Protein AF-0000000067715636 (afdb_homodimer)

Sequence (664 aa):
MTDNSQFHAASALVQAAHTVSVVGHLRPDADAIGSVAATVAALQQLGKDAVGAIGQLDSMPENLYTIPGASNIKFGDSLPESDLIIVVDCGSIERTGAFESIIVNNPDKVLVVDHHATNPGFGAVNLIDVEAESTTTILYDWFDAMSVQITPDIAHGLYAGLLTDTGCFRWGRPVMHDMAKELMEFGLDIRAISSALLDQTSVDDLRLVGQIVSRIELREAGPYTLAVLVADFDTINGRSRAVVEGLIEMVRAVEGADFGAVFKEYERGVYTVSLRSSNLSVASLAVHLGGGGHIPAAGYTARGTEIEALDTLIEATVTLGESLRSSAHVDVMTDNSQFHAASALVQAAHTVSVVGHLRPDADAIGSVAATVAALQQLGKDAVGAIGQLDSMPENLYTIPGASNIKFGDSLPESDLIIVVDCGSIERTGAFESIIVNNPDKVLVVDHHATNPGFGAVNLIDVEAESTTTILYDWFDAMSVQITPDIAHGLYAGLLTDTGCFRWGRPVMHDMAKELMEFGLDIRAISSALLDQTSVDDLRLVGQIVSRIELREAGPYTLAVLVADFDTINGRSRAVVEGLIEMVRAVEGADFGAVFKEYERGVYTVSLRSSNLSVASLAVHLGGGGHIPAAGYTARGTEIEALDTLIEATVTLGESLRSSAHVDV

Radius of gyration: 26.89 Å; Cα contacts (8 Å, |Δi|>4): 1492; chains: 2; bounding box: 57×77×64 Å

Secondary structure (DSSP, 8-state):
---HHHHHHHHHHHHH-SEEEEEE-SS--HHHHHHHHHHHHHHHHTT-EEEEEES-SSPPPGGGGGSTTGGG-EESS-----SEEEEES-SSGGGGGGGHHHHHH-GGGEEEEE--TT----SSEEEE-TTSS-HHHHHHHHHHHTT----HHHHHHHHHHHHHHTTTTTSS-THHHHHHHHHHTTT--HHHHHIIIII-B-HHHHHHHHHHHTT-EEEEETTEEEEEEEE-HHHHTTS-HHHHHHTHHHHHTBTT-SEEEEEEEEETTEEEEEEE-SSS-HHHHHHHTT-EE-SSEEEEEEES-HHHHHHHHHHHHHHHGGGGT-------/---HHHHHHHHHHHHH-SEEEEEE-SS--HHHHHHHHHHHHHHHHTT-EEEEEES-SSPPPGGGGGSTTGGG-EESS-----SEEEEES-SSGGGGGGGHHHHHH-GGGEEEEE--TT----SSEEEE-TTSS-HHHHHHHHHHHTT----HHHHHHHHHHHHHHTTTTTSS-THHHHHHHHHHTTT--HHHHHIIIII-B-HHHHHHHHHHHTT-EEEEETTEEEEEEEE-HHHHTTS-HHHHHHTHHHHHTBTT-SEEEEEEEEETTEEEEEEE-SSS-HHHHHHHTT-EE-SSEEEEEEES-HHHHHHHHHHHHHHHGGGGG-------

Foldseek 3Di:
DQDPVLLVVVLVLLVVWAEEEEFFFPQDALLRLLVQQLVQVQSVLVVHNYAAEAQADDDHDPLSPVQPRSVRYYYYLDDDDTQAYEYEADLELCRSHSCSVVCQVCQARYEYQHQPPSRPDRHNGYNYHVQDLGSLSSVVVSSVVNVGDQALSSLLSSLSRLCVSCVNVVDHDPVSVVSNVVSVVNPDPVVVSCCSRPVDDDPLLVVLLCVFVVPWDWDDQAVFIEIETEAACVSPPPHDPVSLVVCLVVRAPDPRGQKYKYWHPVDHFKTKIKIAGDQWQCQVLQVVVVWGDGGGITIHMGGGDPVVRVVSSSVSCNVCPCVRRDDVPPDD/DQDPVLLVVVLVLLVVWAEEEEFFFPQDALLRLLVQQLVQVQSVLVVHNYAAEAQADDDHDPLSPVQPRSVRYYYYLDDDDTQAYEYFADLELCRSHSCSVVCQVCQARYEYQHQPPSRPDRHNGYNYHVQDLGSLSSVVVSSVVNVGDQALSSLLSSLSRLCVSCVNVVDHDPCSVVSNVVSVVNPDPVVVSCCSRPVDDDPLLVVLLCVFVVPWDWDDQAVFIEIETEAACVSPPVHDPVSLVVCLVVRAPDPRGQKYKYWHPVDHFKTKIKIAGDQWQCQVLQVVVPWGDGGGITIHMGGGDPVVRVVSSSVSCNVCPCVRNDDPPPDD

Nearest PDB structures (foldseek):
  4ls9-assembly1_B  TM=8.846E-01  e=4.437E-32  Mycolicibacterium smegmatis MC2 155
  5jju-assembly1_B  TM=8.212E-01  e=1.323E-30  Mycobacterium tuberculosis H37Ra
  5o25-assembly1_B  TM=8.657E-01  e=7.507E-29  Thermotoga maritima
  5o4z-assembly1_A  TM=8.131E-01  e=1.067E-28  Thermotoga maritima
  8ioo-assembly1_A  TM=8.116E-01  e=3.368E-24  Deinococcus radiodurans

pLDDT: mean 93.01, std 10.47, range [20.2, 98.94]

InterPro domains:
  IPR001667 DDH domain [PF01368] (20-161)
  IPR003156 DHHA1 domain [PF02272] (238-316)
  IPR038763 DHH phosphoesterase superfamily [SSF64182] (19-308)
  IPR051319 Bifunctional oligoribonuclease/pAp-phosphatase and c-di-AMP PDE [PTHR47618] (6-317)

Structure (mmCIF, N/CA/C/O backbone):
data_AF-0000000067715636-model_v1
#
loop_
_entity.id
_entity.type
_entity.pdbx_description
1 polymer 'Exopolyphosphatase-related proteins'
#
loop_
_atom_site.group_PDB
_atom_site.id
_atom_site.type_symbol
_atom_site.label_atom_id
_atom_site.label_alt_id
_atom_site.label_comp_id
_atom_site.label_asym_id
_atom_site.label_entity_id
_atom_site.label_seq_id
_atom_site.pdbx_PDB_ins_code
_atom_site.Cartn_x
_atom_site.Cartn_y
_atom_site.Cartn_z
_atom_site.occupancy
_atom_site.B_iso_or_equiv
_atom_site.auth_seq_id
_atom_site.auth_comp_id
_atom_site.auth_asym_id
_atom_site.auth_atom_id
_atom_site.pdbx_PDB_model_num
ATOM 1 N N . MET A 1 1 ? -18.359 6.508 17.734 1 47.47 1 MET A N 1
ATOM 2 C CA . MET A 1 1 ? -19.25 7.203 16.812 1 47.47 1 MET A CA 1
ATOM 3 C C . MET A 1 1 ? -19.672 8.555 17.359 1 47.47 1 MET A C 1
ATOM 5 O O . MET A 1 1 ? -19.969 8.68 18.547 1 47.47 1 MET A O 1
ATOM 9 N N . THR A 1 2 ? -19.047 9.578 16.781 1 56.47 2 THR A N 1
ATOM 10 C CA . THR A 1 2 ? -19.438 10.906 17.234 1 56.47 2 THR A CA 1
ATOM 11 C C . THR A 1 2 ? -20.953 10.984 17.422 1 56.47 2 THR A C 1
ATOM 13 O O . THR A 1 2 ? -21.703 10.484 16.594 1 56.47 2 THR A O 1
ATOM 16 N N . ASP A 1 3 ? -21.328 11.297 18.594 1 66.56 3 ASP A N 1
ATOM 17 C CA . ASP A 1 3 ? -22.719 11.453 19.016 1 66.56 3 ASP A CA 1
ATOM 18 C C . ASP A 1 3 ? -23.422 12.516 18.172 1 66.56 3 ASP A C 1
ATOM 20 O O . ASP A 1 3 ? -22.812 13.508 17.781 1 66.56 3 ASP A O 1
ATOM 24 N N . ASN A 1 4 ? -24.578 12.125 17.656 1 74.88 4 ASN A N 1
ATOM 25 C CA . ASN A 1 4 ? -25.453 13.008 16.891 1 74.88 4 ASN A CA 1
ATOM 26 C C . ASN A 1 4 ? -25.547 14.391 17.531 1 74.88 4 ASN A C 1
ATOM 28 O O . ASN A 1 4 ? -25.625 15.398 16.828 1 74.88 4 ASN A O 1
ATOM 32 N N . SER A 1 5 ? -25.312 14.469 18.781 1 83.31 5 SER A N 1
ATOM 33 C CA . SER A 1 5 ? -25.438 15.75 19.469 1 83.31 5 SER A CA 1
ATOM 34 C C . SER A 1 5 ? -24.25 16.656 19.156 1 83.31 5 SER A C 1
ATOM 36 O O . SER A 1 5 ? -24.422 17.875 18.984 1 83.31 5 SER A O 1
ATOM 38 N N . GLN A 1 6 ? -23.125 16.078 18.984 1 90.56 6 GLN A N 1
ATOM 39 C CA . GLN A 1 6 ? -21.953 16.891 18.688 1 90.56 6 GLN A CA 1
ATOM 40 C C . GLN A 1 6 ? -22 17.422 17.266 1 90.56 6 GLN A C 1
ATOM 42 O O . GLN A 1 6 ? -21.578 18.562 17.016 1 90.56 6 GLN A O 1
ATOM 47 N N . PHE A 1 7 ? -22.609 16.672 16.469 1 95.19 7 PHE A N 1
ATOM 48 C CA . PHE A 1 7 ? -22.766 17.141 15.086 1 95.19 7 PHE A CA 1
ATOM 49 C C . PHE A 1 7 ? -23.719 18.328 15.023 1 95.19 7 PHE A C 1
ATOM 51 O O . PHE A 1 7 ? -23.5 19.266 14.258 1 95.19 7 PHE A O 1
ATOM 58 N N . HIS A 1 8 ? -24.703 18.328 15.906 1 94.75 8 HIS A N 1
ATOM 59 C CA . HIS A 1 8 ? -25.656 19.422 15.938 1 94.75 8 HIS A CA 1
ATOM 60 C C . HIS A 1 8 ? -25 20.719 16.422 1 94.75 8 HIS A C 1
ATOM 62 O O . HIS A 1 8 ? -25.234 21.797 15.867 1 94.75 8 HIS A O 1
ATOM 68 N N . ALA A 1 9 ? -24.266 20.578 17.438 1 95.88 9 ALA A N 1
ATOM 69 C CA . ALA A 1 9 ? -23.562 21.75 17.969 1 95.88 9 ALA A CA 1
ATOM 70 C C . ALA A 1 9 ? -22.594 22.328 16.938 1 95.88 9 ALA A C 1
ATOM 72 O O . ALA A 1 9 ? -22.516 23.547 16.781 1 95.88 9 ALA A O 1
ATOM 73 N N . ALA A 1 10 ? -21.891 21.469 16.297 1 97.56 10 ALA A N 1
ATOM 74 C CA . ALA A 1 10 ? -20.953 21.891 15.258 1 97.56 10 ALA A CA 1
ATOM 75 C C . ALA A 1 10 ? -21.688 22.578 14.109 1 97.56 10 ALA A C 1
ATOM 77 O O . ALA A 1 10 ? -21.25 23.641 13.633 1 97.56 10 ALA A O 1
ATOM 78 N N . SER A 1 11 ? -22.797 22.016 13.742 1 97.44 11 SER A N 1
ATOM 79 C CA . SER A 1 11 ? -23.594 22.547 12.641 1 97.44 11 SER A CA 1
ATOM 80 C C . SER A 1 11 ? -24.172 23.922 12.992 1 97.44 11 SER A C 1
ATOM 82 O O . SER A 1 11 ? -24.281 24.781 12.125 1 97.44 11 SER A O 1
ATOM 84 N N . ALA A 1 12 ? -24.5 24.094 14.227 1 96.69 12 ALA A N 1
ATOM 85 C CA . ALA A 1 12 ? -25.031 25.375 14.688 1 96.69 12 ALA A CA 1
ATOM 86 C C . ALA A 1 12 ? -23.984 26.484 14.57 1 96.69 12 ALA A C 1
ATOM 88 O O . ALA A 1 12 ? -24.297 27.609 14.211 1 96.69 12 ALA A O 1
ATOM 89 N N . LEU A 1 13 ? -22.781 26.125 14.859 1 97.44 13 LEU A N 1
ATOM 90 C CA . LEU A 1 13 ? -21.703 27.094 14.727 1 97.44 13 LEU A CA 1
ATOM 91 C C . LEU A 1 13 ? -21.516 27.5 13.273 1 97.44 13 LEU A C 1
ATOM 93 O O . LEU A 1 13 ? -21.312 28.688 12.977 1 97.44 13 LEU A O 1
ATOM 97 N N . VAL A 1 14 ? -21.594 26.547 12.414 1 98.25 14 VAL A N 1
ATOM 98 C CA . VAL A 1 14 ? -21.422 26.812 10.984 1 98.25 14 VAL A CA 1
ATOM 99 C C . VAL A 1 14 ? -22.594 27.672 10.492 1 98.25 14 VAL A C 1
ATOM 101 O O . VAL A 1 14 ? -22.375 28.625 9.734 1 98.25 14 VAL A O 1
ATOM 104 N N . GLN A 1 15 ? -23.75 27.375 10.953 1 97.31 15 GLN A N 1
ATOM 105 C CA . GLN A 1 15 ? -24.922 28.109 10.539 1 97.31 15 GLN A CA 1
ATOM 106 C C . GLN A 1 15 ? -24.828 29.578 10.961 1 97.31 15 GLN A C 1
ATOM 108 O O . GLN A 1 15 ? -25.234 30.469 10.227 1 97.31 15 GLN A O 1
ATOM 113 N N . ALA A 1 16 ? -24.281 29.812 12.047 1 97.44 16 ALA A N 1
ATOM 114 C CA . ALA A 1 16 ? -24.203 31.156 12.617 1 97.44 16 ALA A CA 1
ATOM 115 C C . ALA A 1 16 ? -23.094 31.984 11.961 1 97.44 16 ALA A C 1
ATOM 117 O O . ALA A 1 16 ? -23.094 33.219 12.039 1 97.44 16 ALA A O 1
ATOM 118 N N . ALA A 1 17 ? -22.219 31.297 11.312 1 98.19 17 ALA A N 1
ATOM 119 C CA . ALA A 1 17 ? -21.047 31.969 10.75 1 98.19 17 ALA A CA 1
ATOM 120 C C . ALA A 1 17 ? -21.25 32.281 9.273 1 98.19 17 ALA A C 1
ATOM 122 O O . ALA A 1 17 ? -22.047 31.625 8.594 1 98.19 17 ALA A O 1
ATOM 123 N N . HIS A 1 18 ? -20.562 33.312 8.875 1 98.38 18 HIS A N 1
ATOM 124 C CA . HIS A 1 18 ? -20.5 33.625 7.449 1 98.38 18 HIS A CA 1
ATOM 125 C C . HIS A 1 18 ? -19.094 33.438 6.898 1 98.38 18 HIS A C 1
ATOM 127 O O . HIS A 1 18 ? -18.922 32.781 5.855 1 98.38 18 HIS A O 1
ATOM 133 N N . THR A 1 19 ? -18.141 34.031 7.582 1 98.62 19 THR A N 1
ATOM 134 C CA . THR A 1 19 ? -16.734 33.844 7.227 1 98.62 19 THR A CA 1
ATOM 135 C C . THR A 1 19 ? -16.109 32.719 8.078 1 98.62 19 THR A C 1
ATOM 137 O O . THR A 1 19 ? -16.297 32.688 9.289 1 98.62 19 THR A O 1
ATOM 140 N N . VAL A 1 20 ? -15.453 31.781 7.375 1 98.75 20 VAL A N 1
ATOM 141 C CA . VAL A 1 20 ? -14.898 30.625 8.094 1 98.75 20 VAL A CA 1
ATOM 142 C C . VAL A 1 20 ? -13.469 30.375 7.625 1 98.75 20 VAL A C 1
ATOM 144 O O . VAL A 1 20 ? -13.188 30.375 6.426 1 98.75 20 VAL A O 1
ATOM 147 N N . SER A 1 21 ? -12.547 30.219 8.539 1 98.81 21 SER A N 1
ATOM 148 C CA . SER A 1 21 ? -11.203 29.734 8.266 1 98.81 21 SER A CA 1
ATOM 149 C C . SER A 1 21 ? -11.062 28.266 8.656 1 98.81 21 SER A C 1
ATOM 151 O O . SER A 1 21 ? -11.422 27.875 9.773 1 98.81 21 SER A O 1
ATOM 153 N N . VAL A 1 22 ? -10.617 27.453 7.719 1 98.94 22 VAL A N 1
ATOM 154 C CA . VAL A 1 22 ? -10.367 26.047 7.98 1 98.94 22 VAL A CA 1
ATOM 155 C C . VAL A 1 22 ? -8.867 25.781 8.055 1 98.94 22 VAL A C 1
ATOM 157 O O . VAL A 1 22 ? -8.141 26.016 7.086 1 98.94 22 VAL A O 1
ATOM 160 N N . VAL A 1 23 ? -8.391 25.266 9.195 1 98.88 23 VAL A N 1
ATOM 161 C CA . VAL A 1 23 ? -6.961 25.188 9.477 1 98.88 23 VAL A CA 1
ATOM 162 C C . VAL A 1 23 ? -6.543 23.734 9.633 1 98.88 23 VAL A C 1
ATOM 164 O O . VAL A 1 23 ? -7.188 22.969 10.352 1 98.88 23 VAL A O 1
ATOM 167 N N . GLY A 1 24 ? -5.508 23.312 8.906 1 98.56 24 GLY A N 1
ATOM 168 C CA . GLY A 1 24 ? -4.879 22.016 9.078 1 98.56 24 GLY A CA 1
ATOM 169 C C . GLY A 1 24 ? -3.562 22.078 9.82 1 98.56 24 GLY A C 1
ATOM 170 O O . GLY A 1 24 ? -3.131 23.156 10.242 1 98.56 24 GLY A O 1
ATOM 171 N N . HIS A 1 25 ? -2.924 20.938 9.984 1 97.12 25 HIS A N 1
ATOM 172 C CA . HIS A 1 25 ? -1.743 20.891 10.836 1 97.12 25 HIS A CA 1
ATOM 173 C C . HIS A 1 25 ? -0.475 21.188 10.047 1 97.12 25 HIS A C 1
ATOM 175 O O . HIS A 1 25 ? -0.479 21.109 8.812 1 97.12 25 HIS A O 1
ATOM 181 N N . LEU A 1 26 ? 0.554 21.484 10.734 1 92.19 26 LEU A N 1
ATOM 182 C CA . LEU A 1 26 ? 1.895 21.656 10.188 1 92.19 26 LEU A CA 1
ATOM 183 C C . LEU A 1 26 ? 2.35 20.406 9.461 1 92.19 26 LEU A C 1
ATOM 185 O O . LEU A 1 26 ? 2.01 19.281 9.867 1 92.19 26 LEU A O 1
ATOM 189 N N . ARG A 1 27 ? 3.133 20.672 8.359 1 86.38 27 ARG A N 1
ATOM 190 C CA . ARG A 1 27 ? 3.631 19.547 7.578 1 86.38 27 ARG A CA 1
ATOM 191 C C . ARG A 1 27 ? 2.506 18.562 7.25 1 86.38 27 ARG A C 1
ATOM 193 O O . ARG A 1 27 ? 2.572 17.391 7.613 1 86.38 27 ARG A O 1
ATOM 200 N N . PRO A 1 28 ? 1.604 19.156 6.578 1 95 28 PRO A N 1
ATOM 201 C CA . PRO A 1 28 ? 0.358 18.406 6.391 1 95 28 PRO A CA 1
ATOM 202 C C . PRO A 1 28 ? 0.552 17.125 5.586 1 95 28 PRO A C 1
ATOM 204 O O . PRO A 1 28 ? 1.535 17 4.852 1 95 28 PRO A O 1
ATOM 207 N N . ASP A 1 29 ? -0.333 16.203 5.867 1 92.44 29 ASP A N 1
ATOM 208 C CA . ASP A 1 29 ? -0.457 15.008 5.043 1 92.44 29 ASP A CA 1
ATOM 209 C C . ASP A 1 29 ? -1.787 14.992 4.293 1 92.44 29 ASP A C 1
ATOM 211 O O . ASP A 1 29 ? -2.471 16.016 4.211 1 92.44 29 ASP A O 1
ATOM 215 N N . ALA A 1 30 ? -2.096 13.844 3.713 1 97.06 30 ALA A N 1
ATOM 216 C CA . ALA A 1 30 ? -3.275 13.789 2.855 1 97.06 30 ALA A CA 1
ATOM 217 C C . ALA A 1 30 ? -4.555 13.898 3.678 1 97.06 30 ALA A C 1
ATOM 219 O O . ALA A 1 30 ? -5.559 14.445 3.205 1 97.06 30 ALA A O 1
ATOM 220 N N . ASP A 1 31 ? -4.555 13.414 4.902 1 98.38 31 ASP A N 1
ATOM 221 C CA . ASP A 1 31 ? -5.727 13.57 5.758 1 98.38 31 ASP A CA 1
ATOM 222 C C . ASP A 1 31 ? -5.957 15.047 6.098 1 98.38 31 ASP A C 1
ATOM 224 O O . ASP A 1 31 ? -7.09 15.531 6.035 1 98.38 31 ASP A O 1
ATOM 228 N N . ALA A 1 32 ? -4.887 15.695 6.391 1 98.44 32 ALA A N 1
ATOM 229 C CA . ALA A 1 32 ? -4.988 17.125 6.707 1 98.44 32 ALA A CA 1
ATOM 230 C C . ALA A 1 32 ? -5.473 17.922 5.5 1 98.44 32 ALA A C 1
ATOM 232 O O . ALA A 1 32 ? -6.461 18.656 5.586 1 98.44 32 ALA A O 1
ATOM 233 N N . ILE A 1 33 ? -4.828 17.734 4.395 1 98.69 33 ILE A N 1
ATOM 234 C CA . ILE A 1 33 ? -5.137 18.516 3.199 1 98.69 33 ILE A CA 1
ATOM 235 C C . ILE A 1 33 ? -6.516 18.125 2.674 1 98.69 33 ILE A C 1
ATOM 237 O O . ILE A 1 33 ? -7.305 19 2.281 1 98.69 33 ILE A O 1
ATOM 241 N N . GLY A 1 34 ? -6.797 16.812 2.689 1 98.88 34 GLY A N 1
ATOM 242 C CA . GLY A 1 34 ? -8.125 16.375 2.309 1 98.88 34 GLY A CA 1
ATOM 243 C C . GLY A 1 34 ? -9.219 16.953 3.193 1 98.88 34 GLY A C 1
ATOM 244 O O . GLY A 1 34 ? -10.289 17.328 2.705 1 98.88 34 GLY A O 1
ATOM 245 N N . SER A 1 35 ? -8.953 17 4.426 1 98.94 35 SER A N 1
ATOM 246 C CA . SER A 1 35 ? -9.906 17.547 5.387 1 98.94 35 SER A CA 1
ATOM 247 C C . SER A 1 35 ? -10.133 19.031 5.152 1 98.94 35 SER A C 1
ATOM 249 O O . SER A 1 35 ? -11.273 19.5 5.098 1 98.94 35 SER A O 1
ATOM 251 N N . VAL A 1 36 ? -9.055 19.812 5.012 1 98.94 36 VAL A N 1
ATOM 252 C CA . VAL A 1 36 ? -9.172 21.25 4.793 1 98.94 36 VAL A CA 1
ATOM 253 C C . VAL A 1 36 ? -9.93 21.516 3.5 1 98.94 36 VAL A C 1
ATOM 255 O O . VAL A 1 36 ? -10.93 22.25 3.498 1 98.94 36 VAL A O 1
ATOM 258 N N . ALA A 1 37 ? -9.508 20.891 2.43 1 98.94 37 ALA A N 1
ATOM 259 C CA . ALA A 1 37 ? -10.078 21.156 1.113 1 98.94 37 ALA A CA 1
ATOM 260 C C . ALA A 1 37 ? -11.555 20.75 1.064 1 98.94 37 ALA A C 1
ATOM 262 O O . ALA A 1 37 ? -12.391 21.484 0.562 1 98.94 37 ALA A O 1
ATOM 263 N N . ALA A 1 38 ? -11.859 19.562 1.592 1 98.94 38 ALA A N 1
ATOM 264 C CA . ALA A 1 38 ? -13.242 19.078 1.58 1 98.94 38 ALA A CA 1
ATOM 265 C C . ALA A 1 38 ? -14.141 19.969 2.439 1 98.94 38 ALA A C 1
ATOM 267 O O . ALA A 1 38 ? -15.281 20.234 2.072 1 98.94 38 ALA A O 1
ATOM 268 N N . THR A 1 39 ? -13.641 20.375 3.584 1 98.94 39 THR A N 1
ATOM 269 C CA . THR A 1 39 ? -14.43 21.234 4.465 1 98.94 39 THR A CA 1
ATOM 270 C C . THR A 1 39 ? -14.695 22.594 3.809 1 98.94 39 THR A C 1
ATOM 272 O O . THR A 1 39 ? -15.82 23.094 3.844 1 98.94 39 THR A O 1
ATOM 275 N N . VAL A 1 40 ? -13.688 23.156 3.201 1 98.94 40 VAL A N 1
ATOM 276 C CA . VAL A 1 40 ? -13.852 24.422 2.496 1 98.94 40 VAL A CA 1
ATOM 277 C C . VAL A 1 40 ? -14.93 24.281 1.417 1 98.94 40 VAL A C 1
ATOM 279 O O . VAL A 1 40 ? -15.852 25.094 1.335 1 98.94 40 VAL A O 1
ATOM 282 N N . ALA A 1 41 ? -14.812 23.25 0.618 1 98.88 41 ALA A N 1
ATOM 283 C CA . ALA A 1 41 ? -15.773 23.031 -0.46 1 98.88 41 ALA A CA 1
ATOM 284 C C . ALA A 1 41 ? -17.188 22.844 0.092 1 98.88 41 ALA A C 1
ATOM 286 O O . ALA A 1 41 ? -18.141 23.375 -0.457 1 98.88 41 ALA A O 1
ATOM 287 N N . ALA A 1 42 ? -17.312 22.062 1.171 1 98.81 42 ALA A N 1
ATOM 288 C CA . ALA A 1 42 ? -18.594 21.828 1.8 1 98.81 42 ALA A CA 1
ATOM 289 C C . ALA A 1 42 ? -19.234 23.125 2.289 1 98.81 42 ALA A C 1
ATOM 291 O O . ALA A 1 42 ? -20.422 23.375 2.068 1 98.81 42 ALA A O 1
ATOM 292 N N . LEU A 1 43 ? -18.422 23.953 2.928 1 98.81 43 LEU A N 1
ATOM 293 C CA . LEU A 1 43 ? -18.906 25.203 3.48 1 98.81 43 LEU A CA 1
ATOM 294 C C . LEU A 1 43 ? -19.297 26.172 2.367 1 98.81 43 LEU A C 1
ATOM 296 O O . LEU A 1 43 ? -20.297 26.891 2.486 1 98.81 43 LEU A O 1
ATOM 300 N N . GLN A 1 44 ? -18.516 26.156 1.332 1 98.69 44 GLN A N 1
ATOM 301 C CA . GLN A 1 44 ? -18.844 27 0.19 1 98.69 44 GLN A CA 1
ATOM 302 C C . GLN A 1 44 ? -20.156 26.578 -0.45 1 98.69 44 GLN A C 1
ATOM 304 O O . GLN A 1 44 ? -20.953 27.422 -0.878 1 98.69 44 GLN A O 1
ATOM 309 N N . GLN A 1 45 ? -20.359 25.312 -0.493 1 97.94 45 GLN A N 1
ATOM 310 C CA . GLN A 1 45 ? -21.641 24.781 -0.964 1 97.94 45 GLN A CA 1
ATOM 311 C C . GLN A 1 45 ? -22.797 25.297 -0.114 1 97.94 45 GLN A C 1
ATOM 313 O O . GLN A 1 45 ? -23.891 25.516 -0.622 1 97.94 45 GLN A O 1
ATOM 318 N N . LEU A 1 46 ? -22.562 25.562 1.116 1 97.81 46 LEU A N 1
ATOM 319 C CA . LEU A 1 46 ? -23.578 26.031 2.053 1 97.81 46 LEU A CA 1
ATOM 320 C C . LEU A 1 46 ? -23.656 27.547 2.053 1 97.81 46 LEU A C 1
ATOM 322 O O . LEU A 1 46 ? -24.359 28.141 2.889 1 97.81 46 LEU A O 1
ATOM 326 N N . GLY A 1 47 ? -22.891 28.172 1.241 1 98.12 47 GLY A N 1
ATOM 327 C CA . GLY A 1 47 ? -22.984 29.609 1.07 1 98.12 47 GLY A CA 1
ATOM 328 C C . GLY A 1 47 ? -22.062 30.391 1.984 1 98.12 47 GLY A C 1
ATOM 329 O O . GLY A 1 47 ? -22.188 31.594 2.131 1 98.12 47 GLY A O 1
ATOM 330 N N . LYS A 1 48 ? -21.125 29.719 2.596 1 98.69 48 LYS A N 1
ATOM 331 C CA . LYS A 1 48 ? -20.188 30.375 3.48 1 98.69 48 LYS A CA 1
ATOM 332 C C . LYS A 1 48 ? -18.953 30.859 2.711 1 98.69 48 LYS A C 1
ATOM 334 O O . LYS A 1 48 ? -18.625 30.312 1.656 1 98.69 48 LYS A O 1
ATOM 339 N N . ASP A 1 49 ? -18.406 31.938 3.193 1 98.62 49 ASP A N 1
ATOM 340 C CA . ASP A 1 49 ? -17.094 32.375 2.727 1 98.62 49 ASP A CA 1
ATOM 341 C C . ASP A 1 49 ? -15.977 31.672 3.492 1 98.62 49 ASP A C 1
ATOM 343 O O . ASP A 1 49 ? -15.531 32.156 4.535 1 98.62 49 ASP A O 1
ATOM 347 N N . ALA A 1 50 ? -15.523 30.547 2.92 1 98.69 50 ALA A N 1
ATOM 348 C CA . ALA A 1 50 ? -14.586 29.688 3.623 1 98.69 50 ALA A CA 1
ATOM 349 C C . ALA A 1 50 ? -13.234 29.656 2.916 1 98.69 50 ALA A C 1
ATOM 351 O O . ALA A 1 50 ? -13.172 29.578 1.686 1 98.69 50 ALA A O 1
ATOM 352 N N . VAL A 1 51 ? -12.148 29.719 3.656 1 98.56 51 VAL A N 1
ATOM 353 C CA . VAL A 1 51 ? -10.789 29.609 3.125 1 98.56 51 VAL A CA 1
ATOM 354 C C . VAL A 1 51 ? -9.992 28.609 3.951 1 98.56 51 VAL A C 1
ATOM 356 O O . VAL A 1 51 ? -10.219 28.469 5.156 1 98.56 51 VAL A O 1
ATOM 359 N N . GLY A 1 52 ? -9.133 27.828 3.285 1 98.75 52 GLY A N 1
ATOM 360 C CA . GLY A 1 52 ? -8.242 26.891 3.938 1 98.75 52 GLY A CA 1
ATOM 361 C C . GLY A 1 52 ? -6.852 27.438 4.176 1 98.75 52 GLY A C 1
ATOM 362 O O . GLY A 1 52 ? -6.336 28.203 3.359 1 98.75 52 GLY A O 1
ATOM 363 N N . ALA A 1 53 ? -6.246 27.016 5.293 1 98.69 53 ALA A N 1
ATOM 364 C CA . ALA A 1 53 ? -4.922 27.547 5.598 1 98.69 53 ALA A CA 1
ATOM 365 C C . ALA A 1 53 ? -4.094 26.531 6.391 1 98.69 53 ALA A C 1
ATOM 367 O O . ALA A 1 53 ? -4.645 25.719 7.133 1 98.69 53 ALA A O 1
ATOM 368 N N . ILE A 1 54 ? -2.809 26.578 6.223 1 98.38 54 ILE A N 1
ATOM 369 C CA . ILE A 1 54 ? -1.796 25.875 7.004 1 98.38 54 ILE A CA 1
ATOM 370 C C . ILE A 1 54 ? -0.805 26.891 7.586 1 98.38 54 ILE A C 1
ATOM 372 O O . ILE A 1 54 ? -0.276 27.734 6.867 1 98.38 54 ILE A O 1
ATOM 376 N N . GLY A 1 55 ? -0.582 26.797 8.867 1 97.88 55 GLY A N 1
ATOM 377 C CA . GLY A 1 55 ? 0.199 27.781 9.594 1 97.88 55 GLY A CA 1
ATOM 378 C C . GLY A 1 55 ? 1.695 27.562 9.469 1 97.88 55 GLY A C 1
ATOM 379 O O . GLY A 1 55 ? 2.404 27.5 10.477 1 97.88 55 GLY A O 1
ATOM 380 N N . GLN A 1 56 ? 2.191 27.516 8.266 1 95.06 56 GLN A N 1
ATOM 381 C CA . GLN A 1 56 ? 3.619 27.438 7.977 1 95.06 56 GLN A CA 1
ATOM 382 C C . GLN A 1 56 ? 3.955 28.156 6.676 1 95.06 56 GLN A C 1
ATOM 384 O O . GLN A 1 56 ? 3.072 28.406 5.852 1 95.06 56 GLN A O 1
ATOM 389 N N . LEU A 1 57 ? 5.195 28.547 6.473 1 93.5 57 LEU A N 1
ATOM 390 C CA . LEU A 1 57 ? 5.609 29.281 5.281 1 93.5 57 LEU A CA 1
ATOM 391 C C . LEU A 1 57 ? 5.98 28.328 4.156 1 93.5 57 LEU A C 1
ATOM 393 O O . LEU A 1 57 ? 5.711 28.594 2.984 1 93.5 57 LEU A O 1
ATOM 397 N N . ASP A 1 58 ? 6.547 27.172 4.523 1 88.56 58 ASP A N 1
ATOM 398 C CA . ASP A 1 58 ? 7.004 26.203 3.525 1 88.56 58 ASP A CA 1
ATOM 399 C C . ASP A 1 58 ? 5.824 25.594 2.783 1 88.56 58 ASP A C 1
ATOM 401 O O . ASP A 1 58 ? 4.754 25.391 3.363 1 88.56 58 ASP A O 1
ATOM 405 N N . SER A 1 59 ? 6.082 25.25 1.574 1 89.5 59 SER A N 1
ATOM 406 C CA . SER A 1 59 ? 5.066 24.547 0.796 1 89.5 59 SER A CA 1
ATOM 407 C C . SER A 1 59 ? 4.957 23.094 1.229 1 89.5 59 SER A C 1
ATOM 409 O O . SER A 1 59 ? 5.746 22.625 2.047 1 89.5 59 SER A O 1
ATOM 411 N N . MET A 1 60 ? 3.955 22.5 0.777 1 87.44 60 MET A N 1
ATOM 412 C CA . MET A 1 60 ? 3.744 21.094 1.063 1 87.44 60 MET A CA 1
ATOM 413 C C . MET A 1 60 ? 4.285 20.219 -0.065 1 87.44 60 MET A C 1
ATOM 415 O O . MET A 1 60 ? 4.648 20.719 -1.127 1 87.44 60 MET A O 1
ATOM 419 N N . PRO A 1 61 ? 4.402 18.938 0.193 1 80.38 61 PRO A N 1
ATOM 420 C CA . PRO A 1 61 ? 4.836 18.031 -0.875 1 80.38 61 PRO A CA 1
ATOM 421 C C . PRO A 1 61 ? 3.93 18.094 -2.104 1 80.38 61 PRO A C 1
ATOM 423 O O . PRO A 1 61 ? 2.709 18.219 -1.97 1 80.38 61 PRO A O 1
ATOM 426 N N . GLU A 1 62 ? 4.516 17.922 -3.279 1 83.44 62 GLU A N 1
ATOM 427 C CA . GLU A 1 62 ? 3.842 18.094 -4.562 1 83.44 62 GLU A CA 1
ATOM 428 C C . GLU A 1 62 ? 2.67 17.125 -4.707 1 83.44 62 GLU A C 1
ATOM 430 O O . GLU A 1 62 ? 1.655 17.469 -5.32 1 83.44 62 GLU A O 1
ATOM 435 N N . ASN A 1 63 ? 2.82 15.961 -4.141 1 86.94 63 ASN A N 1
ATOM 436 C CA . ASN A 1 63 ? 1.781 14.945 -4.285 1 86.94 63 ASN A CA 1
ATOM 437 C C . ASN A 1 63 ? 0.471 15.391 -3.643 1 86.94 63 ASN A C 1
ATOM 439 O O . ASN A 1 63 ? -0.609 15.008 -4.094 1 86.94 63 ASN A O 1
ATOM 443 N N . LEU A 1 64 ? 0.545 16.203 -2.662 1 94.12 64 LEU A N 1
ATOM 444 C CA . LEU A 1 64 ? -0.653 16.625 -1.948 1 94.12 64 LEU A CA 1
ATOM 445 C C . LEU A 1 64 ? -1.461 17.625 -2.781 1 94.12 64 LEU A C 1
ATOM 447 O O . LEU A 1 64 ? -2.658 17.797 -2.551 1 94.12 64 LEU A O 1
ATOM 451 N N . TYR A 1 65 ? -0.826 18.25 -3.752 1 95.31 65 TYR A N 1
ATOM 452 C CA . TYR A 1 65 ? -1.516 19.203 -4.613 1 95.31 65 TYR A CA 1
ATOM 453 C C . TYR A 1 65 ? -2.471 18.484 -5.562 1 95.31 65 TYR A C 1
ATOM 455 O O . TYR A 1 65 ? -3.312 19.125 -6.203 1 95.31 65 TYR A O 1
ATOM 463 N N . THR A 1 66 ? -2.383 17.172 -5.594 1 95.25 66 THR A N 1
ATOM 464 C CA . THR A 1 66 ? -3.266 16.406 -6.465 1 95.25 66 THR A CA 1
ATOM 465 C C . THR A 1 66 ? -4.664 16.312 -5.863 1 95.25 66 THR A C 1
ATOM 467 O O . THR A 1 66 ? -5.617 15.93 -6.551 1 95.25 66 THR A O 1
ATOM 470 N N . ILE A 1 67 ? -4.801 16.641 -4.609 1 98.38 67 ILE A N 1
ATOM 471 C CA . ILE A 1 67 ? -6.109 16.703 -3.969 1 98.38 67 ILE A CA 1
ATOM 472 C C . ILE A 1 67 ? -6.852 17.953 -4.438 1 98.38 67 ILE A C 1
ATOM 474 O O . ILE A 1 67 ? -6.324 19.062 -4.352 1 98.38 67 ILE A O 1
ATOM 478 N N . PRO A 1 68 ? -8.078 17.75 -4.891 1 98.62 68 PRO A N 1
ATOM 479 C CA . PRO A 1 68 ? -8.82 18.922 -5.359 1 98.62 68 PRO A CA 1
ATOM 480 C C . PRO A 1 68 ? -8.977 20 -4.273 1 98.62 68 PRO A C 1
ATOM 482 O O . PRO A 1 68 ? -9.359 19.672 -3.145 1 98.62 68 PRO A O 1
ATOM 485 N N . GLY A 1 69 ? -8.625 21.266 -4.664 1 98.56 69 GLY A N 1
ATOM 486 C CA . GLY A 1 69 ? -8.734 22.375 -3.732 1 98.56 69 GLY A CA 1
ATOM 487 C C . GLY A 1 69 ? -7.453 22.656 -2.971 1 98.56 69 GLY A C 1
ATOM 488 O O . GLY A 1 69 ? -7.312 23.688 -2.332 1 98.56 69 GLY A O 1
ATOM 489 N N . ALA A 1 70 ? -6.52 21.734 -3.055 1 98.56 70 ALA A N 1
ATOM 490 C CA . ALA A 1 70 ? -5.277 21.859 -2.297 1 98.56 70 ALA A CA 1
ATOM 491 C C . ALA A 1 70 ? -4.508 23.109 -2.709 1 98.56 70 ALA A C 1
ATOM 493 O O . ALA A 1 70 ? -3.883 23.766 -1.872 1 98.56 70 ALA A O 1
ATOM 494 N N . SER A 1 71 ? -4.555 23.438 -3.971 1 98 71 SER A N 1
ATOM 495 C CA . SER A 1 71 ? -3.797 24.562 -4.492 1 98 71 SER A CA 1
ATOM 496 C C . SER A 1 71 ? -4.324 25.875 -3.936 1 98 71 SER A C 1
ATOM 498 O O . SER A 1 71 ? -3.633 26.906 -3.984 1 98 71 SER A O 1
ATOM 500 N N . ASN A 1 72 ? -5.523 25.891 -3.42 1 98.25 72 ASN A N 1
ATOM 501 C CA . ASN A 1 72 ? -6.145 27.109 -2.904 1 98.25 72 ASN A CA 1
ATOM 502 C C . ASN A 1 72 ? -5.848 27.312 -1.42 1 98.25 72 ASN A C 1
ATOM 504 O O . ASN A 1 72 ? -6.18 28.344 -0.848 1 98.25 72 ASN A O 1
ATOM 508 N N . ILE A 1 73 ? -5.293 26.328 -0.819 1 98.5 73 ILE A N 1
ATOM 509 C CA . ILE A 1 73 ? -4.98 26.406 0.603 1 98.5 73 ILE A CA 1
ATOM 510 C C . ILE A 1 73 ? -3.826 27.391 0.816 1 98.5 73 ILE A C 1
ATOM 512 O O . ILE A 1 73 ? -2.797 27.297 0.144 1 98.5 73 ILE A O 1
ATOM 516 N N . LYS A 1 74 ? -3.994 28.297 1.711 1 97.94 74 LYS A N 1
ATOM 517 C CA . LYS A 1 74 ? -2.996 29.328 1.966 1 97.94 74 LYS A CA 1
ATOM 518 C C . LYS A 1 74 ? -1.989 28.875 3.02 1 97.94 74 LYS A C 1
ATOM 520 O O . LYS A 1 74 ? -2.371 28.328 4.051 1 97.94 74 LYS A O 1
ATOM 525 N N . PHE A 1 75 ? -0.789 29.062 2.674 1 96.81 75 PHE A N 1
ATOM 526 C CA . PHE A 1 75 ? 0.305 28.844 3.613 1 96.81 75 PHE A CA 1
ATOM 527 C C . PHE A 1 75 ? 0.86 30.172 4.113 1 96.81 75 PHE A C 1
ATOM 529 O O . PHE A 1 75 ? 1.014 31.125 3.34 1 96.81 75 PHE A O 1
ATOM 536 N N . GLY A 1 76 ? 1.023 30.266 5.477 1 96.38 76 GLY A N 1
ATOM 537 C CA . GLY A 1 76 ? 1.557 31.516 5.988 1 96.38 76 GLY A CA 1
ATOM 538 C C . GLY A 1 76 ? 1.438 31.641 7.496 1 96.38 76 GLY A C 1
ATOM 539 O O . GLY A 1 76 ? 1.269 30.641 8.195 1 96.38 76 GLY A O 1
ATOM 540 N N . ASP A 1 77 ? 1.607 32.875 7.961 1 96.69 77 ASP A N 1
ATOM 541 C CA . ASP A 1 77 ? 1.631 33.125 9.398 1 96.69 77 ASP A CA 1
ATOM 542 C C . ASP A 1 77 ? 0.5 34.062 9.812 1 96.69 77 ASP A C 1
ATOM 544 O O . ASP A 1 77 ? 0.483 34.562 10.93 1 96.69 77 ASP A O 1
ATOM 548 N N . SER A 1 78 ? -0.39 34.312 8.883 1 95 78 SER A N 1
ATOM 549 C CA . SER A 1 78 ? -1.544 35.156 9.188 1 95 78 SER A CA 1
ATOM 550 C C . SER A 1 78 ? -2.846 34.469 8.773 1 95 78 SER A C 1
ATOM 552 O O . SER A 1 78 ? -2.912 33.844 7.727 1 95 78 SER A O 1
ATOM 554 N N . LEU A 1 79 ? -3.762 34.562 9.594 1 95 79 LEU A N 1
ATOM 555 C CA . LEU A 1 79 ? -5.105 34.031 9.359 1 95 79 LEU A CA 1
ATOM 556 C C . LEU A 1 79 ? -6.121 35.156 9.305 1 95 79 LEU A C 1
ATOM 558 O O . LEU A 1 79 ? -6.148 36.031 10.195 1 95 79 LEU A O 1
ATOM 562 N N . PRO A 1 80 ? -6.844 35.281 8.328 1 92.56 80 PRO A N 1
ATOM 563 C CA . PRO A 1 80 ? -7.859 36.312 8.305 1 92.56 80 PRO A CA 1
ATOM 564 C C . PRO A 1 80 ? -8.859 36.219 9.445 1 92.56 80 PRO A C 1
ATOM 566 O O . PRO A 1 80 ? -9.156 35.094 9.906 1 92.56 80 PRO A O 1
ATOM 569 N N . GLU A 1 81 ? -9.383 37.375 9.859 1 93.56 81 GLU A N 1
ATOM 570 C CA . GLU A 1 81 ? -10.477 37.344 10.828 1 93.56 81 GLU A CA 1
ATOM 571 C C . GLU A 1 81 ? -11.703 36.625 10.258 1 93.56 81 GLU A C 1
ATOM 573 O O . GLU A 1 81 ? -12.055 36.844 9.094 1 93.56 81 GLU A O 1
ATOM 578 N N . SER A 1 82 ? -12.273 35.75 11.062 1 97.44 82 SER A N 1
ATOM 579 C CA . SER A 1 82 ? -13.445 35 10.625 1 97.44 82 SER A CA 1
ATOM 580 C C . SER A 1 82 ? -14.422 34.781 11.773 1 97.44 82 SER A C 1
ATOM 582 O O . SER A 1 82 ? -14.055 34.938 12.945 1 97.44 82 SER A O 1
ATOM 584 N N . ASP A 1 83 ? -15.617 34.531 11.43 1 98.31 83 ASP A N 1
ATOM 585 C CA . ASP A 1 83 ? -16.656 34.25 12.414 1 98.31 83 ASP A CA 1
ATOM 586 C C . ASP A 1 83 ? -16.391 32.938 13.117 1 98.31 83 ASP A C 1
ATOM 588 O O . ASP A 1 83 ? -16.797 32.75 14.273 1 98.31 83 ASP A O 1
ATOM 592 N N . LEU A 1 84 ? -15.758 32.062 12.43 1 98.62 84 LEU A N 1
ATOM 593 C CA . LEU A 1 84 ? -15.531 30.703 12.898 1 98.62 84 LEU A CA 1
ATOM 594 C C . LEU A 1 84 ? -14.195 30.172 12.383 1 98.62 84 LEU A C 1
ATOM 596 O O . LEU A 1 84 ? -13.836 30.406 11.234 1 98.62 84 LEU A O 1
ATOM 600 N N . ILE A 1 85 ? -13.484 29.531 13.281 1 98.81 85 ILE A N 1
ATOM 601 C CA . ILE A 1 85 ? -12.281 28.797 12.906 1 98.81 85 ILE A CA 1
ATOM 602 C C . ILE A 1 85 ? -12.508 27.297 13.094 1 98.81 85 ILE A C 1
ATOM 604 O O . ILE A 1 85 ? -12.836 26.844 14.195 1 98.81 85 ILE A O 1
ATOM 608 N N . ILE A 1 86 ? -12.43 26.562 12.016 1 98.88 86 ILE A N 1
ATOM 609 C CA . ILE A 1 86 ? -12.523 25.109 12.086 1 98.88 86 ILE A CA 1
ATOM 610 C C . ILE A 1 86 ? -11.133 24.484 11.969 1 98.88 86 ILE A C 1
ATOM 612 O O . ILE A 1 86 ? -10.453 24.672 10.953 1 98.88 86 ILE A O 1
ATOM 616 N N . VAL A 1 87 ? -10.695 23.812 13 1 98.88 87 VAL A N 1
ATOM 617 C CA . VAL A 1 87 ? -9.406 23.125 13.016 1 98.88 87 VAL A CA 1
ATOM 618 C C . VAL A 1 87 ? -9.602 21.641 12.734 1 98.88 87 VAL A C 1
ATOM 620 O O . VAL A 1 87 ? -10.32 20.953 13.461 1 98.88 87 VAL A O 1
ATOM 623 N N . VAL A 1 88 ? -8.953 21.203 11.695 1 98.88 88 VAL A N 1
ATOM 624 C CA . VAL A 1 88 ? -9.148 19.828 11.289 1 98.88 88 VAL A CA 1
ATOM 625 C C . VAL A 1 88 ? -7.82 19.078 11.359 1 98.88 88 VAL A C 1
ATOM 627 O O . VAL A 1 88 ? -6.781 19.594 10.953 1 98.88 88 VAL A O 1
ATOM 630 N N . ASP A 1 89 ? -7.855 17.844 11.867 1 98.31 89 ASP A N 1
ATOM 631 C CA . ASP A 1 89 ? -6.766 16.859 11.859 1 98.31 89 ASP A CA 1
ATOM 632 C C . ASP A 1 89 ? -5.543 17.406 12.602 1 98.31 89 ASP A C 1
ATOM 634 O O . ASP A 1 89 ? -4.41 17.234 12.148 1 98.31 89 ASP A O 1
ATOM 638 N N . CYS A 1 90 ? -5.789 18.141 13.625 1 97.25 90 CYS A N 1
ATOM 639 C CA . CYS A 1 90 ? -4.742 18.641 14.516 1 97.25 90 CYS A CA 1
ATOM 640 C C . CYS A 1 90 ? -4.84 18 15.891 1 97.25 90 CYS A C 1
ATOM 642 O O . CYS A 1 90 ? -5.703 18.359 16.688 1 97.25 90 CYS A O 1
ATOM 644 N N . GLY A 1 91 ? -3.852 17.172 16.188 1 94 91 GLY A N 1
ATOM 645 C CA . GLY A 1 91 ? -3.877 16.438 17.438 1 94 91 GLY A CA 1
ATOM 646 C C . GLY A 1 91 ? -3.613 17.312 18.656 1 94 91 GLY A C 1
ATOM 647 O O . GLY A 1 91 ? -3.855 16.906 19.781 1 94 91 GLY A O 1
ATOM 648 N N . SER A 1 92 ? -3.158 18.547 18.453 1 94.44 92 SER A N 1
ATOM 649 C CA . SER A 1 92 ? -2.936 19.547 19.484 1 94.44 92 SER A CA 1
ATOM 650 C C . SER A 1 92 ? -2.922 20.953 18.891 1 94.44 92 SER A C 1
ATOM 652 O O . SER A 1 92 ? -2.82 21.125 17.672 1 94.44 92 SER A O 1
ATOM 654 N N . ILE A 1 93 ? -3.098 21.875 19.766 1 96.62 93 ILE A N 1
ATOM 655 C CA . ILE A 1 93 ? -3.184 23.266 19.312 1 96.62 93 ILE A CA 1
ATOM 656 C C . ILE A 1 93 ? -1.845 23.688 18.703 1 96.62 93 ILE A C 1
ATOM 658 O O . ILE A 1 93 ? -1.805 24.469 17.766 1 96.62 93 ILE A O 1
ATOM 662 N N . GLU A 1 94 ? -0.725 23.125 19.203 1 95.12 94 GLU A N 1
ATOM 663 C CA . GLU A 1 94 ? 0.61 23.469 18.719 1 95.12 94 GLU A CA 1
ATOM 664 C C . GLU A 1 94 ? 0.775 23.062 17.25 1 95.12 94 GLU A C 1
ATOM 666 O O . GLU A 1 94 ? 1.536 23.703 16.516 1 95.12 94 GLU A O 1
ATOM 671 N N . ARG A 1 95 ? 0.005 22.156 16.797 1 94.75 95 ARG A N 1
ATOM 672 C CA . ARG A 1 95 ? 0.1 21.656 15.43 1 94.75 95 ARG A CA 1
ATOM 673 C C . ARG A 1 95 ? -0.486 22.656 14.438 1 94.75 95 ARG A C 1
ATOM 675 O O . ARG A 1 95 ? -0.274 22.531 13.227 1 94.75 95 ARG A O 1
ATOM 682 N N . THR A 1 96 ? -1.144 23.688 14.922 1 97.94 96 THR A N 1
ATOM 683 C CA . THR A 1 96 ? -1.713 24.703 14.039 1 97.94 96 THR A CA 1
ATOM 684 C C . THR A 1 96 ? -0.655 25.719 13.641 1 97.94 96 THR A C 1
ATOM 686 O O . THR A 1 96 ? -0.921 26.609 12.828 1 97.94 96 THR A O 1
ATOM 689 N N . GLY A 1 97 ? 0.551 25.562 14.219 1 96.19 97 GLY A N 1
ATOM 690 C CA . GLY A 1 97 ? 1.7 26.344 13.797 1 96.19 97 GLY A CA 1
ATOM 691 C C . GLY A 1 97 ? 1.54 27.828 14.07 1 96.19 97 GLY A C 1
ATOM 692 O O . GLY A 1 97 ? 1.234 28.234 15.195 1 96.19 97 GLY A O 1
ATOM 693 N N . ALA A 1 98 ? 1.647 28.625 13.055 1 97.69 98 ALA A N 1
ATOM 694 C CA . ALA A 1 98 ? 1.646 30.078 13.172 1 97.69 98 ALA A CA 1
ATOM 695 C C . ALA A 1 98 ? 0.28 30.594 13.617 1 97.69 98 ALA A C 1
ATOM 697 O O . ALA A 1 98 ? 0.149 31.75 14.023 1 97.69 98 ALA A O 1
ATOM 698 N N . PHE A 1 99 ? -0.711 29.75 13.625 1 98.12 99 PHE A N 1
ATOM 699 C CA . PHE A 1 99 ? -2.064 30.203 13.938 1 98.12 99 PHE A CA 1
ATOM 700 C C . PHE A 1 99 ? -2.416 29.859 15.383 1 98.12 99 PHE A C 1
ATOM 702 O O . PHE A 1 99 ? -3.525 30.156 15.844 1 98.12 99 PHE A O 1
ATOM 709 N N . GLU A 1 100 ? -1.458 29.281 16.094 1 97.81 100 GLU A N 1
ATOM 710 C CA . GLU A 1 100 ? -1.709 28.844 17.469 1 97.81 100 GLU A CA 1
ATOM 711 C C . GLU A 1 100 ? -2.24 29.984 18.312 1 97.81 100 GLU A C 1
ATOM 713 O O . GLU A 1 100 ? -3.25 29.844 19 1 97.81 100 GLU A O 1
ATOM 718 N N . SER A 1 101 ? -1.633 31.141 18.234 1 96.75 101 SER A N 1
ATOM 719 C CA . SER A 1 101 ? -1.971 32.281 19.094 1 96.75 101 SER A CA 1
ATOM 720 C C . SER A 1 101 ? -3.391 32.75 18.828 1 96.75 101 SER A C 1
ATOM 722 O O . SER A 1 101 ? -4.141 33.031 19.766 1 96.75 101 SER A O 1
ATOM 724 N N . ILE A 1 102 ? -3.773 32.906 17.594 1 96.62 102 ILE A N 1
ATOM 725 C CA . ILE A 1 102 ? -5.102 33.406 17.25 1 96.62 102 ILE A CA 1
ATOM 726 C C . ILE A 1 102 ? -6.16 32.406 17.703 1 96.62 102 ILE A C 1
ATOM 728 O O . ILE A 1 102 ? -7.25 32.812 18.141 1 96.62 102 ILE A O 1
ATOM 732 N N . ILE A 1 103 ? -5.871 31.172 17.609 1 97.44 103 ILE A N 1
ATOM 733 C CA . ILE A 1 103 ? -6.816 30.125 17.984 1 97.44 103 ILE A CA 1
ATOM 734 C C . ILE A 1 103 ? -6.969 30.094 19.5 1 97.44 103 ILE A C 1
ATOM 736 O O . ILE A 1 103 ? -8.086 30.031 20.016 1 97.44 103 ILE A O 1
ATOM 740 N N . VAL A 1 104 ? -5.844 30.203 20.234 1 96.12 104 VAL A N 1
ATOM 741 C CA . VAL A 1 104 ? -5.84 30.188 21.688 1 96.12 104 VAL A CA 1
ATOM 742 C C . VAL A 1 104 ? -6.617 31.391 22.219 1 96.12 104 VAL A C 1
ATOM 744 O O . VAL A 1 104 ? -7.301 31.297 23.25 1 96.12 104 VAL A O 1
ATOM 747 N N . ASN A 1 105 ? -6.527 32.469 21.531 1 95.69 105 ASN A N 1
ATOM 748 C CA . ASN A 1 105 ? -7.113 33.719 21.984 1 95.69 105 ASN A CA 1
ATOM 749 C C . ASN A 1 105 ? -8.586 33.812 21.609 1 95.69 105 ASN A C 1
ATOM 751 O O . ASN A 1 105 ? -9.289 34.719 22.078 1 95.69 105 ASN A O 1
ATOM 755 N N . ASN A 1 106 ? -9.102 32.906 20.797 1 95.81 106 ASN A N 1
ATOM 756 C CA . ASN A 1 106 ? -10.492 32.906 20.375 1 95.81 106 ASN A CA 1
ATOM 757 C C . ASN A 1 106 ? -11.133 31.531 20.516 1 95.81 106 ASN A C 1
ATOM 759 O O . ASN A 1 106 ? -11.727 31.016 19.562 1 95.81 106 ASN A O 1
ATOM 763 N N . PRO A 1 107 ? -11.07 30.953 21.625 1 94.44 107 PRO A N 1
ATOM 764 C CA . PRO A 1 107 ? -11.555 29.578 21.781 1 94.44 107 PRO A CA 1
ATOM 765 C C . PRO A 1 107 ? -13.055 29.438 21.531 1 94.44 107 PRO A C 1
ATOM 767 O O . PRO A 1 107 ? -13.523 28.391 21.109 1 94.44 107 PRO A O 1
ATOM 770 N N . ASP A 1 108 ? -13.805 30.516 21.688 1 94.88 108 ASP A N 1
ATOM 771 C CA . ASP A 1 108 ? -15.266 30.484 21.562 1 94.88 108 ASP A CA 1
ATOM 772 C C . ASP A 1 108 ? -15.688 30.375 20.109 1 94.88 108 ASP A C 1
ATOM 774 O O . ASP A 1 108 ? -16.844 30.047 19.812 1 94.88 108 ASP A O 1
ATOM 778 N N . LYS A 1 109 ? -14.758 30.625 19.188 1 96.19 109 LYS A N 1
ATOM 779 C CA . LYS A 1 109 ? -15.078 30.562 17.766 1 96.19 109 LYS A CA 1
ATOM 780 C C . LYS A 1 109 ? -14.391 29.375 17.094 1 96.19 109 LYS A C 1
ATOM 782 O O . LYS A 1 109 ? -14.273 29.328 15.867 1 96.19 109 LYS A O 1
ATOM 787 N N . VAL A 1 110 ? -13.922 28.453 17.953 1 98.31 110 VAL A N 1
ATOM 788 C CA . VAL A 1 110 ? -13.117 27.359 17.391 1 98.31 110 VAL A CA 1
ATOM 789 C C . VAL A 1 110 ? -13.914 26.062 17.438 1 98.31 110 VAL A C 1
ATOM 791 O O . VAL A 1 110 ? -14.492 25.703 18.469 1 98.31 110 VAL A O 1
ATOM 794 N N . LEU A 1 111 ? -14.031 25.438 16.328 1 98.56 111 LEU A N 1
ATOM 795 C CA . LEU A 1 111 ? -14.539 24.078 16.172 1 98.56 111 LEU A CA 1
ATOM 796 C C . LEU A 1 111 ? -13.422 23.109 15.781 1 98.56 111 LEU A C 1
ATOM 798 O O . LEU A 1 111 ? -12.688 23.359 14.82 1 98.56 111 LEU A O 1
ATOM 802 N N . VAL A 1 112 ? -13.266 22.016 16.531 1 98.62 112 VAL A N 1
ATOM 803 C CA . VAL A 1 112 ? -12.195 21.062 16.266 1 98.62 112 VAL A CA 1
ATOM 804 C C . VAL A 1 112 ? -12.789 19.766 15.719 1 98.62 112 VAL A C 1
ATOM 806 O O . VAL A 1 112 ? -13.781 19.25 16.25 1 98.62 112 VAL A O 1
ATOM 809 N N . VAL A 1 113 ? -12.266 19.25 14.633 1 98.62 113 VAL A N 1
ATOM 810 C CA . VAL A 1 113 ? -12.555 17.922 14.102 1 98.62 113 VAL A CA 1
ATOM 811 C C . VAL 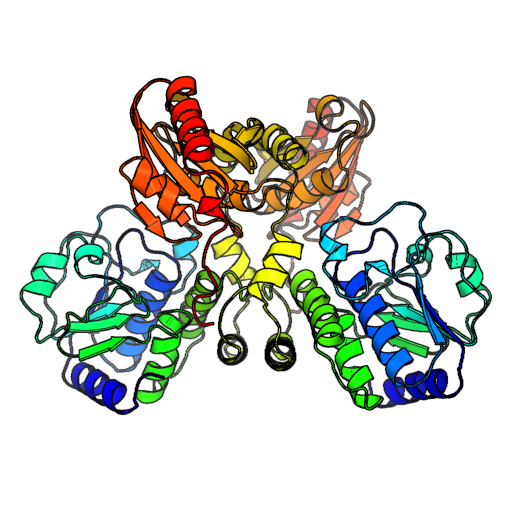A 1 113 ? -11.273 17.109 14.008 1 98.62 113 VAL A C 1
ATOM 813 O O . VAL A 1 113 ? -10.344 17.484 13.289 1 98.62 113 VAL A O 1
ATOM 816 N N . ASP A 1 114 ? -11.211 16.047 14.727 1 97.56 114 ASP A N 1
ATOM 817 C CA . ASP A 1 114 ? -9.945 15.312 14.812 1 97.56 114 ASP A CA 1
ATOM 818 C C . ASP A 1 114 ? -10.18 13.867 15.242 1 97.56 114 ASP A C 1
ATOM 820 O O . ASP A 1 114 ? -11.266 13.516 15.695 1 97.56 114 ASP A O 1
ATOM 824 N N . HIS A 1 115 ? -9.133 13.055 14.961 1 96.44 115 HIS A N 1
ATOM 825 C CA . HIS A 1 115 ? -9.258 11.656 15.367 1 96.44 115 HIS A CA 1
ATOM 826 C C . HIS A 1 115 ? -8.07 11.227 16.219 1 96.44 115 HIS A C 1
ATOM 828 O O . HIS A 1 115 ? -8 10.07 16.656 1 96.44 115 HIS A O 1
ATOM 834 N N . HIS A 1 116 ? -7.223 12.141 16.547 1 90.69 116 HIS A N 1
ATOM 835 C CA . HIS A 1 116 ? -6.047 11.781 17.328 1 90.69 116 HIS A CA 1
ATOM 836 C C . HIS A 1 116 ? -6.395 11.617 18.812 1 90.69 116 HIS A C 1
ATOM 838 O O . HIS A 1 116 ? -7.062 12.477 19.391 1 90.69 116 HIS A O 1
ATOM 844 N N . ALA A 1 117 ? -5.859 10.57 19.406 1 86.44 117 ALA A N 1
ATOM 845 C CA . ALA A 1 117 ? -6.121 10.297 20.812 1 86.44 117 ALA A CA 1
ATOM 846 C C . ALA A 1 117 ? -5.496 11.367 21.719 1 86.44 117 ALA A C 1
ATOM 848 O O . ALA A 1 117 ? -5.965 11.602 22.828 1 86.44 117 ALA A O 1
ATOM 849 N N . THR A 1 118 ? -4.527 12.016 21.188 1 83.38 118 THR A N 1
ATOM 850 C CA . THR A 1 118 ? -3.785 13 21.969 1 83.38 118 THR A CA 1
ATOM 851 C C . THR A 1 118 ? -4.547 14.328 22.031 1 83.38 118 THR A C 1
ATOM 853 O O . THR A 1 118 ? -4.199 15.211 22.828 1 83.38 118 THR A O 1
ATOM 856 N N . ASN A 1 119 ? -5.562 14.5 21.25 1 90.44 119 ASN A N 1
ATOM 857 C CA . ASN A 1 119 ? -6.266 15.773 21.172 1 90.44 119 ASN A CA 1
ATOM 858 C C . ASN A 1 119 ? -7.09 16.031 22.438 1 90.44 119 ASN A C 1
ATOM 860 O O . ASN A 1 119 ? -8.023 15.289 22.734 1 90.44 119 ASN A O 1
ATOM 864 N N . PRO A 1 120 ? -6.781 17.094 23.141 1 92.69 120 PRO A N 1
ATOM 865 C CA . PRO A 1 120 ? -7.504 17.359 24.391 1 92.69 120 PRO A CA 1
ATOM 866 C C . PRO A 1 120 ? -8.836 18.062 24.172 1 92.69 120 PRO A C 1
ATOM 868 O O . PRO A 1 120 ? -9.625 18.219 25.109 1 92.69 120 PRO A O 1
ATOM 871 N N . GLY A 1 121 ? -9.109 18.406 22.938 1 95.5 121 GLY A N 1
ATOM 872 C CA . GLY A 1 121 ? -10.25 19.281 22.703 1 95.5 121 GLY A CA 1
ATOM 873 C C . GLY A 1 121 ? -10 20.719 23.125 1 95.5 121 GLY A C 1
ATOM 874 O O . GLY A 1 121 ? -10.086 21.047 24.312 1 95.5 121 GLY A O 1
ATOM 875 N N . PHE A 1 122 ? -9.734 21.594 22.234 1 95.94 122 PHE A N 1
ATOM 876 C CA . PHE A 1 122 ? -9.336 22.938 22.594 1 95.94 122 PHE A CA 1
ATOM 877 C C . PHE A 1 122 ? -10.273 23.969 21.969 1 95.94 122 PHE A C 1
ATOM 879 O O . PHE A 1 122 ? -9.992 25.172 21.969 1 95.94 122 PHE A O 1
ATOM 886 N N . GLY A 1 123 ? -11.344 23.5 21.375 1 96.5 123 GLY A N 1
ATOM 887 C CA . GLY A 1 123 ? -12.32 24.391 20.781 1 96.5 123 GLY A CA 1
ATOM 888 C C . GLY A 1 123 ? -13.578 24.531 21.609 1 96.5 123 GLY A C 1
ATOM 889 O O . GLY A 1 123 ? -13.719 23.906 22.656 1 96.5 123 GLY A O 1
ATOM 890 N N . ALA A 1 124 ? -14.438 25.422 21.188 1 96.69 124 ALA A N 1
ATOM 891 C CA . ALA A 1 124 ? -15.758 25.547 21.781 1 96.69 124 ALA A CA 1
ATOM 892 C C . ALA A 1 124 ? -16.578 24.281 21.578 1 96.69 124 ALA A C 1
ATOM 894 O O . ALA A 1 124 ? -17.344 23.875 22.453 1 96.69 124 ALA A O 1
ATOM 895 N N . VAL A 1 125 ? -16.5 23.734 20.406 1 97.38 125 VAL A N 1
ATOM 896 C CA . VAL A 1 125 ? -17.062 22.438 20.047 1 97.38 125 VAL A CA 1
ATOM 897 C C . VAL A 1 125 ? -15.961 21.516 19.516 1 97.38 125 VAL A C 1
ATOM 899 O O . VAL A 1 125 ? -15.078 21.969 18.781 1 97.38 125 VAL A O 1
ATOM 902 N N . ASN A 1 126 ? -15.969 20.266 19.953 1 97.62 126 ASN A N 1
ATOM 903 C CA . ASN A 1 126 ? -14.945 19.297 19.578 1 97.62 126 ASN A CA 1
ATOM 904 C C . ASN A 1 126 ? -15.562 18.016 19.031 1 97.62 126 ASN A C 1
ATOM 906 O O . ASN A 1 126 ? -16.141 17.234 19.781 1 97.62 126 ASN A O 1
ATOM 910 N N . LEU A 1 127 ? -15.453 17.844 17.734 1 97.81 127 LEU A N 1
ATOM 911 C CA . LEU A 1 127 ? -15.781 16.578 17.094 1 97.81 127 LEU A CA 1
ATOM 912 C C . LEU A 1 127 ? -14.562 15.656 17.047 1 97.81 127 LEU A C 1
ATOM 914 O O . LEU A 1 127 ? -13.875 15.57 16.031 1 97.81 127 LEU A O 1
ATOM 918 N N . ILE A 1 128 ? -14.328 14.984 18.141 1 96.69 128 ILE A N 1
ATOM 919 C CA . ILE A 1 128 ? -13.156 14.125 18.266 1 96.69 128 ILE A CA 1
ATOM 920 C C . ILE A 1 128 ? -13.594 12.672 18.406 1 96.69 128 ILE A C 1
ATOM 922 O O . ILE A 1 128 ? -14.375 12.336 19.297 1 96.69 128 ILE A O 1
ATOM 926 N N . ASP A 1 129 ? -13.234 11.867 17.5 1 96.12 129 ASP A N 1
ATOM 927 C CA . ASP A 1 129 ? -13.477 10.422 17.531 1 96.12 129 ASP A CA 1
ATOM 928 C C . ASP A 1 129 ? -12.172 9.648 17.344 1 96.12 129 ASP A C 1
ATOM 930 O O . ASP A 1 129 ? -11.734 9.422 16.219 1 96.12 129 ASP A O 1
ATOM 934 N N . VAL A 1 130 ? -11.664 9.102 18.406 1 93.56 130 VAL A N 1
ATOM 935 C CA . VAL A 1 130 ? -10.344 8.484 18.406 1 93.56 130 VAL A CA 1
ATOM 936 C C . VAL A 1 130 ? -10.414 7.125 17.719 1 93.56 130 VAL A C 1
ATOM 938 O O . VAL A 1 130 ? -9.383 6.559 17.344 1 93.56 130 VAL A O 1
ATOM 941 N N . GLU A 1 131 ? -11.602 6.66 17.469 1 93.75 131 GLU A N 1
ATOM 942 C CA . GLU A 1 131 ? -11.75 5.367 16.797 1 93.75 131 GLU A CA 1
ATOM 943 C C . GLU A 1 131 ? -11.812 5.531 15.281 1 93.75 131 GLU A C 1
ATOM 945 O O . GLU A 1 131 ? -11.695 4.555 14.539 1 93.75 131 GLU A O 1
ATOM 950 N N . ALA A 1 132 ? -12.016 6.797 14.852 1 96 132 ALA A N 1
ATOM 951 C CA . ALA A 1 132 ? -12.125 7.043 13.414 1 96 132 ALA A CA 1
ATOM 952 C C . ALA A 1 132 ? -10.797 6.793 12.711 1 96 132 ALA A C 1
ATOM 954 O O . ALA A 1 132 ? -9.734 7.129 13.242 1 96 132 ALA A O 1
ATOM 955 N N . GLU A 1 133 ? -10.82 6.25 11.555 1 96.19 133 GLU A N 1
ATOM 956 C CA . GLU A 1 133 ? -9.625 5.902 10.781 1 96.19 133 GLU A CA 1
ATOM 957 C C . GLU A 1 133 ? -8.875 7.156 10.344 1 96.19 133 GLU A C 1
ATOM 959 O O . GLU A 1 133 ? -7.656 7.113 10.141 1 96.19 133 GLU A O 1
ATOM 964 N N . SER A 1 134 ? -9.602 8.203 10.172 1 96.81 134 SER A N 1
ATOM 965 C CA . SER A 1 134 ? -9.078 9.484 9.711 1 96.81 134 SER A CA 1
ATOM 966 C C . SER A 1 134 ? -10.031 10.625 10.07 1 96.81 134 SER A C 1
ATOM 968 O O . SER A 1 134 ? -11.18 10.391 10.445 1 96.81 134 SER A O 1
ATOM 970 N N . THR A 1 135 ? -9.5 11.789 10.031 1 98.25 135 THR A N 1
ATOM 971 C CA . THR A 1 135 ? -10.367 12.945 10.219 1 98.25 135 THR A CA 1
ATOM 972 C C . THR A 1 135 ? -11.398 13.039 9.102 1 98.25 135 THR A C 1
ATOM 974 O O . THR A 1 135 ? -12.547 13.414 9.344 1 98.25 135 THR A O 1
ATOM 977 N N . THR A 1 136 ? -11.047 12.633 7.918 1 98.56 136 THR A N 1
ATOM 978 C CA . THR A 1 136 ? -11.961 12.672 6.785 1 98.56 136 THR A CA 1
ATOM 979 C C . THR A 1 136 ? -13.156 11.75 7.02 1 98.56 136 THR A C 1
ATOM 981 O O . THR A 1 136 ? -14.25 12 6.512 1 98.56 136 THR A O 1
ATOM 984 N N . THR A 1 137 ? -13.008 10.68 7.824 1 97.88 137 THR A N 1
ATOM 985 C CA . THR A 1 137 ? -14.125 9.812 8.172 1 97.88 137 THR A CA 1
ATOM 986 C C . THR A 1 137 ? -15.148 10.562 9.016 1 97.88 137 THR A C 1
ATOM 988 O O . THR A 1 137 ? -16.359 10.414 8.805 1 97.88 137 THR A O 1
ATOM 991 N N . ILE A 1 138 ? -14.711 11.375 9.93 1 97.94 138 ILE A N 1
ATOM 992 C CA . ILE A 1 138 ? -15.586 12.18 10.781 1 97.94 138 ILE A CA 1
ATOM 993 C C . ILE A 1 138 ? -16.281 13.25 9.938 1 97.94 138 ILE A C 1
ATOM 995 O O . ILE A 1 138 ? -17.484 13.469 10.086 1 97.94 138 ILE A O 1
ATOM 999 N N . LEU A 1 139 ? -15.547 13.852 9.062 1 98.69 139 LEU A N 1
ATOM 1000 C CA . LEU A 1 139 ? -16.094 14.883 8.188 1 98.69 139 LEU A CA 1
ATOM 1001 C C . LEU A 1 139 ? -17.188 14.312 7.293 1 98.69 139 LEU A C 1
ATOM 1003 O O . LEU A 1 139 ? -18.219 14.969 7.059 1 98.69 139 LEU A O 1
ATOM 1007 N N . TYR A 1 140 ? -16.922 13.133 6.77 1 98.12 140 TYR A N 1
ATOM 1008 C CA . TYR A 1 140 ? -17.906 12.492 5.91 1 98.12 140 TYR A CA 1
ATOM 1009 C C . TYR A 1 140 ? -19.25 12.391 6.613 1 98.12 140 TYR A C 1
ATOM 1011 O O . TYR A 1 140 ? -20.281 12.75 6.039 1 98.12 140 TYR A O 1
ATOM 1019 N N . ASP A 1 141 ? -19.234 11.938 7.84 1 97.06 141 ASP A N 1
ATOM 1020 C CA . ASP A 1 141 ? -20.453 11.812 8.641 1 97.06 141 ASP A CA 1
ATOM 1021 C C . ASP A 1 141 ? -21.047 13.18 8.953 1 97.06 141 ASP A C 1
ATOM 1023 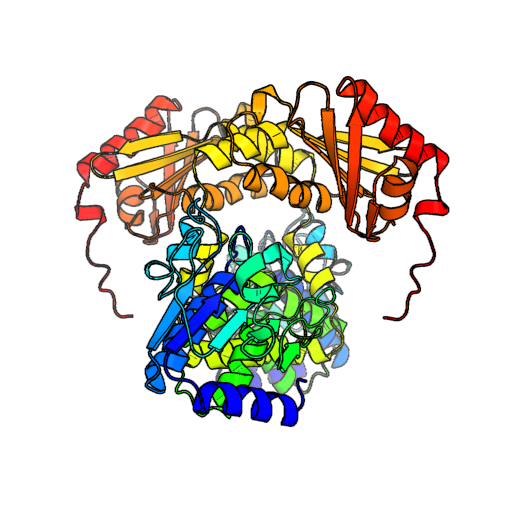O O . ASP A 1 141 ? -22.266 13.367 8.883 1 97.06 141 ASP A O 1
ATOM 1027 N N . TRP A 1 142 ? -20.188 14.117 9.297 1 98 142 TRP A N 1
ATOM 1028 C CA . TRP A 1 142 ? -20.656 15.453 9.648 1 98 142 TRP A CA 1
ATOM 1029 C C . TRP A 1 142 ? -21.281 16.156 8.438 1 98 142 TRP A C 1
ATOM 1031 O O . TRP A 1 142 ? -22.281 16.859 8.562 1 98 142 TRP A O 1
ATOM 1041 N N . PHE A 1 143 ? -20.672 15.984 7.262 1 98.19 143 PHE A N 1
ATOM 1042 C CA . PHE A 1 143 ? -21.203 16.562 6.035 1 98.19 143 PHE A CA 1
ATOM 1043 C C . PHE A 1 143 ? -22.609 16.062 5.762 1 98.19 143 PHE A C 1
ATOM 1045 O O . PHE A 1 143 ? -23.469 16.812 5.301 1 98.19 143 PHE A O 1
ATOM 1052 N N . ASP A 1 144 ? -22.797 14.797 6.02 1 95.75 144 ASP A N 1
ATOM 1053 C CA . ASP A 1 144 ? -24.141 14.219 5.871 1 95.75 144 ASP A CA 1
ATOM 1054 C C . ASP A 1 144 ? -25.125 14.898 6.809 1 95.75 144 ASP A C 1
ATOM 1056 O O . ASP A 1 144 ? -26.25 15.234 6.398 1 95.75 144 ASP A O 1
ATOM 1060 N N . ALA A 1 145 ? -24.719 15.125 8.016 1 95.06 145 ALA A N 1
ATOM 1061 C CA . ALA A 1 145 ? -25.562 15.781 9 1 95.06 145 ALA A CA 1
ATOM 1062 C C . ALA A 1 145 ? -25.906 17.203 8.57 1 95.06 145 ALA A C 1
ATOM 1064 O O . ALA A 1 145 ? -26.969 17.734 8.906 1 95.06 145 ALA A O 1
ATOM 1065 N N . MET A 1 146 ? -25.047 17.828 7.816 1 96.69 146 MET A N 1
ATOM 1066 C CA . MET A 1 146 ? -25.25 19.203 7.348 1 96.69 146 MET A CA 1
ATOM 1067 C C . MET A 1 146 ? -25.938 19.203 5.984 1 96.69 146 MET A C 1
ATOM 1069 O O . MET A 1 146 ? -26.141 20.266 5.395 1 96.69 146 MET A O 1
ATOM 1073 N N . SER A 1 147 ? -26.219 18.016 5.473 1 96.38 147 SER A N 1
ATOM 1074 C CA . SER A 1 147 ? -26.875 17.859 4.18 1 96.38 147 SER A CA 1
ATOM 1075 C C . SER A 1 147 ? -26.016 18.422 3.053 1 96.38 147 SER A C 1
ATOM 1077 O O . SER A 1 147 ? -26.531 19.031 2.119 1 96.38 147 SER A O 1
ATOM 1079 N N . VAL A 1 148 ? -24.734 18.297 3.203 1 98 148 VAL A N 1
ATOM 1080 C CA . VAL A 1 148 ? -23.797 18.656 2.141 1 98 148 VAL A CA 1
ATOM 1081 C C . VAL A 1 148 ? -23.875 17.609 1.021 1 98 148 VAL A C 1
ATOM 1083 O O . VAL A 1 148 ? -23.953 16.406 1.284 1 98 148 VAL A O 1
ATOM 1086 N N . GLN A 1 149 ? -23.953 18.078 -0.162 1 98.06 149 GLN A N 1
ATOM 1087 C CA . GLN A 1 149 ? -23.859 17.172 -1.302 1 98.06 149 GLN A CA 1
ATOM 1088 C C . GLN A 1 149 ? -22.391 16.812 -1.58 1 98.06 149 GLN A C 1
ATOM 1090 O O . GLN A 1 149 ? -21.578 17.688 -1.859 1 98.06 149 GLN A O 1
ATOM 1095 N N . ILE A 1 150 ? -22.109 15.586 -1.607 1 98.5 150 ILE A N 1
ATOM 1096 C CA . ILE A 1 150 ? -20.75 15.133 -1.878 1 98.5 150 ILE A CA 1
ATOM 1097 C C . ILE A 1 150 ? -20.469 15.203 -3.377 1 98.5 150 ILE A C 1
ATOM 1099 O O . ILE A 1 150 ? -21.094 14.484 -4.164 1 98.5 150 ILE A O 1
ATOM 1103 N N . THR A 1 151 ? -19.641 16.109 -3.777 1 98.44 151 THR A N 1
ATOM 1104 C CA . THR A 1 151 ? -19.172 16.203 -5.156 1 98.44 151 THR A CA 1
ATOM 1105 C C . THR A 1 151 ? -17.969 15.305 -5.379 1 98.44 151 THR A C 1
ATOM 1107 O O . THR A 1 151 ? -17.359 14.812 -4.422 1 98.44 151 THR A O 1
ATOM 1110 N N . PRO A 1 152 ? -17.594 15.094 -6.602 1 98.44 152 PRO A N 1
ATOM 1111 C CA . PRO A 1 152 ? -16.391 14.305 -6.863 1 98.44 152 PRO A CA 1
ATOM 1112 C C . PRO A 1 152 ? -15.148 14.883 -6.18 1 98.44 152 PRO A C 1
ATOM 1114 O O . PRO A 1 152 ? -14.328 14.133 -5.648 1 98.44 152 PRO A O 1
ATOM 1117 N N . ASP A 1 153 ? -15.07 16.188 -6.125 1 98.56 153 ASP A N 1
ATOM 1118 C CA . ASP A 1 153 ? -13.922 16.828 -5.496 1 98.56 153 ASP A CA 1
ATOM 1119 C C . ASP A 1 153 ? -13.906 16.578 -3.99 1 98.56 153 ASP A C 1
ATOM 1121 O O . ASP A 1 153 ? -12.867 16.234 -3.424 1 98.56 153 ASP A O 1
ATOM 1125 N N . ILE A 1 154 ? -15.102 16.734 -3.363 1 98.81 154 ILE A N 1
ATOM 1126 C CA . ILE A 1 154 ? -15.203 16.484 -1.931 1 98.81 154 ILE A CA 1
ATOM 1127 C C . ILE A 1 154 ? -14.898 15.008 -1.646 1 98.81 154 ILE A C 1
ATOM 1129 O O . ILE A 1 154 ? -14.141 14.695 -0.73 1 98.81 154 ILE A O 1
ATOM 1133 N N . ALA A 1 155 ? -15.438 14.133 -2.498 1 98.88 155 ALA A N 1
ATOM 1134 C CA . ALA A 1 155 ? -15.211 12.703 -2.352 1 98.88 155 ALA A CA 1
ATOM 1135 C C . ALA A 1 155 ? -13.719 12.375 -2.447 1 98.88 155 ALA A C 1
ATOM 1137 O O . ALA A 1 155 ? -13.203 11.562 -1.669 1 98.88 155 ALA A O 1
ATOM 1138 N N . HIS A 1 156 ? -13.023 13.016 -3.361 1 98.81 156 HIS A N 1
ATOM 1139 C CA . HIS A 1 156 ? -11.586 12.812 -3.551 1 98.81 156 HIS A CA 1
ATOM 1140 C C . HIS A 1 156 ? -10.805 13.195 -2.299 1 98.81 156 HIS A C 1
ATOM 1142 O O . HIS A 1 156 ? -9.938 12.445 -1.854 1 98.81 156 HIS A O 1
ATOM 1148 N N . GLY A 1 157 ? -11.117 14.32 -1.769 1 98.88 157 GLY A N 1
ATOM 1149 C CA . GLY A 1 157 ? -10.445 14.742 -0.549 1 98.88 157 GLY A CA 1
ATOM 1150 C C . GLY A 1 157 ? -10.672 13.797 0.617 1 98.88 157 GLY A C 1
ATOM 1151 O O . GLY A 1 157 ? -9.734 13.438 1.323 1 98.88 157 GLY A O 1
ATOM 1152 N N . LEU A 1 158 ? -11.945 13.422 0.784 1 98.94 158 LEU A N 1
ATOM 1153 C CA . LEU A 1 158 ? -12.297 12.492 1.851 1 98.94 158 LEU A CA 1
ATOM 1154 C C . LEU A 1 158 ? -11.602 11.148 1.656 1 98.94 158 LEU A C 1
ATOM 1156 O O . LEU A 1 158 ? -11.039 10.594 2.604 1 98.94 158 LEU A O 1
ATOM 1160 N N . TYR A 1 159 ? -11.578 10.664 0.452 1 98.81 159 TYR A N 1
ATOM 1161 C CA . TYR A 1 159 ? -10.953 9.383 0.142 1 98.81 159 TYR A CA 1
ATOM 1162 C C . TYR A 1 159 ? -9.453 9.438 0.368 1 98.81 159 TYR A C 1
ATOM 1164 O O . TYR A 1 159 ? -8.852 8.469 0.848 1 98.81 159 TYR A O 1
ATOM 1172 N N . ALA A 1 160 ? -8.836 10.531 -0.013 1 98.62 160 ALA A N 1
ATOM 1173 C CA . ALA A 1 160 ? -7.387 10.688 0.137 1 98.62 160 ALA A CA 1
ATOM 1174 C C . ALA A 1 160 ? -6.965 10.508 1.591 1 98.62 160 ALA A C 1
ATOM 1176 O O . ALA A 1 160 ? -5.992 9.805 1.877 1 98.62 160 ALA A O 1
ATOM 1177 N N . GLY A 1 161 ? -7.699 11.133 2.506 1 98.5 161 GLY A N 1
ATOM 1178 C CA . GLY A 1 161 ? -7.398 10.977 3.92 1 98.5 161 GLY A CA 1
ATOM 1179 C C . GLY A 1 161 ? -7.598 9.555 4.414 1 98.5 161 GLY A C 1
ATOM 1180 O O . GLY A 1 161 ? -6.742 9.008 5.113 1 98.5 161 GLY A O 1
ATOM 1181 N N . LEU A 1 162 ? -8.703 8.961 4.008 1 98.56 162 LEU A N 1
ATOM 1182 C CA . LEU A 1 162 ? -9 7.582 4.398 1 98.56 162 LEU A CA 1
ATOM 1183 C C . LEU A 1 162 ? -7.918 6.629 3.902 1 98.56 162 LEU A C 1
ATOM 1185 O O . LEU A 1 162 ? -7.398 5.82 4.672 1 98.56 162 LEU A O 1
ATOM 1189 N N . LEU A 1 163 ? -7.602 6.758 2.65 1 98.06 163 LEU A N 1
ATOM 1190 C CA . LEU A 1 163 ? -6.617 5.91 1.984 1 98.06 163 LEU A CA 1
ATOM 1191 C C . LEU A 1 163 ? -5.281 5.953 2.715 1 98.06 163 LEU A C 1
ATOM 1193 O O . LEU A 1 163 ? -4.727 4.906 3.066 1 98.06 163 LEU A O 1
ATOM 1197 N N . THR A 1 164 ? -4.793 7.133 2.994 1 95.31 164 THR A N 1
ATOM 1198 C CA . THR A 1 164 ? -3.432 7.281 3.492 1 95.31 164 THR A CA 1
ATOM 1199 C C . THR A 1 164 ? -3.363 6.977 4.984 1 95.31 164 THR A C 1
ATOM 1201 O O . THR A 1 164 ? -2.416 6.344 5.453 1 95.31 164 THR A O 1
ATOM 1204 N N . ASP A 1 165 ? -4.398 7.359 5.75 1 94.62 165 ASP A N 1
ATOM 1205 C CA . ASP A 1 165 ? -4.367 7.156 7.195 1 94.62 165 ASP A CA 1
ATOM 1206 C C . ASP A 1 165 ? -4.555 5.684 7.543 1 94.62 165 ASP A C 1
ATOM 1208 O O . ASP A 1 165 ? -4.207 5.25 8.641 1 94.62 165 ASP A O 1
ATOM 1212 N N . THR A 1 166 ? -5.133 4.941 6.609 1 96.12 166 THR A N 1
ATOM 1213 C CA . THR A 1 166 ? -5.316 3.516 6.859 1 96.12 166 THR A CA 1
ATOM 1214 C C . THR A 1 166 ? -4.207 2.701 6.195 1 96.12 166 THR A C 1
ATOM 1216 O O . THR A 1 166 ? -4.277 1.471 6.152 1 96.12 166 THR A O 1
ATOM 1219 N N . GLY A 1 167 ? -3.246 3.379 5.637 1 92.69 167 GLY A N 1
ATOM 1220 C CA . GLY A 1 167 ? -2.217 2.654 4.91 1 92.69 167 GLY A CA 1
ATOM 1221 C C . GLY A 1 167 ? -2.764 1.836 3.756 1 92.69 167 GLY A C 1
ATOM 1222 O O . GLY A 1 167 ? -2.371 0.683 3.564 1 92.69 167 GLY A O 1
ATOM 1223 N N . CYS A 1 168 ? -3.715 2.453 3.021 1 95.31 168 CYS A N 1
ATOM 1224 C CA . CYS A 1 168 ? -4.41 1.745 1.954 1 95.31 168 CYS A CA 1
ATOM 1225 C C . CYS A 1 168 ? -5.191 0.559 2.506 1 95.31 168 CYS A C 1
ATOM 1227 O O . CYS A 1 168 ? -5.043 -0.565 2.023 1 95.31 168 CYS A O 1
ATOM 1229 N N . PHE A 1 169 ? -5.863 0.765 3.602 1 97.44 169 PHE A N 1
ATOM 1230 C CA . PHE A 1 169 ? -6.832 -0.155 4.188 1 97.44 169 PHE A CA 1
ATOM 1231 C C . PHE A 1 169 ? -6.129 -1.348 4.824 1 97.44 169 PHE A C 1
ATOM 1233 O O . PHE A 1 169 ? -6.723 -2.416 4.98 1 97.44 169 PHE A O 1
ATOM 1240 N N . ARG A 1 170 ? -4.934 -1.141 5.211 1 94.44 170 ARG A N 1
ATOM 1241 C CA . ARG A 1 170 ? -4.18 -2.213 5.852 1 94.44 170 ARG A CA 1
ATOM 1242 C C . ARG A 1 170 ? -4.48 -2.275 7.348 1 94.44 170 ARG A C 1
ATOM 1244 O O . ARG A 1 170 ? -4.133 -3.25 8.016 1 94.44 170 ARG A O 1
ATOM 1251 N N . TRP A 1 171 ? -5.102 -1.229 7.879 1 92.38 171 TRP A N 1
ATOM 1252 C CA . TRP A 1 171 ? -5.582 -1.218 9.258 1 92.38 171 TRP A CA 1
ATOM 1253 C C . TRP A 1 171 ? -6.816 -0.336 9.398 1 92.38 171 TRP A C 1
ATOM 1255 O O . TRP A 1 171 ? -7.023 0.583 8.602 1 92.38 171 TRP A O 1
ATOM 1265 N N . GLY A 1 172 ? -7.566 -0.565 10.352 1 94.81 172 GLY A N 1
ATOM 1266 C CA . GLY A 1 172 ? -8.82 0.133 10.578 1 94.81 172 GLY A CA 1
ATOM 1267 C C . GLY A 1 172 ? -9.992 -0.804 10.812 1 94.81 172 GLY A C 1
ATOM 1268 O O . GLY A 1 172 ? -9.828 -2.025 10.781 1 94.81 172 GLY A O 1
ATOM 1269 N N . ARG A 1 173 ? -11.188 -0.269 11.07 1 95.31 173 ARG A N 1
ATOM 1270 C CA . ARG A 1 173 ? -12.406 -1.032 11.281 1 95.31 173 ARG A CA 1
ATOM 1271 C C . ARG A 1 173 ? -13.109 -1.322 9.961 1 95.31 173 ARG A C 1
ATOM 1273 O O . ARG A 1 173 ? -12.875 -0.632 8.961 1 95.31 173 ARG A O 1
ATOM 1280 N N . PRO A 1 174 ? -13.945 -2.312 9.898 1 96.44 174 PRO A N 1
ATOM 1281 C CA . PRO A 1 174 ? -14.641 -2.689 8.664 1 96.44 174 PRO A CA 1
ATOM 1282 C C . PRO A 1 174 ? -15.398 -1.525 8.039 1 96.44 174 PRO A C 1
ATOM 1284 O O . PRO A 1 174 ? -15.523 -1.455 6.812 1 96.44 174 PRO A O 1
ATOM 1287 N N . VAL A 1 175 ? -15.844 -0.592 8.766 1 95.75 175 VAL A N 1
ATOM 1288 C CA . VAL A 1 175 ? -16.688 0.51 8.305 1 95.75 175 VAL A CA 1
ATOM 1289 C C . VAL A 1 175 ? -15.914 1.352 7.289 1 95.75 175 VAL A C 1
ATOM 1291 O O . VAL A 1 175 ? -16.516 1.986 6.422 1 95.75 175 VAL A O 1
ATOM 1294 N N . MET A 1 176 ? -14.555 1.312 7.332 1 97.56 176 MET A N 1
ATOM 1295 C CA . MET A 1 176 ? -13.766 2.08 6.371 1 97.56 176 MET A CA 1
ATOM 1296 C C . MET A 1 176 ? -14.055 1.632 4.945 1 97.56 176 MET A C 1
ATOM 1298 O O . MET A 1 176 ? -14.008 2.438 4.016 1 97.56 176 MET A O 1
ATOM 1302 N N . HIS A 1 177 ? -14.367 0.358 4.809 1 98.5 177 HIS A N 1
ATOM 1303 C CA . HIS A 1 177 ? -14.656 -0.176 3.482 1 98.5 177 HIS A CA 1
ATOM 1304 C C . HIS A 1 177 ? -16.016 0.304 2.979 1 98.5 177 HIS A C 1
ATOM 1306 O O . HIS A 1 177 ? -16.203 0.504 1.775 1 98.5 177 HIS A O 1
ATOM 1312 N N . ASP A 1 178 ? -16.984 0.508 3.893 1 98 178 ASP A N 1
ATOM 1313 C CA . ASP A 1 178 ? -18.25 1.124 3.496 1 98 178 ASP A CA 1
ATOM 1314 C C . ASP A 1 178 ? -18.016 2.529 2.943 1 98 178 ASP A C 1
ATOM 1316 O O . ASP A 1 178 ? -18.547 2.877 1.884 1 98 178 ASP A O 1
ATOM 1320 N N . MET A 1 179 ? -17.266 3.24 3.666 1 97.94 179 MET A N 1
ATOM 1321 C CA . MET A 1 179 ? -16.984 4.609 3.25 1 97.94 179 MET A CA 1
ATOM 1322 C C . MET A 1 179 ? -16.25 4.633 1.911 1 97.94 179 MET A C 1
ATOM 1324 O O . MET A 1 179 ? -16.594 5.414 1.023 1 97.94 179 MET A O 1
ATOM 1328 N N . ALA A 1 180 ? -15.211 3.789 1.778 1 98.62 180 ALA A N 1
ATOM 1329 C CA . ALA A 1 180 ? -14.445 3.73 0.536 1 98.62 180 ALA A CA 1
ATOM 1330 C C . ALA A 1 180 ? -15.344 3.406 -0.65 1 98.62 180 ALA A C 1
ATOM 1332 O O . ALA A 1 180 ? -15.289 4.082 -1.681 1 98.62 180 ALA A O 1
ATOM 1333 N N . LYS A 1 181 ? -16.203 2.398 -0.46 1 98.44 181 LYS A N 1
ATOM 1334 C CA . LYS A 1 181 ? -17.141 2.004 -1.512 1 98.44 181 LYS A CA 1
ATOM 1335 C C . LYS A 1 181 ? -18.047 3.168 -1.907 1 98.44 181 LYS A C 1
ATOM 1337 O O . LYS A 1 181 ? -18.219 3.457 -3.094 1 98.44 181 LYS A O 1
ATOM 1342 N N . GLU A 1 182 ? -18.625 3.838 -0.949 1 98.25 182 GLU A N 1
ATOM 1343 C CA . GLU A 1 182 ? -19.547 4.945 -1.198 1 98.25 182 GLU A CA 1
ATOM 1344 C C . GLU A 1 182 ? -18.844 6.094 -1.917 1 98.25 182 GLU A C 1
ATOM 1346 O O . GLU A 1 182 ? -19.375 6.66 -2.867 1 98.25 182 GLU A O 1
ATOM 1351 N N . LEU A 1 183 ? -17.656 6.406 -1.461 1 98.62 183 LEU A N 1
ATOM 1352 C CA . LEU A 1 183 ? -16.922 7.512 -2.074 1 98.62 183 LEU A CA 1
ATOM 1353 C C . LEU A 1 183 ? -16.547 7.184 -3.516 1 98.62 183 LEU A C 1
ATOM 1355 O O . LEU A 1 183 ? -16.531 8.07 -4.375 1 98.62 183 LEU A O 1
ATOM 1359 N N . MET A 1 184 ? -16.234 5.93 -3.768 1 98.12 184 MET A N 1
ATOM 1360 C CA . MET A 1 184 ? -15.898 5.5 -5.121 1 98.12 184 MET A CA 1
ATOM 1361 C C . MET A 1 184 ? -17.062 5.746 -6.078 1 98.12 184 MET A C 1
ATOM 1363 O O . MET A 1 184 ? -16.844 5.973 -7.273 1 98.12 184 MET A O 1
ATOM 1367 N N . GLU A 1 185 ? -18.266 5.746 -5.57 1 97.06 185 GLU A N 1
ATOM 1368 C CA . GLU A 1 185 ? -19.453 5.898 -6.395 1 97.06 185 GLU A CA 1
ATOM 1369 C C . GLU A 1 185 ? -19.578 7.32 -6.941 1 97.06 185 GLU A C 1
ATOM 1371 O O . GLU A 1 185 ? -20.359 7.578 -7.855 1 97.06 185 GLU A O 1
ATOM 1376 N N . PHE A 1 186 ? -18.781 8.195 -6.477 1 97.62 186 PHE A N 1
ATOM 1377 C CA . PHE A 1 186 ? -18.797 9.57 -6.957 1 97.62 186 PHE A CA 1
ATOM 1378 C C . PHE A 1 186 ? -17.797 9.758 -8.094 1 97.62 186 PHE A C 1
ATOM 1380 O O . PHE A 1 186 ? -17.375 10.883 -8.367 1 97.62 186 PHE A O 1
ATOM 1387 N N . GLY A 1 187 ? -17.359 8.656 -8.672 1 96.38 187 GLY A N 1
ATOM 1388 C CA . GLY A 1 187 ? -16.578 8.711 -9.898 1 96.38 187 GLY A CA 1
ATOM 1389 C C . GLY A 1 187 ? -15.094 8.852 -9.648 1 96.38 187 GLY A C 1
ATOM 1390 O O . GLY A 1 187 ? -14.359 9.391 -10.484 1 96.38 187 GLY A O 1
ATOM 1391 N N . LEU A 1 188 ? -14.617 8.359 -8.609 1 97.62 188 LEU A N 1
ATOM 1392 C CA . LEU A 1 188 ? -13.195 8.461 -8.281 1 97.62 188 LEU A CA 1
ATOM 1393 C C . LEU A 1 188 ? -12.375 7.469 -9.102 1 97.62 188 LEU A C 1
ATOM 1395 O O . LEU A 1 188 ? -12.766 6.305 -9.242 1 97.62 188 LEU A O 1
ATOM 1399 N N . ASP A 1 189 ? -11.336 7.93 -9.719 1 96.38 189 ASP A N 1
ATOM 1400 C CA . ASP A 1 189 ? -10.281 7.051 -10.219 1 96.38 189 ASP A CA 1
ATOM 1401 C C . ASP A 1 189 ? -9.281 6.711 -9.117 1 96.38 189 ASP A C 1
ATOM 1403 O O . ASP A 1 189 ? -8.234 7.363 -9 1 96.38 189 ASP A O 1
ATOM 1407 N N . ILE A 1 190 ? -9.547 5.691 -8.391 1 96.69 190 ILE A N 1
ATOM 1408 C CA . ILE A 1 190 ? -8.812 5.426 -7.16 1 96.69 190 ILE A CA 1
ATOM 1409 C C . ILE A 1 190 ? -7.387 4.992 -7.496 1 96.69 190 ILE A C 1
ATOM 1411 O O . ILE A 1 190 ? -6.465 5.195 -6.703 1 96.69 190 ILE A O 1
ATOM 1415 N N . ARG A 1 191 ? -7.18 4.367 -8.617 1 90.94 191 ARG A N 1
ATOM 1416 C CA . ARG A 1 191 ? -5.828 4.016 -9.039 1 90.94 191 ARG A CA 1
ATOM 1417 C C . ARG A 1 191 ? -4.973 5.262 -9.234 1 90.94 191 ARG A C 1
ATOM 1419 O O . ARG A 1 191 ? -3.844 5.328 -8.742 1 90.94 191 ARG A O 1
ATOM 1426 N N . ALA A 1 192 ? -5.492 6.215 -9.938 1 90.5 192 ALA A N 1
ATOM 1427 C CA . ALA A 1 192 ? -4.781 7.469 -10.172 1 90.5 192 ALA A CA 1
ATOM 1428 C C . ALA A 1 192 ? -4.543 8.211 -8.859 1 90.5 192 ALA A C 1
ATOM 1430 O O . ALA A 1 192 ? -3.465 8.766 -8.641 1 90.5 192 ALA A O 1
ATOM 1431 N N . ILE A 1 193 ? -5.559 8.227 -8.008 1 96.06 193 ILE A N 1
ATOM 1432 C CA . ILE A 1 193 ? -5.457 8.906 -6.719 1 96.06 193 ILE A CA 1
ATOM 1433 C C . ILE A 1 193 ? -4.348 8.273 -5.887 1 96.06 193 ILE A C 1
ATOM 1435 O O . ILE A 1 193 ? -3.486 8.977 -5.348 1 96.06 193 ILE A O 1
ATOM 1439 N N . SER A 1 194 ? -4.328 6.969 -5.816 1 94 194 SER A N 1
ATOM 1440 C CA . SER A 1 194 ? -3.324 6.242 -5.047 1 94 194 SER A CA 1
ATOM 1441 C C . SER A 1 194 ? -1.925 6.48 -5.602 1 94 194 SER A C 1
ATOM 1443 O O . SER A 1 194 ? -0.989 6.754 -4.848 1 94 194 SER A O 1
ATOM 1445 N N . SER A 1 195 ? -1.819 6.371 -6.883 1 86.88 195 SER A N 1
ATOM 1446 C CA . SER A 1 195 ? -0.526 6.559 -7.531 1 86.88 195 SER A CA 1
ATOM 1447 C C . SER A 1 195 ? 0.031 7.949 -7.262 1 86.88 195 SER A C 1
ATOM 1449 O O . SER A 1 195 ? 1.207 8.102 -6.926 1 86.88 195 SER A O 1
ATOM 1451 N N . ALA A 1 196 ? -0.783 8.93 -7.375 1 87.88 196 ALA A N 1
ATOM 1452 C CA . ALA A 1 196 ? -0.365 10.32 -7.188 1 87.88 196 ALA A CA 1
ATOM 1453 C C . ALA A 1 196 ? 0.066 10.57 -5.746 1 87.88 196 ALA A C 1
ATOM 1455 O O . ALA A 1 196 ? 1.037 11.289 -5.5 1 87.88 196 ALA A O 1
ATOM 1456 N N . LEU A 1 197 ? -0.613 9.977 -4.832 1 92.19 197 LEU A N 1
ATOM 1457 C CA . LEU A 1 197 ? -0.381 10.281 -3.424 1 92.19 197 LEU A CA 1
ATOM 1458 C C . LEU A 1 197 ? 0.764 9.438 -2.871 1 92.19 197 LEU A C 1
ATOM 1460 O O . LEU A 1 197 ? 1.503 9.891 -1.993 1 92.19 197 LEU A O 1
ATOM 1464 N N . LEU A 1 198 ? 0.854 8.25 -3.43 1 86.38 198 LEU A N 1
ATOM 1465 C CA . LEU A 1 198 ? 1.662 7.289 -2.689 1 86.38 198 LEU A CA 1
ATOM 1466 C C . LEU A 1 198 ? 2.922 6.926 -3.469 1 86.38 198 LEU A C 1
ATOM 1468 O O . LEU A 1 198 ? 3.914 6.488 -2.881 1 86.38 198 LEU A O 1
ATOM 1472 N N . ASP A 1 199 ? 2.836 6.953 -4.699 1 80.88 199 ASP A N 1
ATOM 1473 C CA . ASP A 1 199 ? 3.885 6.305 -5.484 1 80.88 199 ASP A CA 1
ATOM 1474 C C . ASP A 1 199 ? 4.945 7.312 -5.918 1 80.88 199 ASP A C 1
ATOM 1476 O O . ASP A 1 199 ? 6.105 6.949 -6.129 1 80.88 199 ASP A O 1
ATOM 1480 N N . GLN A 1 200 ? 4.562 8.523 -6.047 1 79.94 200 GLN A N 1
ATOM 1481 C CA . GLN A 1 200 ? 5.473 9.477 -6.676 1 79.94 200 GLN A CA 1
ATOM 1482 C C . GLN A 1 200 ? 6.664 9.773 -5.773 1 79.94 200 GLN A C 1
ATOM 1484 O O . GLN A 1 200 ? 6.504 9.953 -4.562 1 79.94 200 GLN A O 1
ATOM 1489 N N . THR A 1 201 ? 7.832 9.617 -6.312 1 84.06 201 THR A N 1
ATOM 1490 C CA . THR A 1 201 ? 9.094 9.891 -5.621 1 84.06 201 THR A CA 1
ATOM 1491 C C . THR A 1 201 ? 10.086 10.562 -6.562 1 84.06 201 THR A C 1
ATOM 1493 O O . THR A 1 201 ? 10.031 10.367 -7.777 1 84.06 201 THR A O 1
ATOM 1496 N N . SER A 1 202 ? 10.852 11.43 -6.02 1 86.88 202 SER A N 1
ATOM 1497 C CA . SER A 1 202 ? 11.867 12.078 -6.84 1 86.88 202 SER A CA 1
ATOM 1498 C C . SER A 1 202 ? 13.094 11.188 -7.012 1 86.88 202 SER A C 1
ATOM 1500 O O . SER A 1 202 ? 13.352 10.305 -6.188 1 86.88 202 SER A O 1
ATOM 1502 N N . VAL A 1 203 ? 13.852 11.469 -8.062 1 89.94 203 VAL A N 1
ATOM 1503 C CA . VAL A 1 203 ? 15.086 10.742 -8.32 1 89.94 203 VAL A CA 1
ATOM 1504 C C . VAL A 1 203 ? 16.062 10.977 -7.168 1 89.94 203 VAL A C 1
ATOM 1506 O O . VAL A 1 203 ? 16.75 10.047 -6.727 1 89.94 203 VAL A O 1
ATOM 1509 N N . ASP A 1 204 ? 16.094 12.164 -6.703 1 90.69 204 ASP A N 1
ATOM 1510 C CA . ASP A 1 204 ? 16.984 12.5 -5.602 1 90.69 204 ASP A CA 1
ATOM 1511 C C . ASP A 1 204 ? 16.609 11.734 -4.332 1 90.69 204 ASP A C 1
ATOM 1513 O O . ASP A 1 204 ? 17.484 11.227 -3.625 1 90.69 204 ASP A O 1
ATOM 1517 N N . ASP A 1 205 ? 15.375 11.688 -4.086 1 90 205 ASP A N 1
ATOM 1518 C CA . ASP A 1 205 ? 14.906 10.961 -2.908 1 90 205 ASP A CA 1
ATOM 1519 C C . ASP A 1 205 ? 15.18 9.461 -3.035 1 90 205 ASP A C 1
ATOM 1521 O O . ASP A 1 205 ? 15.609 8.82 -2.074 1 90 205 ASP A O 1
ATOM 1525 N N . LEU A 1 206 ? 14.945 8.938 -4.164 1 91.5 206 LEU A N 1
ATOM 1526 C CA . LEU A 1 206 ? 15.203 7.523 -4.398 1 91.5 206 LEU A CA 1
ATOM 1527 C C . LEU A 1 206 ? 16.688 7.211 -4.227 1 91.5 206 LEU A C 1
ATOM 1529 O O . LEU A 1 206 ? 17.047 6.195 -3.625 1 91.5 206 LEU A O 1
ATOM 1533 N N . ARG A 1 207 ? 17.516 8.07 -4.73 1 93.81 207 ARG A N 1
ATOM 1534 C CA . ARG A 1 207 ? 18.953 7.887 -4.582 1 93.81 207 ARG A CA 1
ATOM 1535 C C . ARG A 1 207 ? 19.359 7.918 -3.111 1 93.81 207 ARG A C 1
ATOM 1537 O O . ARG A 1 207 ? 20.188 7.113 -2.67 1 93.81 207 ARG A O 1
ATOM 1544 N N . LEU A 1 208 ? 18.812 8.852 -2.475 1 94.25 208 LEU A N 1
ATOM 1545 C CA . LEU A 1 208 ? 19.109 8.969 -1.051 1 94.25 208 LEU A CA 1
ATOM 1546 C C . LEU A 1 208 ? 18.719 7.699 -0.305 1 94.25 208 LEU A C 1
ATOM 1548 O O . LEU A 1 208 ? 19.531 7.152 0.455 1 94.25 208 LEU A O 1
ATOM 1552 N N . VAL A 1 209 ? 17.531 7.219 -0.529 1 94.12 209 VAL A N 1
ATOM 1553 C CA . VAL A 1 209 ? 17.062 5.992 0.102 1 94.12 209 VAL A CA 1
ATOM 1554 C C . VAL A 1 209 ? 17.984 4.832 -0.271 1 94.12 209 VAL A C 1
ATOM 1556 O O . VAL A 1 209 ? 18.406 4.062 0.596 1 94.12 209 VAL A O 1
ATOM 1559 N N . GLY A 1 210 ? 18.266 4.746 -1.546 1 95.5 210 GLY A N 1
ATOM 1560 C CA . GLY A 1 210 ? 19.156 3.686 -2.008 1 95.5 210 GLY A CA 1
ATOM 1561 C C . GLY A 1 210 ? 20.516 3.705 -1.334 1 95.5 210 GLY A C 1
ATOM 1562 O O . GLY A 1 210 ? 21.016 2.66 -0.918 1 95.5 210 GLY A O 1
ATOM 1563 N N . GLN A 1 211 ? 21.078 4.867 -1.211 1 95.5 211 GLN A N 1
ATOM 1564 C CA . GLN A 1 211 ? 22.391 5.027 -0.596 1 95.5 211 GLN A CA 1
ATOM 1565 C C . GLN A 1 211 ? 22.375 4.555 0.855 1 95.5 211 GLN A C 1
ATOM 1567 O O . GLN A 1 211 ? 23.328 3.922 1.313 1 95.5 211 GLN A O 1
ATOM 1572 N N . ILE A 1 212 ? 21.359 4.84 1.521 1 97 212 ILE A N 1
ATOM 1573 C CA . ILE A 1 212 ? 21.297 4.516 2.941 1 97 212 ILE A CA 1
ATOM 1574 C C . ILE A 1 212 ? 20.953 3.043 3.121 1 97 212 ILE A C 1
ATOM 1576 O O . ILE A 1 212 ? 21.609 2.326 3.877 1 97 212 ILE A O 1
ATOM 1580 N N . VAL A 1 213 ? 20.031 2.551 2.377 1 95.62 213 VAL A N 1
ATOM 1581 C CA . VAL A 1 213 ? 19.484 1.209 2.549 1 95.62 213 VAL A CA 1
ATOM 1582 C C . VAL A 1 213 ? 20.516 0.172 2.098 1 95.62 213 VAL A C 1
ATOM 1584 O O . VAL A 1 213 ? 20.547 -0.944 2.623 1 95.62 213 VAL A O 1
ATOM 1587 N N . SER A 1 214 ? 21.359 0.576 1.184 1 94.81 214 SER A N 1
ATOM 1588 C CA . SER A 1 214 ? 22.375 -0.356 0.703 1 94.81 214 SER A CA 1
ATOM 1589 C C . SER A 1 214 ? 23.344 -0.735 1.813 1 94.81 214 SER A C 1
ATOM 1591 O O . SER A 1 214 ? 24.109 -1.697 1.68 1 94.81 214 SER A O 1
ATOM 1593 N N . ARG A 1 215 ? 23.203 -0.083 2.93 1 94.06 215 ARG A N 1
ATOM 1594 C CA . ARG A 1 215 ? 24.156 -0.309 4.023 1 94.06 215 ARG A CA 1
ATOM 1595 C C . ARG A 1 215 ? 23.453 -0.969 5.211 1 94.06 215 ARG A C 1
ATOM 1597 O O . ARG A 1 215 ? 24.031 -1.051 6.301 1 94.06 215 ARG A O 1
ATOM 1604 N N . ILE A 1 216 ? 22.328 -1.427 5.02 1 95.38 216 ILE A N 1
ATOM 1605 C CA . ILE A 1 216 ? 21.578 -2.035 6.113 1 95.38 216 ILE A CA 1
ATOM 1606 C C . ILE A 1 216 ? 22.344 -3.234 6.66 1 95.38 216 ILE A C 1
ATOM 1608 O O . ILE A 1 216 ? 22.984 -3.967 5.898 1 95.38 216 ILE A O 1
ATOM 1612 N N . GLU A 1 217 ? 22.297 -3.391 7.961 1 93.75 217 GLU A N 1
ATOM 1613 C CA . GLU A 1 217 ? 22.984 -4.508 8.586 1 93.75 217 GLU A CA 1
ATOM 1614 C C . GLU A 1 217 ? 22.125 -5.148 9.68 1 93.75 217 GLU A C 1
ATOM 1616 O O . GLU A 1 217 ? 21.297 -4.477 10.289 1 93.75 217 GLU A O 1
ATOM 1621 N N . LEU A 1 218 ? 22.391 -6.426 9.852 1 95.38 218 LEU A N 1
ATOM 1622 C CA . LEU A 1 218 ? 21.875 -7.121 11.031 1 95.38 218 LEU A CA 1
ATOM 1623 C C . LEU A 1 218 ? 22.953 -7.215 12.109 1 95.38 218 LEU A C 1
ATOM 1625 O O . LEU A 1 218 ? 24.125 -7.496 11.812 1 95.38 218 LEU A O 1
ATOM 1629 N N . ARG A 1 219 ? 22.547 -6.879 13.281 1 95.88 219 ARG A N 1
ATOM 1630 C CA . ARG A 1 219 ? 23.453 -6.965 14.422 1 95.88 219 ARG A CA 1
ATOM 1631 C C . ARG A 1 219 ? 22.844 -7.793 15.547 1 95.88 219 ARG A C 1
ATOM 1633 O O . ARG A 1 219 ? 21.625 -7.719 15.797 1 95.88 219 ARG A O 1
ATOM 1640 N N . GLU A 1 220 ? 23.703 -8.531 16.172 1 95.94 220 GLU A N 1
ATOM 1641 C CA . GLU A 1 220 ? 23.266 -9.188 17.406 1 95.94 220 GLU A CA 1
ATOM 1642 C C . GLU A 1 220 ? 23.188 -8.203 18.562 1 95.94 220 GLU A C 1
ATOM 1644 O O . GLU A 1 220 ? 24.125 -7.426 18.781 1 95.94 220 GLU A O 1
ATOM 1649 N N . ALA A 1 221 ? 22.109 -8.188 19.203 1 94.94 221 ALA A N 1
ATOM 1650 C CA . ALA A 1 221 ? 21.891 -7.355 20.391 1 94.94 221 ALA A CA 1
ATOM 1651 C C . ALA A 1 221 ? 21.328 -8.18 21.547 1 94.94 221 ALA A C 1
ATOM 1653 O O . ALA A 1 221 ? 20.109 -8.219 21.75 1 94.94 221 ALA A O 1
ATOM 1654 N N . GLY A 1 222 ? 22.328 -8.703 22.344 1 91.94 222 GLY A N 1
ATOM 1655 C CA . GLY A 1 222 ? 21.875 -9.664 23.328 1 91.94 222 GLY A CA 1
ATOM 1656 C C . GLY A 1 222 ? 21.188 -10.875 22.719 1 91.94 222 GLY A C 1
ATOM 1657 O O . GLY A 1 222 ? 21.734 -11.516 21.828 1 91.94 222 GLY A O 1
ATOM 1658 N N . PRO A 1 223 ? 19.969 -11.109 23.234 1 93.56 223 PRO A N 1
ATOM 1659 C CA . PRO A 1 223 ? 19.234 -12.25 22.688 1 93.56 223 PRO A CA 1
ATOM 1660 C C . PRO A 1 223 ? 18.453 -11.906 21.422 1 93.56 223 PRO A C 1
ATOM 1662 O O . PRO A 1 223 ? 17.719 -12.742 20.906 1 93.56 223 PRO A O 1
ATOM 1665 N N . TYR A 1 224 ? 18.656 -10.711 21 1 95.69 224 TYR A N 1
ATOM 1666 C CA . TYR A 1 224 ? 17.812 -10.258 19.891 1 95.69 224 TYR A CA 1
ATOM 1667 C C . TYR A 1 224 ? 18.656 -9.914 18.672 1 95.69 224 TYR A C 1
ATOM 1669 O O . TYR A 1 224 ? 19.891 -9.82 18.766 1 95.69 224 TYR A O 1
ATOM 1677 N N . THR A 1 225 ? 18.031 -9.883 17.547 1 96.19 225 THR A N 1
ATOM 1678 C CA . THR A 1 225 ? 18.625 -9.422 16.281 1 96.19 225 THR A CA 1
ATOM 1679 C C . THR A 1 225 ? 18.109 -8.031 15.93 1 96.19 225 THR A C 1
ATOM 1681 O O . THR A 1 225 ? 16.891 -7.793 15.938 1 96.19 225 THR A O 1
ATOM 1684 N N . LEU A 1 226 ? 19.047 -7.188 15.648 1 96.5 226 LEU A N 1
ATOM 1685 C CA . LEU A 1 226 ? 18.766 -5.789 15.352 1 96.5 226 LEU A CA 1
ATOM 1686 C C . LEU A 1 226 ? 19.047 -5.469 13.891 1 96.5 226 LEU A C 1
ATOM 1688 O O . LEU A 1 226 ? 20.141 -5.75 13.391 1 96.5 226 LEU A O 1
ATOM 1692 N N . ALA A 1 227 ? 18.047 -4.977 13.172 1 96.56 227 ALA A N 1
ATOM 1693 C CA . ALA A 1 227 ? 18.281 -4.375 11.867 1 96.56 227 ALA A CA 1
ATOM 1694 C C . ALA A 1 227 ? 18.625 -2.891 12 1 96.56 227 ALA A C 1
ATOM 1696 O O . ALA A 1 227 ? 17.875 -2.135 12.625 1 96.56 227 ALA A O 1
ATOM 1697 N N . VAL A 1 228 ? 19.688 -2.465 11.352 1 97.44 228 VAL A N 1
ATOM 1698 C CA . VAL A 1 228 ? 20.172 -1.11 11.609 1 97.44 228 VAL A CA 1
ATOM 1699 C C . VAL A 1 228 ? 20.422 -0.392 10.289 1 97.44 228 VAL A C 1
ATOM 1701 O O . VAL A 1 228 ? 20.984 -0.974 9.352 1 97.44 228 VAL A O 1
ATOM 1704 N N . LEU A 1 229 ? 19.938 0.812 10.211 1 97.38 229 LEU A N 1
ATOM 1705 C CA . LEU A 1 229 ? 20.328 1.779 9.188 1 97.38 229 LEU A CA 1
ATOM 1706 C C . LEU A 1 229 ? 20.938 3.027 9.812 1 97.38 229 LEU A C 1
ATOM 1708 O O . LEU A 1 229 ? 20.484 3.48 10.867 1 97.38 229 LEU A O 1
ATOM 1712 N N . VAL A 1 230 ? 21.969 3.506 9.156 1 97.44 230 VAL A N 1
ATOM 1713 C CA . VAL A 1 230 ? 22.578 4.754 9.594 1 97.44 230 VAL A CA 1
ATOM 1714 C C . VAL A 1 230 ? 22.516 5.781 8.469 1 97.44 230 VAL A C 1
ATOM 1716 O O . VAL A 1 230 ? 23.047 5.555 7.379 1 97.44 230 VAL A O 1
ATOM 1719 N N . ALA A 1 231 ? 21.812 6.801 8.695 1 97.75 231 ALA A N 1
ATOM 1720 C CA . ALA A 1 231 ? 21.812 7.98 7.84 1 97.75 231 ALA A CA 1
ATOM 1721 C C . ALA A 1 231 ? 22.75 9.055 8.375 1 97.75 231 ALA A C 1
ATOM 1723 O O . ALA A 1 231 ? 22.328 9.953 9.102 1 97.75 231 ALA A O 1
ATOM 1724 N N . ASP A 1 232 ? 23.953 9.031 7.891 1 97.56 232 ASP A N 1
ATOM 1725 C CA . ASP A 1 232 ? 24.984 9.891 8.461 1 97.56 232 ASP A CA 1
ATOM 1726 C C . ASP A 1 232 ? 24.875 11.312 7.914 1 97.56 232 ASP A C 1
ATOM 1728 O O . ASP A 1 232 ? 24.203 11.547 6.902 1 97.56 232 ASP A O 1
ATOM 1732 N N . PHE A 1 233 ? 25.516 12.195 8.516 1 97.06 233 PHE A N 1
ATOM 1733 C CA . PHE A 1 233 ? 25.406 13.625 8.25 1 97.06 233 PHE A CA 1
ATOM 1734 C C . PHE A 1 233 ? 25.734 13.938 6.797 1 97.06 233 PHE A C 1
ATOM 1736 O O . PHE A 1 233 ? 25 14.672 6.133 1 97.06 233 PHE A O 1
ATOM 1743 N N . ASP A 1 234 ? 26.828 13.375 6.266 1 96.38 234 ASP A N 1
ATOM 1744 C CA . ASP A 1 234 ? 27.281 13.688 4.914 1 96.38 234 ASP A CA 1
ATOM 1745 C C . ASP A 1 234 ? 26.25 13.234 3.873 1 96.38 234 ASP A C 1
ATOM 1747 O O . ASP A 1 234 ? 26.109 13.859 2.822 1 96.38 234 ASP A O 1
ATOM 1751 N N . THR A 1 235 ? 25.578 12.227 4.199 1 95.75 235 THR A N 1
ATOM 1752 C CA . THR A 1 235 ? 24.609 11.656 3.266 1 95.75 235 THR A CA 1
ATOM 1753 C C . THR A 1 235 ? 23.312 12.438 3.291 1 95.75 235 THR A C 1
ATOM 1755 O O . THR A 1 235 ? 22.688 12.672 2.248 1 95.75 235 THR A O 1
ATOM 1758 N N . ILE A 1 236 ? 22.844 12.93 4.453 1 95.62 236 ILE A N 1
ATOM 1759 C CA . ILE A 1 236 ? 21.453 13.367 4.531 1 95.62 236 ILE A CA 1
ATOM 1760 C C . ILE A 1 236 ? 21.406 14.891 4.652 1 95.62 236 ILE A C 1
ATOM 1762 O O . ILE A 1 236 ? 20.328 15.492 4.535 1 95.62 236 ILE A O 1
ATOM 1766 N N . ASN A 1 237 ? 22.578 15.484 4.852 1 93.06 237 ASN A N 1
ATOM 1767 C CA . ASN A 1 237 ? 22.578 16.938 4.965 1 93.06 237 ASN A CA 1
ATOM 1768 C C . ASN A 1 237 ? 22.016 17.609 3.711 1 93.06 237 ASN A C 1
ATOM 1770 O O . ASN A 1 237 ? 22.469 17.312 2.6 1 93.06 237 ASN A O 1
ATOM 1774 N N . GLY A 1 238 ? 21.062 18.453 3.938 1 89.5 238 GLY A N 1
ATOM 1775 C CA . GLY A 1 238 ? 20.469 19.141 2.809 1 89.5 238 GLY A CA 1
ATOM 1776 C C . GLY A 1 238 ? 19.438 18.312 2.066 1 89.5 238 GLY A C 1
ATOM 1777 O O . GLY A 1 238 ? 18.938 18.719 1.02 1 89.5 238 GLY A O 1
ATOM 1778 N N . ARG A 1 239 ? 19.188 17.219 2.576 1 89.94 239 ARG A N 1
ATOM 1779 C CA . ARG A 1 239 ? 18.234 16.344 1.915 1 89.94 239 ARG A CA 1
ATOM 1780 C C . ARG A 1 239 ? 16.906 16.328 2.65 1 89.94 239 ARG A C 1
ATOM 1782 O O . ARG A 1 239 ? 16.75 16.984 3.678 1 89.94 239 ARG A O 1
ATOM 1789 N N . SER A 1 240 ? 15.953 15.68 2.061 1 82.69 240 SER A N 1
ATOM 1790 C CA . SER A 1 240 ? 14.594 15.656 2.58 1 82.69 240 SER A CA 1
ATOM 1791 C C . SER A 1 240 ? 14.531 14.93 3.922 1 82.69 240 SER A C 1
ATOM 1793 O O . SER A 1 240 ? 14.82 13.734 4.004 1 82.69 240 SER A O 1
ATOM 1795 N N . ARG A 1 241 ? 14.109 15.695 4.883 1 81.44 241 ARG A N 1
ATOM 1796 C CA . ARG A 1 241 ? 13.945 15.102 6.207 1 81.44 241 ARG A CA 1
ATOM 1797 C C . ARG A 1 241 ? 12.836 14.055 6.203 1 81.44 241 ARG A C 1
ATOM 1799 O O . ARG A 1 241 ? 12.93 13.047 6.898 1 81.44 241 ARG A O 1
ATOM 1806 N N . ALA A 1 242 ? 11.805 14.312 5.473 1 77.56 242 ALA A N 1
ATOM 1807 C CA . ALA A 1 242 ? 10.68 13.375 5.383 1 77.56 242 ALA A CA 1
ATOM 1808 C C . ALA A 1 242 ? 11.141 12.016 4.871 1 77.56 242 ALA A C 1
ATOM 1810 O O . ALA A 1 242 ? 10.703 10.977 5.379 1 77.56 242 ALA A O 1
ATOM 1811 N N . VAL A 1 243 ? 11.984 12.016 3.967 1 84.19 243 VAL A N 1
ATOM 1812 C CA . VAL A 1 243 ? 12.5 10.781 3.389 1 84.19 243 VAL A CA 1
ATOM 1813 C C . VAL A 1 243 ? 13.344 10.039 4.426 1 84.19 243 VAL A C 1
ATOM 1815 O O . VAL A 1 243 ? 13.211 8.82 4.582 1 84.19 243 VAL A O 1
ATOM 1818 N N . VAL A 1 244 ? 14.133 10.836 5.121 1 90.75 244 VAL A N 1
ATOM 1819 C CA . VAL A 1 244 ? 15 10.227 6.129 1 90.75 244 VAL A CA 1
ATOM 1820 C C . VAL A 1 244 ? 14.148 9.617 7.242 1 90.75 244 VAL A C 1
ATOM 1822 O O . VAL A 1 244 ? 14.391 8.484 7.668 1 90.75 244 VAL A O 1
ATOM 1825 N N . GLU A 1 245 ? 13.195 10.312 7.633 1 86 245 GLU A N 1
ATOM 1826 C CA . GLU A 1 245 ? 12.312 9.836 8.695 1 86 245 GLU A CA 1
ATOM 1827 C C . GLU A 1 245 ? 11.539 8.594 8.25 1 86 245 GLU A C 1
ATOM 1829 O O . GLU A 1 245 ? 11.195 7.746 9.07 1 86 245 GLU A O 1
ATOM 1834 N N . GLY A 1 246 ? 11.289 8.461 7.016 1 85.75 246 GLY A N 1
ATOM 1835 C CA . GLY A 1 246 ? 10.531 7.34 6.48 1 85.75 246 GLY A CA 1
ATOM 1836 C C . GLY A 1 246 ? 11.32 6.043 6.461 1 85.75 246 GLY A C 1
ATOM 1837 O O . GLY A 1 246 ? 10.734 4.961 6.348 1 85.75 246 GLY A O 1
ATOM 1838 N N . LEU A 1 247 ? 12.609 6.094 6.715 1 91.75 247 LEU A N 1
ATOM 1839 C CA . LEU A 1 247 ? 13.484 4.926 6.633 1 91.75 247 LEU A CA 1
ATOM 1840 C C . LEU A 1 247 ? 13.125 3.904 7.707 1 91.75 247 LEU A C 1
ATOM 1842 O O . LEU A 1 247 ? 13.422 2.717 7.562 1 91.75 247 LEU A O 1
ATOM 1846 N N . ILE A 1 248 ? 12.461 4.383 8.742 1 91.06 248 ILE A N 1
ATOM 1847 C CA . ILE A 1 248 ? 12.156 3.518 9.875 1 91.06 248 ILE A CA 1
ATOM 1848 C C . ILE A 1 248 ? 11.211 2.404 9.438 1 91.06 248 ILE A C 1
ATOM 1850 O O . ILE A 1 248 ? 11.258 1.294 9.977 1 91.06 248 ILE A O 1
ATOM 1854 N N . GLU A 1 249 ? 10.438 2.648 8.43 1 82.94 249 GLU A N 1
ATOM 1855 C CA . GLU A 1 249 ? 9.508 1.637 7.941 1 82.94 249 GLU A CA 1
ATOM 1856 C C . GLU A 1 249 ? 10.25 0.488 7.262 1 82.94 249 GLU A C 1
ATOM 1858 O O . GLU A 1 249 ? 9.789 -0.655 7.285 1 82.94 249 GLU A O 1
ATOM 1863 N N . MET A 1 250 ? 11.328 0.745 6.707 1 87 250 MET A N 1
ATOM 1864 C CA . MET A 1 250 ? 12.117 -0.271 6.016 1 87 250 MET A CA 1
ATOM 1865 C C . MET A 1 250 ? 12.758 -1.232 7.012 1 87 250 MET A C 1
ATOM 1867 O O . MET A 1 250 ? 12.789 -2.441 6.781 1 87 250 MET A O 1
ATOM 1871 N N . VAL A 1 251 ? 13.188 -0.75 8.141 1 89.56 251 VAL A N 1
ATOM 1872 C CA . VAL A 1 251 ? 13.867 -1.614 9.094 1 89.56 251 VAL A CA 1
ATOM 1873 C C . VAL A 1 251 ? 12.844 -2.42 9.891 1 89.56 251 VAL A C 1
ATOM 1875 O O . VAL A 1 251 ? 13.141 -3.514 10.375 1 89.56 251 VAL A O 1
ATOM 1878 N N . ARG A 1 252 ? 11.703 -1.863 10.023 1 83.12 252 ARG A N 1
ATOM 1879 C CA . ARG A 1 252 ? 10.625 -2.545 10.734 1 83.12 252 ARG A CA 1
ATOM 1880 C C . ARG A 1 252 ? 10.273 -3.867 10.062 1 83.12 252 ARG A C 1
ATOM 1882 O O . ARG A 1 252 ? 9.906 -4.836 10.734 1 83.12 252 ARG A O 1
ATOM 1889 N N . ALA A 1 253 ? 10.492 -3.957 8.828 1 78.81 253 ALA A N 1
ATOM 1890 C CA . ALA A 1 253 ? 9.977 -5.059 8.023 1 78.81 253 ALA A CA 1
ATOM 1891 C C . ALA A 1 253 ? 11.07 -6.07 7.707 1 78.81 253 ALA A C 1
ATOM 1893 O O . ALA A 1 253 ? 10.875 -6.984 6.906 1 78.81 253 ALA A O 1
ATOM 1894 N N . VAL A 1 254 ? 12.172 -5.984 8.328 1 87.81 254 VAL A N 1
ATOM 1895 C CA . VAL A 1 254 ? 13.297 -6.836 7.973 1 87.81 254 VAL A CA 1
ATOM 1896 C C . VAL A 1 254 ? 13.109 -8.227 8.578 1 87.81 254 VAL A C 1
ATOM 1898 O O . VAL A 1 254 ? 12.906 -8.359 9.789 1 87.81 254 VAL A O 1
ATOM 1901 N N . GLU A 1 255 ? 13.188 -9.203 7.715 1 85.38 255 GLU A N 1
ATOM 1902 C CA . GLU A 1 255 ? 13.094 -10.594 8.133 1 85.38 255 GLU A CA 1
ATOM 1903 C C . GLU A 1 255 ? 14.227 -10.961 9.094 1 85.38 255 GLU A C 1
ATOM 1905 O O . GLU A 1 255 ? 15.383 -10.609 8.859 1 85.38 255 GLU A O 1
ATOM 1910 N N . GLY A 1 256 ? 13.836 -11.656 10.148 1 85.06 256 GLY A N 1
ATOM 1911 C CA . GLY A 1 256 ? 14.836 -12.164 11.07 1 85.06 256 GLY A CA 1
ATOM 1912 C C . GLY A 1 256 ? 15.219 -11.164 12.148 1 85.06 256 GLY A C 1
ATOM 1913 O O . GLY A 1 256 ? 15.906 -11.508 13.109 1 85.06 256 GLY A O 1
ATOM 1914 N N . ALA A 1 257 ? 14.828 -9.984 11.977 1 92.38 257 ALA A N 1
ATOM 1915 C CA . ALA A 1 257 ? 15.109 -8.969 12.992 1 92.38 257 ALA A CA 1
ATOM 1916 C C . ALA A 1 257 ? 14.008 -8.93 14.047 1 92.38 257 ALA A C 1
ATOM 1918 O O . ALA A 1 257 ? 12.828 -9.047 13.727 1 92.38 257 ALA A O 1
ATOM 1919 N N . ASP A 1 258 ? 14.422 -8.781 15.305 1 92.81 258 ASP A N 1
ATOM 1920 C CA . ASP A 1 258 ? 13.469 -8.625 16.391 1 92.81 258 ASP A CA 1
ATOM 1921 C C . ASP A 1 258 ? 13.016 -7.168 16.516 1 92.81 258 ASP A C 1
ATOM 1923 O O . ASP A 1 258 ? 11.891 -6.898 16.938 1 92.81 258 ASP A O 1
ATOM 1927 N N . PHE A 1 259 ? 13.883 -6.301 16.219 1 94.56 259 PHE A N 1
ATOM 1928 C CA . PHE A 1 259 ? 13.539 -4.887 16.188 1 94.56 259 PHE A CA 1
ATOM 1929 C C . PHE A 1 259 ? 14.461 -4.121 15.25 1 94.56 259 PHE A C 1
ATOM 1931 O O . PHE A 1 259 ? 15.484 -4.652 14.812 1 94.56 259 PHE A O 1
ATOM 1938 N N . GLY A 1 260 ? 14.055 -2.947 14.82 1 96.25 260 GLY A N 1
ATOM 1939 C CA . GLY A 1 260 ? 14.812 -2.1 13.906 1 96.25 260 GLY A CA 1
ATOM 1940 C C . GLY A 1 260 ? 15.164 -0.75 14.508 1 96.25 260 GLY A C 1
ATOM 1941 O O . GLY A 1 260 ? 14.461 -0.251 15.383 1 96.25 260 GLY A O 1
ATOM 1942 N N . ALA A 1 261 ? 16.25 -0.177 14.008 1 97.94 261 ALA A N 1
ATOM 1943 C CA . ALA A 1 261 ? 16.703 1.15 14.422 1 97.94 261 ALA A CA 1
ATOM 1944 C C . ALA A 1 261 ? 17.234 1.945 13.234 1 97.94 261 ALA A C 1
ATOM 1946 O O . ALA A 1 261 ? 17.922 1.396 12.367 1 97.94 261 ALA A O 1
ATOM 1947 N N . VAL A 1 262 ? 16.906 3.176 13.18 1 97.94 262 VAL A N 1
ATOM 1948 C CA . VAL A 1 262 ? 17.5 4.105 12.234 1 97.94 262 VAL A CA 1
ATOM 1949 C C . VAL A 1 262 ? 18.203 5.234 12.984 1 97.94 262 VAL A C 1
ATOM 1951 O O . VAL A 1 262 ? 17.562 5.949 13.766 1 97.94 262 VAL A O 1
ATOM 1954 N N . PHE A 1 263 ? 19.484 5.34 12.758 1 98.19 263 PHE A N 1
ATOM 1955 C CA . PHE A 1 263 ? 20.281 6.43 13.297 1 98.19 263 PHE A CA 1
ATOM 1956 C C . PHE A 1 263 ? 20.375 7.582 12.305 1 98.19 263 PHE A C 1
ATOM 1958 O O . PHE A 1 263 ? 20.922 7.426 11.211 1 98.19 263 PHE A O 1
ATOM 1965 N N . LYS A 1 264 ? 19.875 8.711 12.672 1 97.62 264 LYS A N 1
ATOM 1966 C CA . LYS A 1 264 ? 19.844 9.875 11.797 1 97.62 264 LYS A CA 1
ATOM 1967 C C . LYS A 1 264 ? 20.719 11 12.344 1 97.62 264 LYS A C 1
ATOM 1969 O O . LYS A 1 264 ? 20.422 11.578 13.383 1 97.62 264 LYS A O 1
ATOM 1974 N N . GLU A 1 265 ? 21.75 11.336 11.633 1 97.69 265 GLU A N 1
ATOM 1975 C CA . GLU A 1 265 ? 22.75 12.305 12.078 1 97.69 265 GLU A CA 1
ATOM 1976 C C . GLU A 1 265 ? 22.469 13.688 11.5 1 97.69 265 GLU A C 1
ATOM 1978 O O . GLU A 1 265 ? 23.156 14.133 10.578 1 97.69 265 GLU A O 1
ATOM 1983 N N . TYR A 1 266 ? 21.562 14.398 12.086 1 92.81 266 TYR A N 1
ATOM 1984 C CA . TYR A 1 266 ? 21.188 15.719 11.586 1 92.81 266 TYR A CA 1
ATOM 1985 C C . TYR A 1 266 ? 22.234 16.766 11.969 1 92.81 266 TYR A C 1
ATOM 1987 O O . TYR A 1 266 ? 22.344 17.812 11.328 1 92.81 266 TYR A O 1
ATOM 1995 N N . GLU A 1 267 ? 22.859 16.484 13.07 1 95.31 267 GLU A N 1
ATOM 1996 C CA . GLU A 1 267 ? 24.047 17.234 13.508 1 95.31 267 GLU A CA 1
ATOM 1997 C C . GLU A 1 267 ? 25.219 16.297 13.742 1 95.31 267 GLU A C 1
ATOM 1999 O O . GLU A 1 267 ? 25.062 15.195 14.281 1 95.31 267 GLU A O 1
ATOM 2004 N N . ARG A 1 268 ? 26.391 16.812 13.32 1 96.62 268 ARG A N 1
ATOM 2005 C CA . ARG A 1 268 ? 27.547 15.938 13.453 1 96.62 268 ARG A CA 1
ATOM 2006 C C . ARG A 1 268 ? 27.719 15.461 14.891 1 96.62 268 ARG A C 1
ATOM 2008 O O . ARG A 1 268 ? 27.766 16.266 15.82 1 96.62 268 ARG A O 1
ATOM 2015 N N . GLY A 1 269 ? 27.672 14.234 15.047 1 96.88 269 GLY A N 1
ATOM 2016 C CA . GLY A 1 269 ? 27.906 13.625 16.344 1 96.88 269 GLY A CA 1
ATOM 2017 C C . GLY A 1 269 ? 26.656 13.5 17.188 1 96.88 269 GLY A C 1
ATOM 2018 O O . GLY A 1 269 ? 26.719 13.062 18.344 1 96.88 269 GLY A O 1
ATOM 2019 N N . VAL A 1 270 ? 25.594 13.922 16.688 1 97.56 270 VAL A N 1
ATOM 2020 C CA . VAL A 1 270 ? 24.312 13.805 17.375 1 97.56 270 VAL A CA 1
ATOM 2021 C C . VAL A 1 270 ? 23.344 12.977 16.531 1 97.56 270 VAL A C 1
ATOM 2023 O O . VAL A 1 270 ? 23.031 13.344 15.391 1 97.56 270 VAL A O 1
ATOM 2026 N N . TYR A 1 271 ? 22.844 11.898 17.062 1 97.5 271 TYR A N 1
ATOM 2027 C CA . TYR A 1 271 ? 21.953 10.992 16.344 1 97.5 271 TYR A CA 1
ATOM 2028 C C . TYR A 1 271 ? 20.562 10.992 16.953 1 97.5 271 TYR A C 1
ATOM 2030 O O . TYR A 1 271 ? 20.406 10.75 18.156 1 97.5 271 TYR A O 1
ATOM 2038 N N . THR A 1 272 ? 19.594 11.312 16.188 1 96.69 272 THR A N 1
ATOM 2039 C CA . THR A 1 272 ? 18.219 10.969 16.531 1 96.69 272 THR A CA 1
ATOM 2040 C C . THR A 1 272 ? 17.906 9.531 16.141 1 96.69 272 THR A C 1
ATOM 2042 O O . THR A 1 272 ? 17.969 9.172 14.953 1 96.69 272 THR A O 1
ATOM 2045 N N . VAL A 1 273 ? 17.578 8.688 17.078 1 97.88 273 VAL A N 1
ATOM 2046 C CA . VAL A 1 273 ? 17.406 7.258 16.844 1 97.88 273 VAL A CA 1
ATOM 2047 C C . VAL A 1 273 ? 15.922 6.895 16.891 1 97.88 273 VAL A C 1
ATOM 2049 O O . VAL A 1 273 ? 15.234 7.223 17.859 1 97.88 273 VAL A O 1
ATOM 2052 N N . SER A 1 274 ? 15.414 6.316 15.891 1 96.56 274 SER A N 1
ATOM 2053 C CA . SER A 1 274 ? 14.062 5.77 15.852 1 96.56 274 SER A CA 1
ATOM 2054 C C . SER A 1 274 ? 14.078 4.254 16 1 96.56 274 SER A C 1
ATOM 2056 O O . SER A 1 274 ? 14.898 3.57 15.383 1 96.56 274 SER A O 1
ATOM 2058 N N . LEU A 1 275 ? 13.219 3.736 16.812 1 96 275 LEU A N 1
ATOM 2059 C CA . LEU A 1 275 ? 13.102 2.305 17.062 1 96 275 LEU A CA 1
ATOM 2060 C C . LEU A 1 275 ? 11.719 1.795 16.688 1 96 275 LEU A C 1
ATOM 2062 O O . LEU A 1 275 ? 10.719 2.484 16.906 1 96 275 LEU A O 1
ATOM 2066 N N . ARG A 1 276 ? 11.664 0.612 16.109 1 92.44 276 ARG A N 1
ATOM 2067 C CA . ARG A 1 276 ? 10.414 -0.063 15.805 1 92.44 276 ARG A CA 1
ATOM 2068 C C . ARG A 1 276 ? 10.5 -1.557 16.094 1 92.44 276 ARG A C 1
ATOM 2070 O O . ARG A 1 276 ? 11.562 -2.162 15.93 1 92.44 276 ARG A O 1
ATOM 2077 N N . SER A 1 277 ? 9.461 -2.102 16.594 1 90.56 277 SER A N 1
ATOM 2078 C CA . SER A 1 277 ? 9.367 -3.549 16.75 1 90.56 277 SER A CA 1
ATOM 2079 C C . SER A 1 277 ? 7.914 -4.012 16.734 1 90.56 277 SER A C 1
ATOM 2081 O O . SER A 1 277 ? 7.023 -3.291 17.188 1 90.56 277 SER A O 1
ATOM 2083 N N . SER A 1 278 ? 7.703 -5.18 16.266 1 77.62 278 SER A N 1
ATOM 2084 C CA . SER A 1 278 ? 6.383 -5.797 16.328 1 77.62 278 SER A CA 1
ATOM 2085 C C . SER A 1 278 ? 6.273 -6.754 17.5 1 77.62 278 SER A C 1
ATOM 2087 O O . SER A 1 278 ? 5.172 -7.129 17.906 1 77.62 278 SER A O 1
ATOM 2089 N N . ASN A 1 279 ? 7.348 -7.027 18.156 1 80.81 279 ASN A N 1
ATOM 2090 C CA . ASN A 1 279 ? 7.332 -8.117 19.125 1 80.81 279 ASN A CA 1
ATOM 2091 C C . ASN A 1 279 ? 7.941 -7.691 20.453 1 80.81 279 ASN A C 1
ATOM 2093 O O . ASN A 1 279 ? 7.875 -8.43 21.438 1 80.81 279 ASN A O 1
ATOM 2097 N N . LEU A 1 280 ? 8.602 -6.555 20.438 1 88 280 LEU A N 1
ATOM 2098 C CA . LEU A 1 280 ? 9.281 -6.086 21.641 1 88 280 LEU A CA 1
ATOM 2099 C C . LEU A 1 280 ? 8.797 -4.695 22.031 1 88 280 LEU A C 1
ATOM 2101 O O . LEU A 1 280 ? 8.289 -3.947 21.188 1 88 280 LEU A O 1
ATOM 2105 N N . SER A 1 281 ? 8.852 -4.402 23.25 1 89.81 281 SER A N 1
ATOM 2106 C CA . SER A 1 281 ? 8.648 -3.025 23.688 1 89.81 281 SER A CA 1
ATOM 2107 C C . SER A 1 281 ? 9.906 -2.193 23.5 1 89.81 281 SER A C 1
ATOM 2109 O O . SER A 1 281 ? 10.773 -2.168 24.375 1 89.81 281 SER A O 1
ATOM 2111 N N . VAL A 1 282 ? 9.992 -1.443 22.547 1 93.56 282 VAL A N 1
ATOM 2112 C CA . VAL A 1 282 ? 11.164 -0.608 22.297 1 93.56 282 VAL A CA 1
ATOM 2113 C C . VAL A 1 282 ? 11.055 0.685 23.109 1 93.56 282 VAL A C 1
ATOM 2115 O O . VAL A 1 282 ? 12.016 1.445 23.219 1 93.56 282 VAL A O 1
ATOM 2118 N N . ALA A 1 283 ? 9.875 0.883 23.703 1 90.62 283 ALA A N 1
ATOM 2119 C CA . ALA A 1 283 ? 9.695 2.014 24.609 1 90.62 283 ALA A CA 1
ATOM 2120 C C . ALA A 1 283 ? 10.648 1.922 25.797 1 90.62 283 ALA A C 1
ATOM 2122 O O . ALA A 1 283 ? 11.266 2.918 26.188 1 90.62 283 ALA A O 1
ATOM 2123 N N . SER A 1 284 ? 10.758 0.793 26.344 1 91.56 284 SER A N 1
ATOM 2124 C CA . SER A 1 284 ? 11.625 0.582 27.5 1 91.56 284 SER A CA 1
ATOM 2125 C C . SER A 1 284 ? 13.086 0.867 27.141 1 91.56 284 SER A C 1
ATOM 2127 O O . SER A 1 284 ? 13.828 1.426 27.953 1 91.56 284 SER A O 1
ATOM 2129 N N . LEU A 1 285 ? 13.438 0.502 25.969 1 94.12 285 LEU A N 1
ATOM 2130 C CA . LEU A 1 285 ? 14.789 0.768 25.5 1 94.12 285 LEU A CA 1
ATOM 2131 C C . LEU A 1 285 ? 15.039 2.268 25.375 1 94.12 285 LEU A C 1
ATOM 2133 O O . LEU A 1 285 ? 16.062 2.771 25.812 1 94.12 285 LEU A O 1
ATOM 2137 N N . ALA A 1 286 ? 14.117 2.9 24.75 1 94.94 286 ALA A N 1
ATOM 2138 C CA . ALA A 1 286 ? 14.242 4.34 24.547 1 94.94 286 ALA A CA 1
ATOM 2139 C C . ALA A 1 286 ? 14.305 5.082 25.875 1 94.94 286 ALA A C 1
ATOM 2141 O O . ALA A 1 286 ? 15.133 5.98 26.062 1 94.94 286 ALA A O 1
ATOM 2142 N N . VAL A 1 287 ? 13.461 4.727 26.812 1 92.75 287 VAL A N 1
ATOM 2143 C CA . VAL A 1 287 ? 13.438 5.359 28.125 1 92.75 287 VAL A CA 1
ATOM 2144 C C . VAL A 1 287 ? 14.773 5.137 28.828 1 92.75 287 VAL A C 1
ATOM 2146 O O . VAL A 1 287 ? 15.328 6.062 29.422 1 92.75 287 VAL A O 1
ATOM 2149 N N . HIS A 1 288 ? 15.219 3.959 28.797 1 94.69 288 HIS A N 1
ATOM 2150 C CA . HIS A 1 288 ? 16.516 3.621 29.391 1 94.69 288 HIS A CA 1
ATOM 2151 C C . HIS A 1 288 ? 17.625 4.5 28.828 1 94.69 288 HIS A C 1
ATOM 2153 O O . HIS A 1 288 ? 18.594 4.801 29.531 1 94.69 288 HIS A O 1
ATOM 2159 N N . LEU A 1 289 ? 17.469 4.973 27.656 1 96.94 289 LEU A N 1
ATOM 2160 C CA . LEU A 1 289 ? 18.516 5.727 26.969 1 96.94 289 LEU A CA 1
ATOM 2161 C C . LEU A 1 289 ? 18.188 7.215 26.938 1 96.94 289 LEU A C 1
ATOM 2163 O O . LEU A 1 289 ? 18.812 7.977 26.203 1 96.94 289 LEU A O 1
ATOM 2167 N N . GLY A 1 290 ? 17.125 7.621 27.688 1 94.69 290 GLY A N 1
ATOM 2168 C CA . GLY A 1 290 ? 16.828 9.031 27.859 1 94.69 290 GLY A CA 1
ATOM 2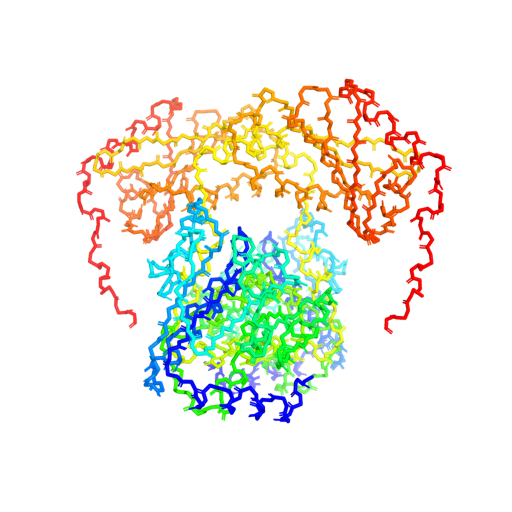169 C C . GLY A 1 290 ? 15.789 9.547 26.875 1 94.69 290 GLY A C 1
ATOM 2170 O O . GLY A 1 290 ? 15.633 10.758 26.719 1 94.69 290 GLY A O 1
ATOM 2171 N N . GLY A 1 291 ? 15.219 8.609 26.141 1 94.69 291 GLY A N 1
ATOM 2172 C CA . GLY A 1 291 ? 14.156 8.977 25.219 1 94.69 291 GLY A CA 1
ATOM 2173 C C . GLY A 1 291 ? 12.789 8.516 25.672 1 94.69 291 GLY A C 1
ATOM 2174 O O . GLY A 1 291 ? 12.469 8.578 26.875 1 94.69 291 GLY A O 1
ATOM 2175 N N . GLY A 1 292 ? 11.945 8.219 24.703 1 87.62 292 GLY A N 1
ATOM 2176 C CA . GLY A 1 292 ? 10.586 7.785 25 1 87.62 292 GLY A CA 1
ATOM 2177 C C . GLY A 1 292 ? 9.812 7.387 23.766 1 87.62 292 GLY A C 1
ATOM 2178 O O . GLY A 1 292 ? 10.375 7.32 22.672 1 87.62 292 GLY A O 1
ATOM 2179 N N . GLY A 1 293 ? 8.617 6.949 24.047 1 85.62 293 GLY A N 1
ATOM 2180 C CA . GLY A 1 293 ? 7.738 6.539 22.969 1 85.62 293 GLY A CA 1
ATOM 2181 C C . GLY A 1 293 ? 6.758 5.449 23.375 1 85.62 293 GLY A C 1
ATOM 2182 O O . GLY A 1 293 ? 6.371 5.359 24.531 1 85.62 293 GLY A O 1
ATOM 2183 N N . HIS A 1 294 ? 6.309 4.727 22.406 1 82.81 294 HIS A N 1
ATOM 2184 C CA . HIS A 1 294 ? 5.324 3.668 22.609 1 82.81 294 HIS A CA 1
ATOM 2185 C C . HIS A 1 294 ? 5.957 2.289 22.453 1 82.81 294 HIS A C 1
ATOM 2187 O O . HIS A 1 294 ? 7.125 2.178 22.062 1 82.81 294 HIS A O 1
ATOM 2193 N N . ILE A 1 295 ? 5.148 1.338 22.734 1 80.06 295 ILE A N 1
ATOM 2194 C CA . ILE A 1 295 ? 5.641 -0.036 22.781 1 80.06 295 ILE A CA 1
ATOM 2195 C C . ILE A 1 295 ? 6.238 -0.41 21.422 1 80.06 295 ILE A C 1
ATOM 2197 O O . ILE A 1 295 ? 7.398 -0.816 21.344 1 80.06 295 ILE A O 1
ATOM 2201 N N . PRO A 1 296 ? 5.59 -0.215 20.312 1 84.56 296 PRO A N 1
ATOM 2202 C CA . PRO A 1 296 ? 6.168 -0.657 19.031 1 84.56 296 PRO A CA 1
ATOM 2203 C C . PRO A 1 296 ? 7.039 0.413 18.375 1 84.56 296 PRO A C 1
ATOM 2205 O O . PRO A 1 296 ? 7.703 0.143 17.375 1 84.56 296 PRO A O 1
ATOM 2208 N N . ALA A 1 297 ? 6.977 1.638 18.891 1 88.69 297 ALA A N 1
ATOM 2209 C CA . ALA A 1 297 ? 7.629 2.77 18.25 1 88.69 297 ALA A CA 1
ATOM 2210 C C . ALA A 1 297 ? 8.141 3.773 19.266 1 88.69 297 ALA A C 1
ATOM 2212 O O . ALA A 1 297 ? 7.359 4.367 20.016 1 88.69 297 ALA A O 1
ATOM 2213 N N . ALA A 1 298 ? 9.453 3.949 19.281 1 91.5 298 ALA A N 1
ATOM 2214 C CA . ALA A 1 298 ? 10.086 4.836 20.25 1 91.5 298 ALA A CA 1
ATOM 2215 C C . ALA A 1 298 ? 11.367 5.438 19.688 1 91.5 298 ALA A C 1
ATOM 2217 O O . ALA A 1 298 ? 11.75 5.156 18.547 1 91.5 298 ALA A O 1
ATOM 2218 N N . GLY A 1 299 ? 11.898 6.422 20.406 1 94.44 299 GLY A N 1
ATOM 2219 C CA . GLY A 1 299 ? 13.125 7.062 19.953 1 94.44 299 GLY A CA 1
ATOM 2220 C C . GLY A 1 299 ? 13.875 7.754 21.078 1 94.44 299 GLY A C 1
ATOM 2221 O O . GLY A 1 299 ? 13.367 7.879 22.188 1 94.44 299 GLY A O 1
ATOM 2222 N N . TYR A 1 300 ? 15.109 8.086 20.797 1 95.38 300 TYR A N 1
ATOM 2223 C CA . TYR A 1 300 ? 15.992 8.797 21.703 1 95.38 300 TYR A CA 1
ATOM 2224 C C . TYR A 1 300 ? 17.109 9.5 20.953 1 95.38 300 TYR A C 1
ATOM 2226 O O . TYR A 1 300 ? 17.172 9.422 19.719 1 95.38 300 TYR A O 1
ATOM 2234 N N . THR A 1 301 ? 17.828 10.273 21.703 1 96.81 301 THR A N 1
ATOM 2235 C CA . THR A 1 301 ? 18.984 10.969 21.125 1 96.81 301 THR A CA 1
ATOM 2236 C C . THR A 1 301 ? 20.281 10.375 21.641 1 96.81 301 THR A C 1
ATOM 2238 O O . THR A 1 301 ? 20.422 10.125 22.844 1 96.81 301 THR A O 1
ATOM 2241 N N . ALA A 1 302 ? 21.141 10.086 20.75 1 96.94 302 ALA A N 1
ATOM 2242 C CA . ALA A 1 302 ? 22.469 9.586 21.094 1 96.94 302 ALA A CA 1
ATOM 2243 C C . ALA A 1 302 ? 23.562 10.555 20.641 1 96.94 302 ALA A C 1
ATOM 2245 O O . ALA A 1 302 ? 23.406 11.234 19.625 1 96.94 302 ALA A O 1
ATOM 2246 N N . ARG A 1 303 ? 24.594 10.539 21.344 1 96.44 303 ARG A N 1
ATOM 2247 C CA . ARG A 1 303 ? 25.734 11.398 21.016 1 96.44 303 ARG A CA 1
ATOM 2248 C C . ARG A 1 303 ? 27.016 10.57 20.844 1 96.44 303 ARG A C 1
ATOM 2250 O O . ARG A 1 303 ? 27.141 9.484 21.422 1 96.44 303 ARG A O 1
ATOM 2257 N N . GLY A 1 304 ? 27.984 11.094 20.031 1 96.88 304 GLY A N 1
ATOM 2258 C CA . GLY A 1 304 ? 29.25 10.414 19.781 1 96.88 304 GLY A CA 1
ATOM 2259 C C . GLY A 1 304 ? 29.391 9.93 18.344 1 96.88 304 GLY A C 1
ATOM 2260 O O . GLY A 1 304 ? 28.75 10.469 17.438 1 96.88 304 GLY A O 1
ATOM 2261 N N . THR A 1 305 ? 30.312 8.969 18.156 1 96.81 305 THR A N 1
ATOM 2262 C CA . THR A 1 305 ? 30.5 8.383 16.844 1 96.81 305 THR A CA 1
ATOM 2263 C C . THR A 1 305 ? 29.406 7.359 16.531 1 96.81 305 THR A C 1
ATOM 2265 O O . THR A 1 305 ? 28.672 6.957 17.438 1 96.81 305 THR A O 1
ATOM 2268 N N . GLU A 1 306 ? 29.312 7.004 15.305 1 96.62 306 GLU A N 1
ATOM 2269 C CA . GLU A 1 306 ? 28.359 5.977 14.875 1 96.62 306 GLU A CA 1
ATOM 2270 C C . GLU A 1 306 ? 28.531 4.699 15.695 1 96.62 306 GLU A C 1
ATOM 2272 O O . GLU A 1 306 ? 27.547 4.133 16.172 1 96.62 306 GLU A O 1
ATOM 2277 N N . ILE A 1 307 ? 29.734 4.293 15.867 1 96.38 307 ILE A N 1
ATOM 2278 C CA . ILE A 1 307 ? 30.031 3.057 16.578 1 96.38 307 ILE A CA 1
ATOM 2279 C C . ILE A 1 307 ? 29.609 3.188 18.047 1 96.38 307 ILE A C 1
ATOM 2281 O O . ILE A 1 307 ? 29 2.268 18.609 1 96.38 307 ILE A O 1
ATOM 2285 N N . GLU A 1 308 ? 29.859 4.34 18.625 1 97.06 308 GLU A N 1
ATOM 2286 C CA . GLU A 1 308 ? 29.484 4.578 20.016 1 97.06 308 GLU A CA 1
ATOM 2287 C C . GLU A 1 308 ? 27.969 4.559 20.172 1 97.06 308 GLU A C 1
ATOM 2289 O O . GLU A 1 308 ? 27.438 3.977 21.125 1 97.06 308 GLU A O 1
ATOM 2294 N N . ALA A 1 309 ? 27.328 5.188 19.297 1 97.06 309 ALA A N 1
ATOM 2295 C CA . ALA A 1 309 ? 25.875 5.238 19.359 1 97.06 309 ALA A CA 1
ATOM 2296 C C . ALA A 1 309 ? 25.266 3.842 19.25 1 97.06 309 ALA A C 1
ATOM 2298 O O . ALA A 1 309 ? 24.344 3.494 19.984 1 97.06 309 ALA A O 1
ATOM 2299 N N . LEU A 1 310 ? 25.766 3.072 18.344 1 96.94 310 LEU A N 1
ATOM 2300 C CA . LEU A 1 310 ? 25.266 1.715 18.141 1 96.94 310 LEU A CA 1
ATOM 2301 C C . LEU A 1 310 ? 25.562 0.843 19.359 1 96.94 310 LEU A C 1
ATOM 2303 O O . LEU A 1 310 ? 24.719 0.065 19.797 1 96.94 310 LEU A O 1
ATOM 2307 N N . ASP A 1 311 ? 26.734 0.974 19.859 1 96.81 311 ASP A N 1
ATOM 2308 C CA . ASP A 1 311 ? 27.125 0.183 21.031 1 96.81 311 ASP A CA 1
ATOM 2309 C C . ASP A 1 311 ? 26.234 0.479 22.219 1 96.81 311 ASP A C 1
ATOM 2311 O O . ASP A 1 311 ? 25.891 -0.427 22.984 1 96.81 311 ASP A O 1
ATOM 2315 N N . THR A 1 312 ? 25.938 1.69 22.391 1 96.88 312 THR A N 1
ATOM 2316 C CA . THR A 1 312 ? 25.078 2.09 23.484 1 96.88 312 THR A CA 1
ATOM 2317 C C . THR A 1 312 ? 23.719 1.398 23.375 1 96.88 312 THR A C 1
ATOM 2319 O O . THR A 1 312 ? 23.172 0.933 24.391 1 96.88 312 THR A O 1
ATOM 2322 N N . LEU A 1 313 ? 23.172 1.349 22.203 1 97.31 313 LEU A N 1
ATOM 2323 C CA . LEU A 1 313 ? 21.891 0.686 21.984 1 97.31 313 LEU A CA 1
ATOM 2324 C C . LEU A 1 313 ? 22 -0.809 22.266 1 97.31 313 LEU A C 1
ATOM 2326 O O . LEU A 1 313 ? 21.141 -1.385 22.938 1 97.31 313 LEU A O 1
ATOM 2330 N N . ILE A 1 314 ? 23.047 -1.396 21.781 1 97.12 314 ILE A N 1
ATOM 2331 C CA . ILE A 1 314 ? 23.234 -2.832 21.953 1 97.12 314 ILE A CA 1
ATOM 2332 C C . ILE A 1 314 ? 23.422 -3.154 23.422 1 97.12 314 ILE A C 1
ATOM 2334 O O . ILE A 1 314 ? 22.828 -4.105 23.938 1 97.12 314 ILE A O 1
ATOM 2338 N N . GLU A 1 315 ? 24.172 -2.33 24.109 1 96.62 315 GLU A N 1
ATOM 2339 C CA . GLU A 1 315 ? 24.391 -2.531 25.531 1 96.62 315 GLU A CA 1
ATOM 2340 C C . GLU A 1 315 ? 23.094 -2.408 26.312 1 96.62 315 GLU A C 1
ATOM 2342 O O . GLU A 1 315 ? 22.844 -3.18 27.25 1 96.62 315 GLU A O 1
ATOM 2347 N N . ALA A 1 316 ? 22.359 -1.436 25.938 1 96.38 316 ALA A N 1
ATOM 2348 C CA . ALA A 1 316 ? 21.062 -1.272 26.594 1 96.38 316 ALA A CA 1
ATOM 2349 C C . ALA A 1 316 ? 20.172 -2.494 26.359 1 96.38 316 ALA A C 1
ATOM 2351 O O . ALA A 1 316 ? 19.453 -2.918 27.266 1 96.38 316 ALA A O 1
ATOM 2352 N N . THR A 1 317 ? 20.188 -3.051 25.203 1 95.88 317 THR A N 1
ATOM 2353 C CA . THR A 1 317 ? 19.391 -4.23 24.875 1 95.88 317 THR A CA 1
ATOM 2354 C C . THR A 1 317 ? 19.844 -5.434 25.703 1 95.88 317 THR A C 1
ATOM 2356 O O . THR A 1 317 ? 19.016 -6.219 26.156 1 95.88 317 THR A O 1
ATOM 2359 N N . VAL A 1 318 ? 21.141 -5.531 25.875 1 94.75 318 VAL A N 1
ATOM 2360 C CA . VAL A 1 318 ? 21.703 -6.617 26.672 1 94.75 318 VAL A CA 1
ATOM 2361 C C . VAL A 1 318 ? 21.281 -6.453 28.125 1 94.75 318 VAL A C 1
ATOM 2363 O O . VAL A 1 318 ? 20.922 -7.43 28.781 1 94.75 318 VAL A O 1
ATOM 2366 N N . THR A 1 319 ? 21.344 -5.27 28.578 1 94.88 319 THR A N 1
ATOM 2367 C CA . THR A 1 319 ? 21.016 -4.965 29.969 1 94.88 319 THR A CA 1
ATOM 2368 C C . THR A 1 319 ? 19.547 -5.293 30.25 1 94.88 319 THR A C 1
ATOM 2370 O O . THR A 1 319 ? 19.234 -5.918 31.266 1 94.88 319 THR A O 1
ATOM 2373 N N . LEU A 1 320 ? 18.688 -4.887 29.328 1 93.62 320 LEU A N 1
ATOM 2374 C CA . LEU A 1 320 ? 17.25 -5.082 29.547 1 93.62 320 LEU A CA 1
ATOM 2375 C C . LEU A 1 320 ? 16.844 -6.512 29.219 1 93.62 320 LEU A C 1
ATOM 2377 O O . LEU A 1 320 ? 15.891 -7.039 29.812 1 93.62 320 LEU A O 1
ATOM 2381 N N . GLY A 1 321 ? 17.531 -7.129 28.312 1 88.62 321 GLY A N 1
ATOM 2382 C CA . GLY A 1 321 ? 17.359 -8.539 27.969 1 88.62 321 GLY A CA 1
ATOM 2383 C C . GLY A 1 321 ? 15.906 -8.922 27.734 1 88.62 321 GLY A C 1
ATOM 2384 O O . GLY A 1 321 ? 15.195 -8.25 26.984 1 88.62 321 GLY A O 1
ATOM 2385 N N . GLU A 1 322 ? 15.461 -9.992 28.438 1 86.81 322 GLU A N 1
ATOM 2386 C CA . GLU A 1 322 ? 14.156 -10.617 28.234 1 86.81 322 GLU A CA 1
ATOM 2387 C C . GLU A 1 322 ? 13.031 -9.711 28.719 1 86.81 322 GLU A C 1
ATOM 2389 O O . GLU A 1 322 ? 11.859 -9.938 28.391 1 86.81 322 GLU A O 1
ATOM 2394 N N . SER A 1 323 ? 13.43 -8.688 29.5 1 85.81 323 SER A N 1
ATOM 2395 C CA . SER A 1 323 ? 12.406 -7.77 29.984 1 85.81 323 SER A CA 1
ATOM 2396 C C . SER A 1 323 ? 11.742 -7.027 28.828 1 85.81 323 SER A C 1
ATOM 2398 O O . SER A 1 323 ? 10.656 -6.457 28.984 1 85.81 323 SER A O 1
ATOM 2400 N N . LEU A 1 324 ? 12.406 -7.098 27.688 1 88.69 324 LEU A N 1
ATOM 2401 C CA . LEU A 1 324 ? 11.852 -6.422 26.516 1 88.69 324 LEU A CA 1
ATOM 2402 C C . LEU A 1 324 ? 10.688 -7.219 25.922 1 88.69 324 LEU A C 1
ATOM 2404 O O . LEU A 1 324 ? 9.906 -6.688 25.141 1 88.69 324 LEU A O 1
ATOM 2408 N N . ARG A 1 325 ? 10.711 -8.586 26.188 1 82.12 325 ARG A N 1
ATOM 2409 C CA . ARG A 1 325 ? 9.609 -9.406 25.703 1 82.12 325 ARG A CA 1
ATOM 2410 C C . ARG A 1 325 ? 8.328 -9.109 26.484 1 82.12 325 ARG A C 1
ATOM 2412 O O . ARG A 1 325 ? 7.234 -9.461 26.031 1 82.12 325 ARG A O 1
ATOM 2419 N N . SER A 1 326 ? 8.414 -8.664 27.719 1 53.19 326 SER A N 1
ATOM 2420 C CA . SER A 1 326 ? 7.348 -8.594 28.719 1 53.19 326 SER A CA 1
ATOM 2421 C C . SER A 1 326 ? 5.984 -8.406 28.062 1 53.19 326 SER A C 1
ATOM 2423 O O . SER A 1 326 ? 5.898 -8.102 26.875 1 53.19 326 SER A O 1
ATOM 2425 N N . SER A 1 327 ? 4.797 -7.797 29.141 1 44.69 327 SER A N 1
ATOM 2426 C CA . SER A 1 327 ? 3.385 -7.91 29.5 1 44.69 327 SER A CA 1
ATOM 2427 C C . SER A 1 327 ? 2.49 -7.434 28.359 1 44.69 327 SER A C 1
ATOM 2429 O O . SER A 1 327 ? 1.969 -6.32 28.391 1 44.69 327 SER A O 1
ATOM 2431 N N . ALA A 1 328 ? 2.758 -7.465 27.359 1 39.03 328 ALA A N 1
ATOM 2432 C CA . ALA A 1 328 ? 1.735 -6.973 26.438 1 39.03 328 ALA A CA 1
ATOM 2433 C C . ALA A 1 328 ? 0.432 -7.75 26.594 1 39.03 328 ALA A C 1
ATOM 2435 O O . ALA A 1 328 ? -0.393 -7.789 25.688 1 39.03 328 ALA A O 1
ATOM 2436 N N . HIS A 1 329 ? 0.297 -8.609 27.5 1 33.66 329 HIS A N 1
ATOM 2437 C CA . HIS A 1 329 ? -1.125 -8.883 27.688 1 33.66 329 HIS A CA 1
ATOM 2438 C C . HIS A 1 329 ? -1.918 -7.586 27.828 1 33.66 329 HIS A C 1
ATOM 2440 O O . HIS A 1 329 ? -2.346 -7.238 28.938 1 33.66 329 HIS A O 1
ATOM 2446 N N . VAL A 1 330 ? -1.553 -6.488 27.562 1 29.77 330 VAL A N 1
ATOM 2447 C CA . VAL A 1 330 ? -2.625 -5.516 27.734 1 29.77 330 VAL A CA 1
ATOM 2448 C C . VAL A 1 330 ? -3.861 -5.969 26.969 1 29.77 330 VAL A C 1
ATOM 2450 O O . VAL A 1 330 ? -3.75 -6.684 25.969 1 29.77 330 VAL A O 1
ATOM 2453 N N . ASP A 1 331 ? -5.109 -5.707 27.5 1 27 331 ASP A N 1
ATOM 2454 C CA . ASP A 1 331 ? -6.484 -5.906 27.047 1 27 331 ASP A CA 1
ATOM 2455 C C . ASP A 1 331 ? -6.625 -5.59 25.562 1 27 331 ASP A C 1
ATOM 2457 O O . ASP A 1 331 ? -6.41 -4.453 25.141 1 27 331 ASP A O 1
ATOM 2461 N N . VAL A 1 332 ? -6.465 -6.41 24.812 1 20.2 332 VAL A N 1
ATOM 2462 C CA . VAL A 1 332 ? -7.172 -6.27 23.547 1 20.2 332 VAL A CA 1
ATOM 2463 C C . VAL A 1 332 ? -8.664 -6.066 23.812 1 20.2 332 VAL A C 1
ATOM 2465 O O . VAL A 1 332 ? -9.258 -6.781 24.609 1 20.2 332 VAL A O 1
ATOM 2468 N N . MET B 1 1 ? -20.031 -10.969 -13.633 1 47.06 1 MET B N 1
ATOM 2469 C CA . MET B 1 1 ? -20.531 -11.805 -12.539 1 47.06 1 MET B CA 1
ATOM 2470 C C . MET B 1 1 ? -20.766 -13.234 -13.023 1 47.06 1 MET B C 1
ATOM 2472 O O . MET B 1 1 ? -21.297 -13.445 -14.109 1 47.06 1 MET B O 1
ATOM 2476 N N . THR B 1 2 ? -19.828 -14.086 -12.625 1 56.12 2 THR B N 1
ATOM 2477 C CA . THR B 1 2 ? -20.031 -15.477 -13.008 1 56.12 2 THR B CA 1
ATOM 2478 C C . THR B 1 2 ? -21.516 -15.867 -12.867 1 56.12 2 THR B C 1
ATOM 2480 O O . THR B 1 2 ? -22.156 -15.508 -11.891 1 56.12 2 THR B O 1
ATOM 2483 N N . ASP B 1 3 ? -22.047 -16.266 -13.945 1 65.81 3 ASP B N 1
ATOM 2484 C CA . ASP B 1 3 ? -23.438 -16.719 -14.055 1 65.81 3 ASP B CA 1
ATOM 2485 C C . ASP B 1 3 ? -23.703 -17.875 -13.094 1 65.81 3 ASP B C 1
ATOM 2487 O O . ASP B 1 3 ? -22.828 -18.703 -12.852 1 65.81 3 ASP B O 1
ATOM 2491 N N . ASN B 1 4 ? -24.766 -17.703 -12.312 1 74.31 4 ASN B N 1
ATOM 2492 C CA . ASN B 1 4 ? -25.266 -18.719 -11.398 1 74.31 4 ASN B CA 1
ATOM 2493 C C . ASN B 1 4 ? -25.219 -20.109 -12.023 1 74.31 4 ASN B C 1
ATOM 2495 O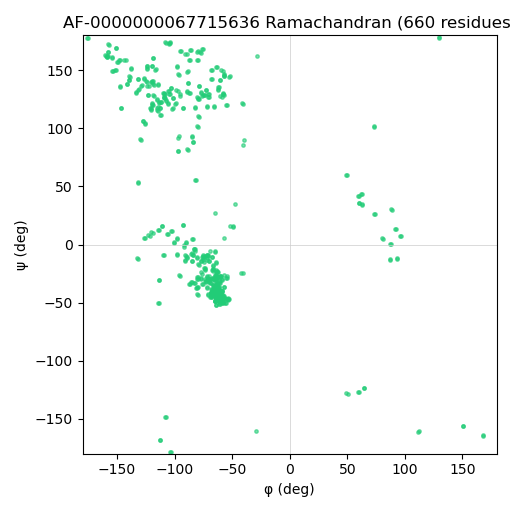 O . ASN B 1 4 ? -24.938 -21.094 -11.336 1 74.31 4 ASN B O 1
ATOM 2499 N N . SER B 1 5 ? -25.234 -20.188 -13.305 1 83.06 5 SER B N 1
ATOM 2500 C CA . SER B 1 5 ? -25.25 -21.484 -13.977 1 83.06 5 SER B CA 1
ATOM 2501 C C . SER B 1 5 ? -23.859 -22.125 -13.945 1 83.06 5 SER B C 1
ATOM 2503 O O . SER B 1 5 ? -23.75 -23.344 -13.758 1 83.06 5 SER B O 1
ATOM 2505 N N . GLN B 1 6 ? -22.875 -21.328 -14.008 1 90.56 6 GLN B N 1
ATOM 2506 C CA . GLN B 1 6 ? -21.516 -21.859 -13.992 1 90.56 6 GLN B CA 1
ATOM 2507 C C . GLN B 1 6 ? -21.141 -22.375 -12.602 1 90.56 6 GLN B C 1
ATOM 2509 O O . GLN B 1 6 ? -20.469 -23.391 -12.477 1 90.56 6 GLN B O 1
ATOM 2514 N N . PHE B 1 7 ? -21.703 -21.734 -11.672 1 95.19 7 PHE B N 1
ATOM 2515 C CA . PHE B 1 7 ? -21.469 -22.188 -10.312 1 95.19 7 PHE B CA 1
ATOM 2516 C C . PHE B 1 7 ? -22.125 -23.547 -10.07 1 95.19 7 PHE B C 1
ATOM 2518 O O . PHE B 1 7 ? -21.547 -24.406 -9.383 1 95.19 7 PHE B O 1
ATOM 2525 N N . HIS B 1 8 ? -23.234 -23.781 -10.711 1 94.69 8 HIS B N 1
ATOM 2526 C CA . HIS B 1 8 ? -23.938 -25.047 -10.562 1 94.69 8 HIS B CA 1
ATOM 2527 C C . HIS B 1 8 ? -23.156 -26.188 -11.203 1 94.69 8 HIS B C 1
ATOM 2529 O O . HIS B 1 8 ? -23.047 -27.266 -10.625 1 94.69 8 HIS B O 1
ATOM 2535 N N . ALA B 1 9 ? -22.688 -25.922 -12.352 1 95.88 9 ALA B N 1
ATOM 2536 C CA . ALA B 1 9 ? -21.906 -26.938 -13.047 1 95.88 9 ALA B CA 1
ATOM 2537 C C . ALA B 1 9 ? -20.641 -27.297 -12.266 1 95.88 9 ALA B C 1
ATOM 2539 O O . ALA B 1 9 ? -20.281 -28.469 -12.148 1 95.88 9 ALA B O 1
ATOM 2540 N N . ALA B 1 10 ? -20.016 -26.281 -11.766 1 97.56 10 ALA B N 1
ATOM 2541 C CA . ALA B 1 10 ? -18.797 -26.484 -10.969 1 97.56 10 ALA B CA 1
ATOM 2542 C C . ALA B 1 10 ? -19.109 -27.281 -9.703 1 97.56 10 ALA B C 1
ATOM 2544 O O . ALA B 1 10 ? -18.391 -28.219 -9.359 1 97.56 10 ALA B O 1
ATOM 2545 N N . SER B 1 11 ? -20.219 -26.938 -9.086 1 97.44 11 SER B N 1
ATOM 2546 C CA . SER B 1 11 ? -20.625 -27.594 -7.855 1 97.44 11 SER B CA 1
ATOM 2547 C C . SER B 1 11 ? -20.969 -29.062 -8.102 1 97.44 11 SER B C 1
ATOM 2549 O O . SER B 1 11 ? -20.719 -29.922 -7.25 1 97.44 11 SER B O 1
ATOM 2551 N N . ALA B 1 12 ? -21.516 -29.344 -9.234 1 96.69 12 ALA B N 1
ATOM 2552 C CA . ALA B 1 12 ? -21.859 -30.719 -9.602 1 96.69 12 ALA B CA 1
ATOM 2553 C C . ALA B 1 12 ? -20.609 -31.578 -9.734 1 96.69 12 ALA B C 1
ATOM 2555 O O . ALA B 1 12 ? -20.609 -32.75 -9.336 1 96.69 12 ALA B O 1
ATOM 2556 N N . LEU B 1 13 ? -19.609 -30.984 -10.266 1 97.44 13 LEU B N 1
ATOM 2557 C CA . LEU B 1 13 ? -18.344 -31.719 -10.398 1 97.44 13 LEU B CA 1
ATOM 2558 C C . LEU B 1 13 ? -17.766 -32.062 -9.023 1 97.44 13 LEU B C 1
ATOM 2560 O O . LEU B 1 13 ? -17.281 -33.156 -8.805 1 97.44 13 LEU B O 1
ATOM 2564 N N . VAL B 1 14 ? -17.844 -31.109 -8.148 1 98.25 14 VAL B N 1
ATOM 2565 C CA . VAL B 1 14 ? -17.344 -31.297 -6.793 1 98.25 14 VAL B CA 1
ATOM 2566 C C . VAL B 1 14 ? -18.156 -32.375 -6.082 1 98.25 14 VAL B C 1
ATOM 2568 O O . VAL B 1 14 ? -17.609 -33.25 -5.406 1 98.25 14 VAL B O 1
ATOM 2571 N N . GLN B 1 15 ? -19.438 -32.312 -6.281 1 97.31 15 GLN B N 1
ATOM 2572 C CA . GLN B 1 15 ? -20.312 -33.281 -5.633 1 97.31 15 GLN B CA 1
ATOM 2573 C C . GLN B 1 15 ? -20.016 -34.719 -6.102 1 97.31 15 GLN B C 1
ATOM 2575 O O . GLN B 1 15 ? -20.078 -35.656 -5.312 1 97.31 15 GLN B O 1
ATOM 2580 N N . ALA B 1 16 ? -19.672 -34.844 -7.285 1 97.44 16 ALA B N 1
ATOM 2581 C CA . ALA B 1 16 ? -19.453 -36.156 -7.887 1 97.44 16 ALA B CA 1
ATOM 2582 C C . ALA B 1 16 ? -18.078 -36.719 -7.504 1 97.44 16 ALA B C 1
ATOM 2584 O O . ALA B 1 16 ? -17.844 -37.938 -7.602 1 97.44 16 ALA B O 1
ATOM 2585 N N . ALA B 1 17 ? -17.234 -35.875 -7.039 1 98.19 17 ALA B N 1
ATOM 2586 C CA . ALA B 1 17 ? -15.859 -36.281 -6.754 1 98.19 17 ALA B CA 1
ATOM 2587 C C . ALA B 1 17 ? -15.68 -36.594 -5.277 1 98.19 17 ALA B C 1
ATOM 2589 O O . ALA B 1 17 ? -16.422 -36.094 -4.426 1 98.19 17 ALA B O 1
ATOM 2590 N N . HIS B 1 18 ? -14.719 -37.438 -5.059 1 98.38 18 HIS B N 1
ATOM 2591 C CA . HIS B 1 18 ? -14.289 -37.688 -3.688 1 98.38 18 HIS B CA 1
ATOM 2592 C C . HIS B 1 18 ? -12.867 -37.219 -3.453 1 98.38 18 HIS B C 1
ATOM 2594 O O . HIS B 1 18 ? -12.594 -36.531 -2.469 1 98.38 18 HIS B O 1
ATOM 2600 N N . THR B 1 19 ? -11.961 -37.625 -4.344 1 98.62 19 THR B N 1
ATOM 2601 C CA . THR B 1 19 ? -10.586 -37.156 -4.293 1 98.62 19 THR B CA 1
ATOM 2602 C C . THR B 1 19 ? -10.391 -35.969 -5.234 1 98.62 19 THR B C 1
ATOM 2604 O O . THR B 1 19 ? -10.852 -36 -6.379 1 98.62 19 THR B O 1
ATOM 2607 N N . VAL B 1 20 ? -9.82 -34.875 -4.672 1 98.81 20 VAL B N 1
ATOM 2608 C CA . VAL B 1 20 ? -9.68 -33.656 -5.465 1 98.81 20 VAL B CA 1
ATOM 2609 C C . VAL B 1 20 ? -8.266 -33.094 -5.312 1 98.81 20 VAL B C 1
ATOM 2611 O O . VAL B 1 20 ? -7.734 -33.031 -4.203 1 98.81 20 VAL B O 1
ATOM 2614 N N . SER B 1 21 ? -7.605 -32.781 -6.395 1 98.81 21 SER B N 1
ATOM 2615 C CA . SER B 1 21 ? -6.363 -32.031 -6.41 1 98.81 21 SER B CA 1
ATOM 2616 C C . SER B 1 21 ? -6.613 -30.578 -6.793 1 98.81 21 SER B C 1
ATOM 2618 O O . SER B 1 21 ? -7.273 -30.297 -7.793 1 98.81 21 SER B O 1
ATOM 2620 N N . VAL B 1 22 ? -6.148 -29.672 -5.953 1 98.94 22 VAL B N 1
ATOM 2621 C CA . VAL B 1 22 ? -6.254 -28.25 -6.234 1 98.94 22 VAL B CA 1
ATOM 2622 C C . VAL B 1 22 ? -4.883 -27.688 -6.629 1 98.94 22 VAL B C 1
ATOM 2624 O O . VAL B 1 22 ? -3.936 -27.75 -5.844 1 98.94 22 VAL B O 1
ATOM 2627 N N . VAL B 1 23 ? -4.777 -27.094 -7.832 1 98.88 23 VAL B N 1
ATOM 2628 C CA . VAL B 1 23 ? -3.488 -26.734 -8.414 1 98.88 23 VAL B CA 1
ATOM 2629 C C . VAL B 1 23 ? -3.42 -25.234 -8.625 1 98.88 23 VAL B C 1
ATOM 2631 O O . VAL B 1 23 ? -4.348 -24.625 -9.172 1 98.88 23 VAL B O 1
ATOM 2634 N N . GLY B 1 24 ? -2.363 -24.594 -8.141 1 98.56 24 GLY B N 1
ATOM 2635 C CA . GLY B 1 24 ? -2.066 -23.203 -8.406 1 98.56 24 GLY B CA 1
ATOM 2636 C C . GLY B 1 24 ? -0.955 -23.016 -9.422 1 98.56 24 GLY B C 1
ATOM 2637 O O . GLY B 1 24 ? -0.417 -23.984 -9.953 1 98.56 24 GLY B O 1
ATOM 2638 N N . HIS B 1 25 ? -0.602 -21.766 -9.688 1 97 25 HIS B N 1
ATOM 2639 C CA . HIS B 1 25 ? 0.329 -21.516 -10.781 1 97 25 HIS B CA 1
ATOM 2640 C C . HIS B 1 25 ? 1.772 -21.516 -10.289 1 97 25 HIS B C 1
ATOM 2642 O O . HIS B 1 25 ? 2.021 -21.422 -9.086 1 97 25 HIS B O 1
ATOM 2648 N N . LEU B 1 26 ? 2.668 -21.625 -11.188 1 92.12 26 LEU B N 1
ATOM 2649 C CA . LEU B 1 26 ? 4.102 -21.516 -10.945 1 92.12 26 LEU B CA 1
ATOM 2650 C C . LEU B 1 26 ? 4.438 -20.172 -10.312 1 92.12 26 LEU B C 1
ATOM 2652 O O . LEU B 1 26 ? 3.805 -19.156 -10.617 1 92.12 26 LEU B O 1
ATOM 2656 N N . ARG B 1 27 ? 5.473 -20.25 -9.398 1 86.44 27 ARG B N 1
ATOM 2657 C CA . ARG B 1 27 ? 5.887 -19.031 -8.719 1 86.44 27 ARG B CA 1
ATOM 2658 C C . ARG B 1 27 ? 4.684 -18.297 -8.141 1 86.44 27 ARG B C 1
ATOM 2660 O O . ARG B 1 27 ? 4.434 -17.141 -8.477 1 86.44 27 ARG B O 1
ATOM 2667 N N . PRO B 1 28 ? 4.074 -19.016 -7.305 1 95 28 PRO B N 1
ATOM 2668 C CA . PRO B 1 28 ? 2.773 -18.531 -6.836 1 95 28 PRO B CA 1
ATOM 2669 C C . PRO B 1 28 ? 2.869 -17.219 -6.066 1 95 28 PRO B C 1
ATOM 2671 O O . PRO B 1 28 ? 3.938 -16.891 -5.547 1 95 28 PRO B O 1
ATOM 2674 N N . ASP B 1 29 ? 1.776 -16.5 -6.125 1 92.44 29 ASP B N 1
ATOM 2675 C CA . ASP B 1 29 ? 1.591 -15.336 -5.27 1 92.44 29 ASP B CA 1
ATOM 2676 C C . ASP B 1 29 ? 0.481 -15.578 -4.246 1 92.44 29 ASP B C 1
ATOM 2678 O O . ASP B 1 29 ? 0.052 -16.719 -4.043 1 92.44 29 ASP B O 1
ATOM 2682 N N . ALA B 1 30 ? 0.069 -14.508 -3.59 1 97.06 30 ALA B N 1
ATOM 2683 C CA . ALA B 1 30 ? -0.886 -14.672 -2.496 1 97.06 30 ALA B CA 1
ATOM 2684 C C . ALA B 1 30 ? -2.264 -15.062 -3.027 1 97.06 30 ALA B C 1
ATOM 2686 O O . ALA B 1 30 ? -3.008 -15.789 -2.363 1 97.06 30 ALA B O 1
ATOM 2687 N N . ASP B 1 31 ? -2.617 -14.602 -4.207 1 98.38 31 ASP B N 1
ATOM 2688 C CA . ASP B 1 31 ? -3.889 -15.023 -4.793 1 98.38 31 ASP B CA 1
ATOM 2689 C C . ASP B 1 31 ? -3.885 -16.516 -5.105 1 98.38 31 ASP B C 1
ATOM 2691 O O . ASP B 1 31 ? -4.852 -17.219 -4.809 1 98.38 31 ASP B O 1
ATOM 2695 N N . ALA B 1 32 ? -2.789 -16.953 -5.641 1 98.44 32 ALA B N 1
ATOM 2696 C CA . ALA B 1 32 ? -2.668 -18.375 -5.953 1 98.44 32 ALA B CA 1
ATOM 2697 C C . ALA B 1 32 ? -2.705 -19.219 -4.688 1 98.44 32 ALA B C 1
ATOM 2699 O O . ALA B 1 32 ? -3.52 -20.141 -4.57 1 98.44 32 ALA B O 1
ATOM 2700 N N . ILE B 1 33 ? -1.887 -18.891 -3.744 1 98.69 33 ILE B N 1
ATOM 2701 C CA . ILE B 1 33 ? -1.765 -19.688 -2.529 1 98.69 33 ILE B CA 1
ATOM 2702 C C . ILE B 1 33 ? -3.049 -19.578 -1.71 1 98.69 33 ILE B C 1
ATOM 2704 O O . ILE B 1 33 ? -3.541 -20.578 -1.181 1 98.69 33 ILE B O 1
ATOM 2708 N N . GLY B 1 34 ? -3.584 -18.344 -1.636 1 98.88 34 GLY B N 1
ATOM 2709 C CA . GLY B 1 34 ? -4.867 -18.188 -0.967 1 98.88 34 GLY B CA 1
ATOM 2710 C C . GLY B 1 34 ? -5.98 -18.984 -1.608 1 98.88 34 GLY B C 1
ATOM 2711 O O . GLY B 1 34 ? -6.816 -19.562 -0.91 1 98.88 34 GLY B O 1
ATOM 2712 N N . SER B 1 35 ? -5.984 -19 -2.877 1 98.94 35 SER B N 1
ATOM 2713 C CA . SER B 1 35 ? -6.988 -19.766 -3.621 1 98.94 35 SER B CA 1
ATOM 2714 C C . SER B 1 35 ? -6.848 -21.25 -3.375 1 98.94 35 SER B C 1
ATOM 2716 O O . SER B 1 35 ? -7.832 -21.938 -3.086 1 98.94 35 SER B O 1
ATOM 2718 N N . VAL B 1 36 ? -5.633 -21.797 -3.477 1 98.94 36 VAL B N 1
ATOM 2719 C CA . VAL B 1 36 ? -5.402 -23.219 -3.273 1 98.94 36 VAL B CA 1
ATOM 2720 C C . VAL B 1 36 ? -5.797 -23.609 -1.85 1 98.94 36 VAL B C 1
ATOM 2722 O O . VAL B 1 36 ? -6.602 -24.531 -1.65 1 98.94 36 VAL B O 1
ATOM 2725 N N . ALA B 1 37 ? -5.289 -22.875 -0.883 1 98.94 37 ALA B N 1
ATOM 2726 C CA . ALA B 1 37 ? -5.5 -23.219 0.52 1 98.94 37 ALA B CA 1
ATOM 2727 C C . ALA B 1 37 ? -6.977 -23.125 0.891 1 98.94 37 ALA B C 1
ATOM 2729 O O . ALA B 1 37 ? -7.523 -24.016 1.547 1 98.94 37 ALA B O 1
ATOM 2730 N N . ALA B 1 38 ? -7.633 -22.047 0.471 1 98.94 38 ALA B N 1
ATOM 2731 C CA . ALA B 1 38 ? -9.047 -21.844 0.791 1 98.94 38 ALA B CA 1
ATOM 2732 C C . ALA B 1 38 ? -9.906 -22.922 0.126 1 98.94 38 ALA B C 1
ATOM 2734 O O . ALA B 1 38 ? -10.867 -23.406 0.726 1 98.94 38 ALA B O 1
ATOM 2735 N N . THR B 1 39 ? -9.594 -23.25 -1.106 1 98.94 39 THR B N 1
ATOM 2736 C CA . THR B 1 39 ? -10.359 -24.266 -1.816 1 98.94 39 THR B CA 1
ATOM 2737 C C . THR B 1 39 ? -10.203 -25.641 -1.145 1 98.94 39 THR B C 1
ATOM 2739 O O . THR B 1 39 ? -11.188 -26.359 -0.945 1 98.94 39 THR B O 1
ATOM 2742 N N . VAL B 1 40 ? -8.984 -25.969 -0.784 1 98.94 40 VAL B N 1
ATOM 2743 C CA . VAL B 1 40 ? -8.742 -27.234 -0.088 1 98.94 40 VAL B CA 1
ATOM 2744 C C . VAL B 1 40 ? -9.555 -27.281 1.2 1 98.94 40 VAL B C 1
ATOM 2746 O O . VAL B 1 40 ? -10.25 -28.266 1.464 1 98.94 40 VAL B O 1
ATOM 2749 N N . ALA B 1 41 ? -9.492 -26.234 1.979 1 98.88 41 ALA B N 1
ATOM 2750 C CA . ALA B 1 41 ? -10.219 -26.172 3.244 1 98.88 41 ALA B CA 1
ATOM 2751 C C . ALA B 1 41 ? -11.719 -26.297 3.016 1 98.88 41 ALA B C 1
ATOM 2753 O O . ALA B 1 41 ? -12.414 -27.016 3.748 1 98.88 41 ALA B O 1
ATOM 2754 N N . ALA B 1 42 ? -12.234 -25.594 2.002 1 98.81 42 ALA B N 1
ATOM 2755 C CA . ALA B 1 42 ? -13.656 -25.641 1.674 1 98.81 42 ALA B CA 1
ATOM 2756 C C . ALA B 1 42 ? -14.094 -27.047 1.304 1 98.81 42 ALA B C 1
ATOM 2758 O O . ALA B 1 42 ? -15.125 -27.531 1.771 1 98.81 42 ALA B O 1
ATOM 2759 N N . LEU B 1 43 ? -13.289 -27.703 0.492 1 98.81 43 LEU B N 1
ATOM 2760 C CA . LEU B 1 43 ? -13.609 -29.062 0.03 1 98.81 43 LEU B CA 1
ATOM 2761 C C . LEU B 1 43 ? -13.547 -30.062 1.182 1 98.81 43 LEU B C 1
ATOM 2763 O O . LEU B 1 43 ? -14.383 -30.953 1.271 1 98.81 43 LEU B O 1
ATOM 2767 N N . GLN B 1 44 ? -12.578 -29.859 2.031 1 98.69 44 GLN B N 1
ATOM 2768 C CA . GLN B 1 44 ? -12.477 -30.719 3.199 1 98.69 44 GLN B CA 1
ATOM 2769 C C . GLN B 1 44 ? -13.68 -30.547 4.117 1 98.69 44 GLN B C 1
ATOM 2771 O O . GLN B 1 44 ? -14.18 -31.531 4.684 1 98.69 44 GLN B O 1
ATOM 2776 N N . GLN B 1 45 ? -14.125 -29.359 4.23 1 97.88 45 GLN B N 1
ATOM 2777 C CA . GLN B 1 45 ? -15.352 -29.094 4.977 1 97.88 45 GLN B CA 1
ATOM 2778 C C . GLN B 1 45 ? -16.531 -29.859 4.383 1 97.88 45 GLN B C 1
ATOM 2780 O O . GLN B 1 45 ? -17.438 -30.281 5.113 1 97.88 45 GLN B O 1
ATOM 2785 N N . LEU B 1 46 ? -16.516 -30.109 3.119 1 97.75 46 LEU B N 1
ATOM 2786 C CA . LEU B 1 46 ? -17.594 -30.781 2.416 1 97.75 46 LEU B CA 1
ATOM 2787 C C . LEU B 1 46 ? -17.375 -32.281 2.398 1 97.75 46 LEU B C 1
ATOM 2789 O O . LEU B 1 46 ? -18.094 -33.031 1.719 1 97.75 46 LEU B O 1
ATOM 2793 N N . GLY B 1 47 ? -16.328 -32.719 3.008 1 98.12 47 GLY B N 1
ATOM 2794 C CA . GLY B 1 47 ? -16.078 -34.156 3.162 1 98.12 47 GLY B CA 1
ATOM 2795 C C . GLY B 1 47 ? -15.234 -34.719 2.053 1 98.12 47 GLY B C 1
ATOM 2796 O O . GLY B 1 47 ? -15.148 -35.938 1.907 1 98.12 47 GLY B O 1
ATOM 2797 N N . LYS B 1 48 ? -14.625 -33.906 1.271 1 98.69 48 LYS B N 1
ATOM 2798 C CA . LYS B 1 48 ? -13.773 -34.375 0.184 1 98.69 48 LYS B CA 1
ATOM 2799 C C . LYS B 1 48 ? -12.336 -34.594 0.66 1 98.69 48 LYS B C 1
ATOM 2801 O O . LYS B 1 48 ? -11.906 -33.969 1.629 1 98.69 48 LYS B O 1
ATOM 2806 N N . ASP B 1 49 ? -11.703 -35.531 0.046 1 98.62 49 ASP B N 1
ATOM 2807 C CA . ASP B 1 49 ? -10.258 -35.688 0.208 1 98.62 49 ASP B CA 1
ATOM 2808 C C . ASP B 1 49 ? -9.5 -34.781 -0.765 1 98.62 49 ASP B C 1
ATOM 2810 O O . ASP B 1 49 ? -9.203 -35.188 -1.893 1 98.62 49 ASP B O 1
ATOM 2814 N N . ALA B 1 50 ? -9.164 -33.594 -0.274 1 98.75 50 ALA B N 1
ATOM 2815 C CA . ALA B 1 50 ? -8.594 -32.562 -1.146 1 98.75 50 ALA B CA 1
ATOM 2816 C C . ALA B 1 50 ? -7.156 -32.25 -0.746 1 98.75 50 ALA B C 1
ATOM 2818 O O . ALA B 1 50 ? -6.844 -32.156 0.443 1 98.75 50 ALA B O 1
ATOM 2819 N N . VAL B 1 51 ? -6.27 -32.094 -1.707 1 98.62 51 VAL B N 1
ATOM 2820 C CA . VAL B 1 51 ? -4.883 -31.719 -1.479 1 98.62 51 VAL B CA 1
ATOM 2821 C C . VAL B 1 51 ? -4.504 -30.578 -2.436 1 98.62 51 VAL B C 1
ATOM 2823 O O . VAL B 1 51 ? -5.008 -30.516 -3.559 1 98.62 51 VAL B O 1
ATOM 2826 N N . GLY B 1 52 ? -3.693 -29.641 -1.957 1 98.75 52 GLY B N 1
ATOM 2827 C CA . GLY B 1 52 ? -3.178 -28.547 -2.762 1 98.75 52 GLY B CA 1
ATOM 2828 C C . GLY B 1 52 ? -1.787 -28.812 -3.309 1 98.75 52 GLY B C 1
ATOM 2829 O O . GLY B 1 52 ? -0.961 -29.438 -2.641 1 98.75 52 GLY B O 1
ATOM 2830 N N . ALA B 1 53 ? -1.533 -28.281 -4.523 1 98.69 53 ALA B N 1
ATOM 2831 C CA . ALA B 1 53 ? -0.226 -28.547 -5.117 1 98.69 53 ALA B CA 1
ATOM 2832 C C . ALA B 1 53 ? 0.189 -27.406 -6.051 1 98.69 53 ALA B C 1
ATOM 2834 O O . ALA B 1 53 ? -0.662 -26.734 -6.641 1 98.69 53 ALA B O 1
ATOM 2835 N N . ILE B 1 54 ? 1.464 -27.188 -6.168 1 98.38 54 ILE B N 1
ATOM 2836 C CA . ILE B 1 54 ? 2.121 -26.312 -7.133 1 98.38 54 ILE B CA 1
ATOM 2837 C C . ILE B 1 54 ? 3.146 -27.109 -7.938 1 98.38 54 ILE B C 1
ATOM 2839 O O . ILE B 1 54 ? 3.98 -27.812 -7.367 1 98.38 54 ILE B O 1
ATOM 2843 N N . GLY B 1 55 ? 3.064 -27 -9.242 1 97.88 55 GLY B N 1
ATOM 2844 C CA . GLY B 1 55 ? 3.852 -27.828 -10.141 1 97.88 55 GLY B CA 1
ATOM 2845 C C . GLY B 1 55 ? 5.266 -27.312 -10.344 1 97.88 55 GLY B C 1
ATOM 2846 O O . GLY B 1 55 ? 5.711 -27.125 -11.477 1 97.88 55 GLY B O 1
ATOM 2847 N N . GLN B 1 56 ? 5.988 -27.141 -9.266 1 95 56 GLN B N 1
ATOM 2848 C CA . GLN B 1 56 ? 7.402 -26.781 -9.289 1 95 56 GLN B CA 1
ATOM 2849 C C . GLN B 1 56 ? 8.148 -27.375 -8.102 1 95 56 GLN B C 1
ATOM 2851 O O . GLN B 1 56 ? 7.531 -27.781 -7.113 1 95 56 GLN B O 1
ATOM 2856 N N . LEU B 1 57 ? 9.453 -27.516 -8.164 1 93.5 57 LEU B N 1
ATOM 2857 C CA . LEU B 1 57 ? 10.258 -28.109 -7.102 1 93.5 57 LEU B CA 1
ATOM 2858 C C . LEU B 1 57 ? 10.656 -27.078 -6.062 1 93.5 57 LEU B C 1
ATOM 2860 O O . LEU B 1 57 ? 10.703 -27.375 -4.867 1 93.5 57 LEU B O 1
ATOM 2864 N N . ASP B 1 58 ? 10.883 -25.844 -6.523 1 88.81 58 ASP B N 1
ATOM 2865 C CA . ASP B 1 58 ? 11.336 -24.781 -5.633 1 88.81 58 ASP B CA 1
ATOM 2866 C C . ASP B 1 58 ? 10.242 -24.391 -4.641 1 88.81 58 ASP B C 1
ATOM 2868 O O . ASP B 1 58 ? 9.055 -24.422 -4.973 1 88.81 58 ASP B O 1
ATOM 2872 N N . SER B 1 59 ? 10.68 -23.969 -3.51 1 89.75 59 SER B N 1
ATOM 2873 C CA . SER B 1 59 ? 9.734 -23.469 -2.518 1 89.75 59 SER B CA 1
ATOM 2874 C C . SER B 1 59 ? 9.242 -22.078 -2.883 1 89.75 59 SER B C 1
ATOM 2876 O O . SER B 1 59 ? 9.727 -21.469 -3.84 1 89.75 59 SER B O 1
ATOM 2878 N N . MET B 1 60 ? 8.258 -21.688 -2.209 1 87.56 60 MET B N 1
ATOM 2879 C CA . MET B 1 60 ? 7.703 -20.359 -2.41 1 87.56 60 MET B CA 1
ATOM 2880 C C . MET B 1 60 ? 8.297 -19.359 -1.41 1 87.56 60 MET B C 1
ATOM 2882 O O . MET B 1 60 ? 8.977 -19.766 -0.463 1 87.56 60 MET B O 1
ATOM 2886 N N . PRO B 1 61 ? 8.086 -18.078 -1.66 1 80.38 61 PRO B N 1
ATOM 2887 C CA . PRO B 1 61 ? 8.555 -17.078 -0.693 1 80.38 61 PRO B CA 1
ATOM 2888 C C . PRO B 1 61 ? 7.969 -17.297 0.701 1 80.38 61 PRO B C 1
ATOM 2890 O O . PRO B 1 61 ? 6.801 -17.672 0.833 1 80.38 61 PRO B O 1
ATOM 2893 N N . GLU B 1 62 ? 8.742 -16.984 1.722 1 83.5 62 GLU B N 1
ATOM 2894 C CA . GLU B 1 62 ? 8.414 -17.266 3.115 1 83.5 62 GLU B CA 1
ATOM 2895 C C . GLU B 1 62 ? 7.129 -16.547 3.533 1 83.5 62 GLU B C 1
ATOM 2897 O O . GLU B 1 62 ? 6.363 -17.062 4.344 1 83.5 62 GLU B O 1
ATOM 2902 N N . ASN B 1 63 ? 6.906 -15.383 2.973 1 87 63 ASN B N 1
ATOM 2903 C CA . ASN B 1 63 ? 5.738 -14.602 3.363 1 87 63 ASN B CA 1
ATOM 2904 C C . ASN B 1 63 ? 4.438 -15.32 3.012 1 87 63 ASN B C 1
ATOM 2906 O O . ASN B 1 63 ? 3.426 -15.148 3.695 1 87 63 ASN B O 1
ATOM 2910 N N . LEU B 1 64 ? 4.457 -16.125 2.021 1 94.25 64 LEU B N 1
ATOM 2911 C CA . LEU B 1 64 ? 3.246 -16.812 1.575 1 94.25 64 LEU B CA 1
ATOM 2912 C C . LEU B 1 64 ? 2.857 -17.922 2.543 1 94.25 64 LEU B C 1
ATOM 2914 O O . LEU B 1 64 ? 1.699 -18.344 2.574 1 94.25 64 LEU B O 1
ATOM 2918 N N . TYR B 1 65 ? 3.797 -18.375 3.348 1 95.38 65 TYR B N 1
ATOM 2919 C CA . TYR B 1 65 ? 3.518 -19.422 4.316 1 95.38 65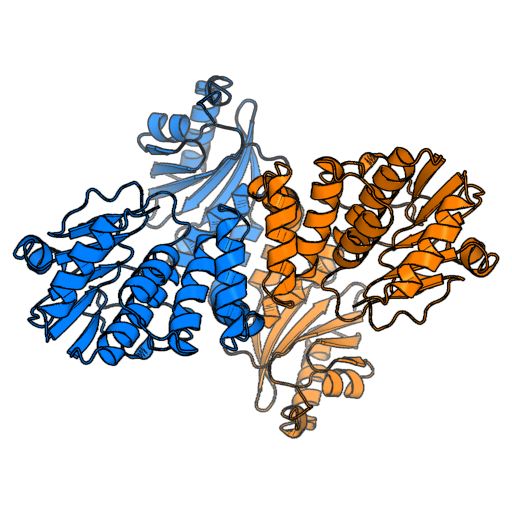 TYR B CA 1
ATOM 2920 C C . TYR B 1 65 ? 2.662 -18.891 5.465 1 95.38 65 TYR B C 1
ATOM 2922 O O . TYR B 1 65 ? 2.131 -19.672 6.258 1 95.38 65 TYR B O 1
ATOM 2930 N N . THR B 1 66 ? 2.484 -17.594 5.496 1 95.25 66 THR B N 1
ATOM 2931 C CA . THR B 1 66 ? 1.669 -17.016 6.551 1 95.25 66 THR B CA 1
ATOM 2932 C C . THR B 1 66 ? 0.183 -17.219 6.27 1 95.25 66 THR B C 1
ATOM 2934 O O . THR B 1 66 ? -0.655 -17.016 7.148 1 95.25 66 THR B O 1
ATOM 2937 N N . ILE B 1 67 ? -0.146 -17.594 5.062 1 98.38 67 ILE B N 1
ATOM 2938 C CA . ILE B 1 67 ? -1.521 -17.938 4.719 1 98.38 67 ILE B CA 1
ATOM 2939 C C . ILE B 1 67 ? -1.874 -19.297 5.312 1 98.38 67 ILE B C 1
ATOM 2941 O O . ILE B 1 67 ? -1.163 -20.281 5.09 1 98.38 67 ILE B O 1
ATOM 2945 N N . PRO B 1 68 ? -2.98 -19.344 6.023 1 98.62 68 PRO B N 1
ATOM 2946 C CA . PRO B 1 68 ? -3.348 -20.641 6.617 1 98.62 68 PRO B CA 1
ATOM 2947 C C . PRO B 1 68 ? -3.512 -21.734 5.57 1 98.62 68 PRO B C 1
ATOM 2949 O O . PRO B 1 68 ? -4.18 -21.531 4.555 1 98.62 68 PRO B O 1
ATOM 2952 N N . GLY B 1 69 ? -2.824 -22.891 5.84 1 98.56 69 GLY B N 1
ATOM 2953 C CA . GLY B 1 69 ? -2.904 -24.031 4.938 1 98.56 69 GLY B CA 1
ATOM 2954 C C . GLY B 1 69 ? -1.789 -24.047 3.908 1 98.56 69 GLY B C 1
ATOM 2955 O O . GLY B 1 69 ? -1.584 -25.062 3.23 1 98.56 69 GLY B O 1
ATOM 2956 N N . ALA B 1 70 ? -1.066 -22.969 3.807 1 98.56 70 ALA B N 1
ATOM 2957 C CA . ALA B 1 70 ? -0.018 -22.859 2.797 1 98.56 70 ALA B CA 1
ATOM 2958 C C . ALA B 1 70 ? 1.06 -23.922 3.004 1 98.56 70 ALA B C 1
ATOM 2960 O O . ALA B 1 70 ? 1.608 -24.453 2.037 1 98.56 70 ALA B O 1
ATOM 2961 N N . SER B 1 71 ? 1.354 -24.219 4.242 1 98 71 SER B N 1
ATOM 2962 C CA . SER B 1 71 ? 2.422 -25.156 4.559 1 98 71 SER B CA 1
ATOM 2963 C C . SER B 1 71 ? 2.068 -26.562 4.105 1 98 71 SER B C 1
ATOM 2965 O O . SER B 1 71 ? 2.945 -27.422 3.984 1 98 71 SER B O 1
ATOM 2967 N N . ASN B 1 72 ? 0.813 -26.828 3.854 1 98.25 72 ASN B N 1
ATOM 2968 C CA . ASN B 1 72 ? 0.354 -28.156 3.461 1 98.25 72 ASN B CA 1
ATOM 2969 C C . ASN B 1 72 ? 0.353 -28.328 1.943 1 98.25 72 ASN B C 1
ATOM 2971 O O . ASN B 1 72 ? 0.127 -29.422 1.436 1 98.25 72 ASN B O 1
ATOM 2975 N N . ILE B 1 73 ? 0.562 -27.281 1.25 1 98.5 73 ILE B N 1
ATOM 2976 C CA . ILE B 1 73 ? 0.569 -27.328 -0.207 1 98.5 73 ILE B CA 1
ATOM 2977 C C . ILE B 1 73 ? 1.823 -28.062 -0.687 1 98.5 73 ILE B C 1
ATOM 2979 O O . ILE B 1 73 ? 2.936 -27.75 -0.257 1 98.5 73 ILE B O 1
ATOM 2983 N N . LYS B 1 74 ? 1.656 -29 -1.54 1 97.94 74 LYS B N 1
ATOM 2984 C CA . LYS B 1 74 ? 2.766 -29.812 -2.025 1 97.94 74 LYS B CA 1
ATOM 2985 C C . LYS B 1 74 ? 3.406 -29.188 -3.262 1 97.94 74 LYS B C 1
ATOM 2987 O O . LYS B 1 74 ? 2.707 -28.75 -4.176 1 97.94 74 LYS B O 1
ATOM 2992 N N . PHE B 1 75 ? 4.664 -29.141 -3.195 1 96.81 75 PHE B N 1
ATOM 2993 C CA . PHE B 1 75 ? 5.461 -28.719 -4.344 1 96.81 75 PHE B CA 1
ATOM 2994 C C . PHE B 1 75 ? 6.152 -29.922 -4.98 1 96.81 75 PHE B C 1
ATOM 2996 O O . PHE B 1 75 ? 6.648 -30.812 -4.277 1 96.81 75 PHE B O 1
ATOM 3003 N N . GLY B 1 76 ? 6.047 -30.016 -6.359 1 96.44 76 GLY B N 1
ATOM 3004 C CA . GLY B 1 76 ? 6.699 -31.141 -7 1 96.44 76 GLY B CA 1
ATOM 3005 C C . GLY B 1 76 ? 6.285 -31.328 -8.445 1 96.44 76 GLY B C 1
ATOM 3006 O O . GLY B 1 76 ? 5.77 -30.391 -9.078 1 96.44 76 GLY B O 1
ATOM 3007 N N . ASP B 1 77 ? 6.586 -32.531 -8.961 1 96.75 77 ASP B N 1
ATOM 3008 C CA . ASP B 1 77 ? 6.352 -32.781 -10.375 1 96.75 77 ASP B CA 1
ATOM 3009 C C . ASP B 1 77 ? 5.375 -33.938 -10.555 1 96.75 77 ASP B C 1
ATOM 3011 O O . ASP B 1 77 ? 5.223 -34.469 -11.664 1 96.75 77 ASP B O 1
ATOM 3015 N N . SER B 1 78 ? 4.758 -34.344 -9.461 1 95.12 78 SER B N 1
ATOM 3016 C CA . SER B 1 78 ? 3.76 -35.406 -9.531 1 95.12 78 SER B CA 1
ATOM 3017 C C . SER B 1 78 ? 2.467 -35 -8.836 1 95.12 78 SER B C 1
ATOM 3019 O O . SER B 1 78 ? 2.502 -34.375 -7.781 1 95.12 78 SER B O 1
ATOM 3021 N N . LEU B 1 79 ? 1.432 -35.281 -9.43 1 95.06 79 LEU B N 1
ATOM 3022 C CA . LEU B 1 79 ? 0.095 -35.031 -8.898 1 95.06 79 LEU B CA 1
ATOM 3023 C C . LEU B 1 79 ? -0.635 -36.344 -8.648 1 95.06 79 LEU B C 1
ATOM 3025 O O . LEU B 1 79 ? -0.676 -37.219 -9.531 1 95.06 79 LEU B O 1
ATOM 3029 N N . PRO B 1 80 ? -1.094 -36.562 -7.547 1 92.75 80 PRO B N 1
ATOM 3030 C CA . PRO B 1 80 ? -1.843 -37.812 -7.324 1 92.75 80 PRO B CA 1
ATOM 3031 C C . PRO B 1 80 ? -3.072 -37.938 -8.227 1 92.75 80 PRO B C 1
ATOM 3033 O O . PRO B 1 80 ? -3.674 -36.906 -8.586 1 92.75 80 PRO B O 1
ATOM 3036 N N . GLU B 1 81 ? -3.422 -39.188 -8.539 1 93.69 81 GLU B N 1
ATOM 3037 C CA . GLU B 1 81 ? -4.68 -39.406 -9.25 1 93.69 81 GLU B CA 1
ATOM 3038 C C . GLU B 1 81 ? -5.871 -38.938 -8.414 1 93.69 81 GLU B C 1
ATOM 3040 O O . GLU B 1 81 ? -5.914 -39.188 -7.207 1 93.69 81 GLU B O 1
ATOM 3045 N N . SER B 1 82 ? -6.773 -38.188 -9.055 1 97.5 82 SER B N 1
ATOM 3046 C CA . SER B 1 82 ? -7.949 -37.688 -8.359 1 97.5 82 SER B CA 1
ATOM 3047 C C . SER B 1 82 ? -9.18 -37.719 -9.258 1 97.5 82 SER B C 1
ATOM 3049 O O . SER B 1 82 ? -9.055 -37.812 -10.484 1 97.5 82 SER B O 1
ATOM 3051 N N . ASP B 1 83 ? -10.297 -37.719 -8.672 1 98.31 83 ASP B N 1
ATOM 3052 C CA . ASP B 1 83 ? -11.562 -37.656 -9.391 1 98.31 83 ASP B CA 1
ATOM 3053 C C . ASP B 1 83 ? -11.727 -36.312 -10.109 1 98.31 83 ASP B C 1
ATOM 3055 O O . ASP B 1 83 ? -12.391 -36.25 -11.148 1 98.31 83 ASP B O 1
ATOM 3059 N N . LEU B 1 84 ? -11.148 -35.344 -9.555 1 98.62 84 LEU B N 1
ATOM 3060 C CA . LEU B 1 84 ? -11.305 -33.969 -10.031 1 98.62 84 LEU B CA 1
ATOM 3061 C C . LEU B 1 84 ? -10.031 -33.156 -9.797 1 98.62 84 LEU B C 1
ATOM 3063 O O . LEU B 1 84 ? -9.391 -33.281 -8.758 1 98.62 84 LEU B O 1
ATOM 3067 N N . ILE B 1 85 ? -9.672 -32.406 -10.812 1 98.81 85 ILE B N 1
ATOM 3068 C CA . ILE B 1 85 ? -8.594 -31.438 -10.688 1 98.81 85 ILE B CA 1
ATOM 3069 C C . ILE B 1 85 ? -9.156 -30.016 -10.797 1 98.81 85 ILE B C 1
ATOM 3071 O O . ILE B 1 85 ? -9.797 -29.672 -11.789 1 98.81 85 ILE B O 1
ATOM 3075 N N . ILE B 1 86 ? -9 -29.266 -9.734 1 98.88 86 ILE B N 1
ATOM 3076 C CA . ILE B 1 86 ? -9.398 -27.859 -9.758 1 98.88 86 ILE B CA 1
ATOM 3077 C C . ILE B 1 86 ? -8.164 -26.969 -9.93 1 98.88 86 ILE B C 1
ATOM 3079 O O . ILE B 1 86 ? -7.262 -26.984 -9.086 1 98.88 86 ILE B O 1
ATOM 3083 N N . VAL B 1 87 ? -8.109 -26.234 -11.016 1 98.88 87 VAL B N 1
ATOM 3084 C CA . VAL B 1 87 ? -7.02 -25.312 -11.297 1 98.88 87 VAL B CA 1
ATOM 3085 C C . VAL B 1 87 ? -7.449 -23.891 -10.945 1 98.88 87 VAL B C 1
ATOM 3087 O O . VAL B 1 87 ? -8.43 -23.375 -11.484 1 98.88 87 VAL B O 1
ATOM 3090 N N . VAL B 1 88 ? -6.699 -23.297 -10.047 1 98.88 88 VAL B N 1
ATOM 3091 C CA . VAL B 1 88 ? -7.078 -21.969 -9.578 1 98.88 88 VAL B CA 1
ATOM 3092 C C . VAL B 1 88 ? -5.98 -20.969 -9.922 1 98.88 88 VAL B C 1
ATOM 3094 O O . VAL B 1 88 ? -4.793 -21.266 -9.758 1 98.88 88 VAL B O 1
ATOM 3097 N N . ASP B 1 89 ? -6.375 -19.781 -10.391 1 98.31 89 ASP B N 1
ATOM 3098 C CA . ASP B 1 89 ? -5.531 -18.609 -10.602 1 98.31 89 ASP B CA 1
ATOM 3099 C C . ASP B 1 89 ? -4.414 -18.891 -11.594 1 98.31 89 ASP B C 1
ATOM 3101 O O . ASP B 1 89 ? -3.27 -18.484 -11.398 1 98.31 89 ASP B O 1
ATOM 3105 N N . CYS B 1 90 ? -4.715 -19.688 -12.57 1 97.25 90 CYS B N 1
ATOM 3106 C CA . CYS B 1 90 ? -3.807 -19.984 -13.672 1 97.25 90 CYS B CA 1
ATOM 3107 C C . CYS B 1 90 ? -4.328 -19.406 -14.977 1 97.25 90 CYS B C 1
ATOM 3109 O O . CYS B 1 90 ? -5.258 -19.938 -15.578 1 97.25 90 CYS B O 1
ATOM 3111 N N . GLY B 1 91 ? -3.615 -18.406 -15.469 1 93.94 91 GLY B N 1
ATOM 3112 C CA . GLY B 1 91 ? -4.055 -17.719 -16.672 1 93.94 91 GLY B CA 1
ATOM 3113 C C . GLY B 1 91 ? -3.889 -18.562 -17.922 1 93.94 91 GLY B C 1
ATOM 3114 O O . GLY B 1 91 ? -4.449 -18.234 -18.969 1 93.94 91 GLY B O 1
ATOM 3115 N N . SER B 1 92 ? -3.154 -19.656 -17.859 1 94.38 92 SER B N 1
ATOM 3116 C CA . SER B 1 92 ? -2.959 -20.625 -18.938 1 94.38 92 SER B CA 1
ATOM 3117 C C . SER B 1 92 ? -2.535 -21.984 -18.391 1 94.38 92 SER B C 1
ATOM 3119 O O . SER B 1 92 ? -2.148 -22.094 -17.219 1 94.38 92 SER B O 1
ATOM 3121 N N . ILE B 1 93 ? -2.697 -22.953 -19.234 1 96.69 93 ILE B N 1
ATOM 3122 C CA . ILE B 1 93 ? -2.4 -24.312 -18.781 1 96.69 93 ILE B CA 1
ATOM 3123 C C . ILE B 1 93 ? -0.907 -24.453 -18.5 1 96.69 93 ILE B C 1
ATOM 3125 O O . ILE B 1 93 ? -0.507 -25.188 -17.594 1 96.69 93 ILE B O 1
ATOM 3129 N N . GLU B 1 94 ? -0.049 -23.688 -19.203 1 95.19 94 GLU B N 1
ATOM 3130 C CA . GLU B 1 94 ? 1.398 -23.734 -19.016 1 95.19 94 GLU B CA 1
ATOM 3131 C C . GLU B 1 94 ? 1.791 -23.281 -17.609 1 95.19 94 GLU B C 1
ATOM 3133 O O . GLU B 1 94 ? 2.805 -23.719 -17.078 1 95.19 94 GLU B O 1
ATOM 3138 N N . ARG B 1 95 ? 0.959 -22.531 -16.984 1 94.75 95 ARG B N 1
ATOM 3139 C CA . ARG B 1 95 ? 1.241 -21.984 -15.664 1 94.75 95 ARG B CA 1
ATOM 3140 C C . ARG B 1 95 ? 1.101 -23.062 -14.594 1 94.75 95 ARG B C 1
ATOM 3142 O O . ARG B 1 95 ? 1.536 -22.875 -13.453 1 94.75 95 ARG B O 1
ATOM 3149 N N . THR B 1 96 ? 0.586 -24.219 -14.953 1 97.94 96 THR B N 1
ATOM 3150 C CA . THR B 1 96 ? 0.442 -25.312 -13.992 1 97.94 96 THR B CA 1
ATOM 3151 C C . THR B 1 96 ? 1.746 -26.094 -13.859 1 97.94 96 THR B C 1
ATOM 3153 O O . THR B 1 96 ? 1.849 -27 -13.031 1 97.94 96 THR B O 1
ATOM 3156 N N . GLY B 1 97 ? 2.736 -25.703 -14.688 1 96.12 97 GLY B N 1
ATOM 3157 C CA . GLY B 1 97 ? 4.086 -26.234 -14.547 1 96.12 97 GLY B CA 1
ATOM 3158 C C . GLY B 1 97 ? 4.176 -27.734 -14.812 1 96.12 97 GLY B C 1
ATOM 3159 O O . GLY B 1 97 ? 3.715 -28.203 -15.852 1 96.12 97 GLY B O 1
ATOM 3160 N N . ALA B 1 98 ? 4.664 -28.469 -13.859 1 97.69 98 ALA B N 1
ATOM 3161 C CA . ALA B 1 98 ? 4.934 -29.891 -14 1 97.69 98 ALA B CA 1
ATOM 3162 C C . ALA B 1 98 ? 3.637 -30.688 -14.148 1 97.69 98 ALA B C 1
ATOM 3164 O O . ALA B 1 98 ? 3.658 -31.844 -14.539 1 97.69 98 ALA B O 1
ATOM 3165 N N . PHE B 1 99 ? 2.51 -30.062 -13.922 1 98.12 99 PHE B N 1
ATOM 3166 C CA . PHE B 1 99 ? 1.24 -30.781 -13.945 1 98.12 99 PHE B CA 1
ATOM 3167 C C . PHE B 1 99 ? 0.524 -30.562 -15.273 1 98.12 99 PHE B C 1
ATOM 3169 O O . PHE B 1 99 ? -0.576 -31.062 -15.484 1 98.12 99 PHE B O 1
ATOM 3176 N N . GLU B 1 100 ? 1.173 -29.797 -16.156 1 97.81 100 GLU B N 1
ATOM 3177 C CA . GLU B 1 100 ? 0.549 -29.453 -17.438 1 97.81 100 GLU B CA 1
ATOM 3178 C C . GLU B 1 100 ? 0.091 -30.703 -18.172 1 97.81 100 GLU B C 1
ATOM 3180 O O . GLU B 1 100 ? -1.052 -30.781 -18.625 1 97.81 100 GLU B O 1
ATOM 3185 N N . SER B 1 101 ? 0.921 -31.703 -18.266 1 96.75 101 SER B N 1
ATOM 3186 C CA . SER B 1 101 ? 0.643 -32.906 -19.047 1 96.75 101 SER B CA 1
ATOM 3187 C C . SER B 1 101 ? -0.556 -33.656 -18.484 1 96.75 101 SER B C 1
ATOM 3189 O O . SER B 1 101 ? -1.42 -34.125 -19.25 1 96.75 101 SER B O 1
ATOM 3191 N N . ILE B 1 102 ? -0.619 -33.875 -17.203 1 96.69 102 ILE B N 1
ATOM 3192 C CA . ILE B 1 102 ? -1.712 -34.625 -16.594 1 96.69 102 ILE B CA 1
ATOM 3193 C C . ILE B 1 102 ? -3.025 -33.875 -16.781 1 96.69 102 ILE B C 1
ATOM 3195 O O . ILE B 1 102 ? -4.078 -34.469 -16.984 1 96.69 102 ILE B O 1
ATOM 3199 N N . ILE B 1 103 ? -2.984 -32.562 -16.719 1 97.44 103 ILE B N 1
ATOM 3200 C CA . ILE B 1 103 ? -4.18 -31.75 -16.875 1 97.44 103 ILE B CA 1
ATOM 3201 C C . ILE B 1 103 ? -4.66 -31.781 -18.312 1 97.44 103 ILE B C 1
ATOM 3203 O O . ILE B 1 103 ? -5.852 -31.984 -18.578 1 97.44 103 ILE B O 1
ATOM 3207 N N . VAL B 1 104 ? -3.719 -31.688 -19.281 1 96.12 104 VAL B N 1
ATOM 3208 C CA . VAL B 1 104 ? -4.031 -31.703 -20.703 1 96.12 104 VAL B CA 1
ATOM 3209 C C . VAL B 1 104 ? -4.645 -33.062 -21.078 1 96.12 104 VAL B C 1
ATOM 3211 O O . VAL B 1 104 ? -5.539 -33.125 -21.922 1 96.12 104 VAL B O 1
ATOM 3214 N N . ASN B 1 105 ? -4.195 -34.062 -20.438 1 95.75 105 ASN B N 1
ATOM 3215 C CA . ASN B 1 105 ? -4.602 -35.406 -20.781 1 95.75 105 ASN B CA 1
ATOM 3216 C C . ASN B 1 105 ? -5.91 -35.812 -20.094 1 95.75 105 ASN B C 1
ATOM 3218 O O . ASN B 1 105 ? -6.492 -36.844 -20.406 1 95.75 105 ASN B O 1
ATOM 3222 N N . ASN B 1 106 ? -6.414 -35 -19.172 1 95.88 106 ASN B N 1
ATOM 3223 C CA . ASN B 1 106 ? -7.652 -35.281 -18.453 1 95.88 106 ASN B CA 1
ATOM 3224 C C . ASN B 1 106 ? -8.578 -34.062 -18.438 1 95.88 106 ASN B C 1
ATOM 3226 O O . ASN B 1 106 ? -9.047 -33.656 -17.375 1 95.88 106 ASN B O 1
ATOM 3230 N N . PRO B 1 107 ? -8.867 -33.5 -19.516 1 94.44 107 PRO B N 1
ATOM 3231 C CA . PRO B 1 107 ? -9.641 -32.25 -19.531 1 94.44 107 PRO B CA 1
ATOM 3232 C C . PRO B 1 107 ? -11.055 -32.438 -18.969 1 94.44 107 PRO B C 1
ATOM 3234 O O . PRO B 1 107 ? -11.625 -31.484 -18.422 1 94.44 107 PRO B O 1
ATOM 3237 N N . ASP B 1 108 ? -11.594 -33.625 -18.984 1 94.88 108 ASP B N 1
ATOM 3238 C CA . ASP B 1 108 ? -12.961 -33.875 -18.547 1 94.88 108 ASP B CA 1
ATOM 3239 C C . ASP B 1 108 ? -13.078 -33.844 -17.031 1 94.88 108 ASP B C 1
ATOM 3241 O O . ASP B 1 108 ? -14.18 -33.75 -16.484 1 94.88 108 ASP B O 1
ATOM 3245 N N . LYS B 1 109 ? -11.938 -33.875 -16.328 1 96.19 109 LYS B N 1
ATOM 3246 C CA . LYS B 1 109 ? -11.953 -33.844 -14.875 1 96.19 109 LYS B CA 1
ATOM 3247 C C . LYS B 1 109 ? -11.391 -32.531 -14.336 1 96.19 109 LYS B C 1
ATOM 3249 O O . LYS B 1 109 ? -11.023 -32.438 -13.164 1 96.19 109 LYS B O 1
ATOM 3254 N N . VAL B 1 110 ? -11.312 -31.531 -15.258 1 98.38 110 VAL B N 1
ATOM 3255 C CA . VAL B 1 110 ? -10.648 -30.297 -14.859 1 98.38 110 VAL B CA 1
ATOM 3256 C C . VAL B 1 110 ? -11.688 -29.188 -14.703 1 98.38 110 VAL B C 1
ATOM 3258 O O . VAL B 1 110 ? -12.531 -28.984 -15.578 1 98.38 110 VAL B O 1
ATOM 3261 N N . LEU B 1 111 ? -11.68 -28.578 -13.578 1 98.56 111 LEU B N 1
ATOM 3262 C CA . LEU B 1 111 ? -12.414 -27.344 -13.281 1 98.56 111 LEU B CA 1
ATOM 3263 C C . LEU B 1 111 ? -11.461 -26.172 -13.133 1 98.56 111 LEU B C 1
ATOM 3265 O O . LEU B 1 111 ? -10.5 -26.234 -12.352 1 98.56 111 LEU B O 1
ATOM 3269 N N . VAL B 1 112 ? -11.688 -25.078 -13.867 1 98.56 112 VAL B N 1
ATOM 3270 C CA . VAL B 1 112 ? -10.812 -23.906 -13.828 1 98.56 112 VAL B CA 1
ATOM 3271 C C . VAL B 1 112 ? -11.523 -22.75 -13.133 1 98.56 112 VAL B C 1
ATOM 3273 O O . VAL B 1 112 ? -12.695 -22.469 -13.422 1 98.56 112 VAL B O 1
ATOM 3276 N N . VAL B 1 113 ? -10.898 -22.125 -12.172 1 98.62 113 VAL B N 1
ATOM 3277 C CA . VAL B 1 113 ? -11.328 -20.875 -11.562 1 98.62 113 VAL B CA 1
ATOM 3278 C C . VAL B 1 113 ? -10.25 -19.812 -11.734 1 98.62 113 VAL B C 1
ATOM 3280 O O . VAL B 1 113 ? -9.125 -19.969 -11.242 1 98.62 113 VAL B O 1
ATOM 3283 N N . ASP B 1 114 ? -10.562 -18.75 -12.43 1 97.56 114 ASP B N 1
ATOM 3284 C CA . ASP B 1 114 ? -9.523 -17.781 -12.773 1 97.56 114 ASP B CA 1
ATOM 3285 C C . ASP B 1 114 ? -10.125 -16.422 -13.102 1 97.56 114 ASP B C 1
ATOM 3287 O O . ASP B 1 114 ? -11.336 -16.297 -13.312 1 97.56 114 ASP B O 1
ATOM 3291 N N . HIS B 1 115 ? -9.227 -15.406 -13.031 1 96.38 115 HIS B N 1
ATOM 3292 C CA . HIS B 1 115 ? -9.711 -14.07 -13.367 1 96.38 115 HIS B CA 1
ATOM 3293 C C . HIS B 1 115 ? -8.852 -13.43 -14.445 1 96.38 115 HIS B C 1
ATOM 3295 O O . HIS B 1 115 ? -9.109 -12.297 -14.859 1 96.38 115 HIS B O 1
ATOM 3301 N N . HIS B 1 116 ? -7.922 -14.172 -14.977 1 90.62 116 HIS B N 1
ATOM 3302 C CA . HIS B 1 116 ? -7.039 -13.602 -15.984 1 90.62 116 HIS B CA 1
ATOM 3303 C C . HIS B 1 116 ? -7.727 -13.547 -17.344 1 90.62 116 HIS B C 1
ATOM 3305 O O . HIS B 1 116 ? -8.312 -14.531 -17.797 1 90.62 116 HIS B O 1
ATOM 3311 N N . ALA B 1 117 ? -7.566 -12.43 -18.016 1 86.38 117 ALA B N 1
ATOM 3312 C CA . ALA B 1 117 ? -8.18 -12.234 -19.328 1 86.38 117 ALA B CA 1
ATOM 3313 C C . ALA B 1 117 ? -7.566 -13.172 -20.359 1 86.38 117 ALA B C 1
ATOM 3315 O O . ALA B 1 117 ? -8.211 -13.523 -21.359 1 86.38 117 ALA B O 1
ATOM 3316 N N . THR B 1 118 ? -6.383 -13.617 -20.094 1 83.38 118 THR B N 1
ATOM 3317 C CA . THR B 1 118 ? -5.648 -14.445 -21.047 1 83.38 118 THR B CA 1
ATOM 3318 C C . THR B 1 118 ? -6.117 -15.898 -20.969 1 83.38 118 THR B C 1
ATOM 3320 O O . THR B 1 118 ? -5.785 -16.703 -21.844 1 83.38 118 THR B O 1
ATOM 3323 N N . ASN B 1 119 ? -6.898 -16.25 -19.984 1 90.31 119 ASN B N 1
ATOM 3324 C CA . ASN B 1 119 ? -7.293 -17.641 -19.781 1 90.31 119 ASN B CA 1
ATOM 3325 C C . ASN B 1 119 ? -8.297 -18.094 -20.844 1 90.31 119 ASN B C 1
ATOM 3327 O O . ASN B 1 119 ? -9.406 -17.562 -20.922 1 90.31 119 ASN B O 1
ATOM 3331 N N . PRO B 1 120 ? -7.934 -19.094 -21.641 1 92.62 120 PRO B N 1
ATOM 3332 C CA . PRO B 1 120 ? -8.828 -19.531 -22.703 1 92.62 120 PRO B CA 1
ATOM 3333 C C . PRO B 1 120 ? -9.914 -20.484 -22.203 1 92.62 120 PRO B C 1
ATOM 3335 O O . PRO B 1 120 ? -10.836 -20.828 -22.953 1 92.62 120 PRO B O 1
ATOM 3338 N N . GLY B 1 121 ? -9.844 -20.859 -20.969 1 95.5 121 GLY B N 1
ATOM 3339 C CA . GLY B 1 121 ? -10.711 -21.938 -20.5 1 95.5 121 GLY B CA 1
ATOM 3340 C C . GLY B 1 121 ? -10.289 -23.297 -21 1 95.5 121 GLY B C 1
ATOM 3341 O O . GLY B 1 121 ? -10.594 -23.688 -22.141 1 95.5 121 GLY B O 1
ATOM 3342 N N . PHE B 1 122 ? -9.641 -24.078 -20.219 1 95.88 122 PHE B N 1
ATOM 3343 C CA . PHE B 1 122 ? -9.062 -25.328 -20.672 1 95.88 122 PHE B CA 1
ATOM 3344 C C . PHE B 1 122 ? -9.625 -26.5 -19.875 1 95.88 122 PHE B C 1
ATOM 3346 O O . PHE B 1 122 ? -9.117 -27.625 -19.984 1 95.88 122 PHE B O 1
ATOM 3353 N N . GLY B 1 123 ? -10.602 -26.25 -19.047 1 96.5 123 GLY B N 1
ATOM 3354 C CA . GLY B 1 123 ? -11.227 -27.312 -18.281 1 96.5 123 GLY B CA 1
ATOM 3355 C C . GLY B 1 123 ? -12.586 -27.719 -18.812 1 96.5 123 GLY B C 1
ATOM 3356 O O . GLY B 1 123 ? -13.07 -27.156 -19.797 1 96.5 123 GLY B O 1
ATOM 3357 N N . ALA B 1 124 ? -13.133 -28.75 -18.234 1 96.69 124 ALA B N 1
ATOM 3358 C CA . ALA B 1 124 ? -14.5 -29.156 -18.547 1 96.69 124 ALA B CA 1
ATOM 3359 C C . ALA B 1 124 ? -15.492 -28.078 -18.141 1 96.69 124 ALA B C 1
ATOM 3361 O O . ALA B 1 124 ? -16.5 -27.859 -18.812 1 96.69 124 ALA B O 1
ATOM 3362 N N . VAL B 1 125 ? -15.273 -27.484 -17 1 97.38 125 VAL B N 1
ATOM 3363 C CA . VAL B 1 125 ? -16 -26.328 -16.5 1 97.38 125 VAL B CA 1
ATOM 3364 C C . VAL B 1 125 ? -15.023 -25.203 -16.188 1 97.38 125 VAL B C 1
ATOM 3366 O O . VAL B 1 125 ? -13.938 -25.438 -15.672 1 97.38 125 VAL B O 1
ATOM 3369 N N . ASN B 1 126 ? -15.383 -23.984 -16.594 1 97.62 126 ASN B N 1
ATOM 3370 C CA . ASN B 1 126 ? -14.516 -22.812 -16.422 1 97.62 126 ASN B CA 1
ATOM 3371 C C . ASN B 1 126 ? -15.25 -21.672 -15.727 1 97.62 126 ASN B C 1
ATOM 3373 O O . ASN B 1 126 ? -16.125 -21.031 -16.312 1 97.62 126 ASN B O 1
ATOM 3377 N N . LEU B 1 127 ? -14.906 -21.453 -14.477 1 97.81 127 LEU B N 1
ATOM 3378 C CA . LEU B 1 127 ? -15.344 -20.266 -13.75 1 97.81 127 LEU B CA 1
ATOM 3379 C C . LEU B 1 127 ? -14.359 -19.109 -13.953 1 97.81 127 LEU B C 1
ATOM 3381 O O . LEU B 1 127 ? -13.5 -18.875 -13.109 1 97.81 127 LEU B O 1
ATOM 3385 N N . ILE B 1 128 ? -14.5 -18.438 -15.07 1 96.75 128 ILE B N 1
ATOM 3386 C CA . ILE B 1 128 ? -13.578 -17.359 -15.422 1 96.75 128 ILE B CA 1
ATOM 3387 C C . ILE B 1 128 ? -14.328 -16.031 -15.43 1 96.75 128 ILE B C 1
ATOM 3389 O O . ILE B 1 128 ? -15.328 -15.875 -16.125 1 96.75 128 ILE B O 1
ATOM 3393 N N . ASP B 1 129 ? -13.953 -15.141 -14.609 1 96.12 129 ASP B N 1
ATOM 3394 C CA . ASP B 1 129 ? -14.484 -13.781 -14.555 1 96.12 129 ASP B CA 1
ATOM 3395 C C . ASP B 1 129 ? -13.359 -12.75 -14.641 1 96.12 129 ASP B C 1
ATOM 3397 O O . ASP B 1 129 ? -12.742 -12.414 -13.633 1 96.12 129 ASP B O 1
ATOM 3401 N N . VAL B 1 130 ? -13.203 -12.141 -15.773 1 93.62 130 VAL B N 1
ATOM 3402 C CA . VAL B 1 130 ? -12.062 -11.258 -16.047 1 93.62 130 VAL B CA 1
ATOM 3403 C C . VAL B 1 130 ? -12.258 -9.93 -15.328 1 93.62 130 VAL B C 1
ATOM 3405 O O . VAL B 1 130 ? -11.312 -9.156 -15.18 1 93.62 130 VAL B O 1
ATOM 3408 N N . GLU B 1 131 ? -13.43 -9.703 -14.812 1 93.75 131 GLU B N 1
ATOM 3409 C CA . GLU B 1 131 ? -13.688 -8.453 -14.109 1 93.75 131 GLU B CA 1
ATOM 3410 C C . GLU B 1 131 ? -13.391 -8.594 -12.617 1 93.75 131 GLU B C 1
ATOM 3412 O O . GLU B 1 131 ? -13.32 -7.598 -11.898 1 93.75 131 GLU B O 1
ATOM 3417 N N . ALA B 1 132 ? -13.234 -9.875 -12.18 1 96 132 ALA B N 1
ATOM 3418 C CA . ALA B 1 132 ? -12.984 -10.102 -10.758 1 96 132 ALA B CA 1
ATOM 3419 C C . ALA B 1 132 ? -11.617 -9.578 -10.352 1 96 132 ALA B C 1
ATOM 3421 O O . ALA B 1 132 ? -10.641 -9.703 -11.094 1 96 132 ALA B O 1
ATOM 3422 N N . GLU B 1 133 ? -11.508 -9.023 -9.195 1 96.31 133 GLU B N 1
ATOM 3423 C CA . GLU B 1 133 ? -10.273 -8.422 -8.688 1 96.31 133 GLU B CA 1
ATOM 3424 C C . GLU B 1 133 ? -9.203 -9.484 -8.445 1 96.31 133 GLU B C 1
ATOM 3426 O O . GLU B 1 133 ? -8.008 -9.195 -8.508 1 96.31 133 GLU B O 1
ATOM 3431 N N . SER B 1 134 ? -9.648 -10.656 -8.156 1 96.75 134 SER B N 1
ATOM 3432 C CA . SER B 1 134 ? -8.789 -11.789 -7.852 1 96.75 134 SER B CA 1
ATOM 3433 C C . SER B 1 134 ? -9.539 -13.109 -8.016 1 96.75 134 SER B C 1
ATOM 3435 O O . SER B 1 134 ? -10.766 -13.125 -8.125 1 96.75 134 SER B O 1
ATOM 3437 N N . THR B 1 135 ? -8.781 -14.133 -8.109 1 98.25 135 THR B N 1
ATOM 3438 C CA . THR B 1 135 ? -9.406 -15.453 -8.133 1 98.25 135 THR B CA 1
ATOM 3439 C C . THR B 1 135 ? -10.141 -15.727 -6.82 1 98.25 135 THR B C 1
ATOM 3441 O O . THR B 1 135 ? -11.211 -16.328 -6.816 1 98.25 135 THR B O 1
ATOM 3444 N N . THR B 1 136 ? -9.633 -15.234 -5.73 1 98.56 136 THR B N 1
ATOM 3445 C CA . THR B 1 136 ? -10.258 -15.43 -4.426 1 98.56 136 THR B CA 1
ATOM 3446 C C . THR B 1 136 ? -11.633 -14.766 -4.379 1 98.56 136 THR B C 1
ATOM 3448 O O . THR B 1 136 ? -12.516 -15.219 -3.646 1 98.56 136 THR B O 1
ATOM 3451 N N . THR B 1 137 ? -11.891 -13.719 -5.172 1 97.88 137 THR B N 1
ATOM 3452 C CA . THR B 1 137 ? -13.211 -13.102 -5.25 1 97.88 137 THR B CA 1
ATOM 3453 C C . THR B 1 137 ? -14.219 -14.062 -5.867 1 97.88 137 THR B C 1
ATOM 3455 O O . THR B 1 137 ? -15.352 -14.164 -5.395 1 97.88 137 THR B O 1
ATOM 3458 N N . ILE B 1 138 ? -13.828 -14.797 -6.879 1 97.94 138 ILE B N 1
ATOM 3459 C CA . ILE B 1 138 ? -14.688 -15.781 -7.535 1 97.94 138 ILE B CA 1
ATOM 3460 C C . ILE B 1 138 ? -14.953 -16.953 -6.59 1 97.94 138 ILE B C 1
ATOM 3462 O O . ILE B 1 138 ? -16.094 -17.406 -6.473 1 97.94 138 ILE B O 1
ATOM 3466 N N . LEU B 1 139 ? -13.938 -17.359 -5.895 1 98.62 139 LEU B N 1
ATOM 3467 C CA . LEU B 1 139 ? -14.062 -18.469 -4.949 1 98.62 139 LEU B CA 1
ATOM 3468 C C . LEU B 1 139 ? -15.031 -18.109 -3.824 1 98.62 139 LEU B C 1
ATOM 3470 O O . LEU B 1 139 ? -15.82 -18.953 -3.393 1 98.62 139 LEU B O 1
ATOM 3474 N N . TYR B 1 140 ? -14.898 -16.891 -3.352 1 98.12 140 TYR B N 1
ATOM 3475 C CA . TYR B 1 140 ? -15.789 -16.438 -2.287 1 98.12 140 TYR B CA 1
ATOM 3476 C C . TYR B 1 140 ? -17.25 -16.625 -2.678 1 98.12 140 TYR B C 1
ATOM 3478 O O . TYR B 1 140 ? -18.031 -17.172 -1.903 1 98.12 140 TYR B O 1
ATOM 3486 N N . ASP B 1 141 ? -17.594 -16.219 -3.875 1 97.12 141 ASP B N 1
ATOM 3487 C CA . ASP B 1 141 ? -18.953 -16.359 -4.395 1 97.12 141 ASP B CA 1
ATOM 3488 C C . ASP B 1 141 ? -19.312 -17.828 -4.598 1 97.12 141 ASP B C 1
ATOM 3490 O O . ASP B 1 141 ? -20.422 -18.266 -4.27 1 97.12 141 ASP B O 1
ATOM 3494 N N . TRP B 1 142 ? -18.359 -18.594 -5.129 1 98 142 TRP B N 1
ATOM 3495 C CA . TRP B 1 142 ? -18.625 -20 -5.398 1 98 142 TRP B CA 1
ATOM 3496 C C . TRP B 1 142 ? -18.797 -20.781 -4.102 1 98 142 TRP B C 1
ATOM 3498 O O . TRP B 1 142 ? -19.641 -21.672 -4.02 1 98 142 TRP B O 1
ATOM 3508 N N . PHE B 1 143 ? -18.016 -20.469 -3.076 1 98.12 143 PHE B N 1
ATOM 3509 C CA . PHE B 1 143 ? -18.141 -21.109 -1.774 1 98.12 143 PHE B CA 1
ATOM 3510 C C . PHE B 1 143 ? -19.531 -20.891 -1.194 1 98.12 143 PHE B C 1
ATOM 3512 O O . PHE B 1 143 ? -20.094 -21.781 -0.574 1 98.12 143 PHE B O 1
ATOM 3519 N N . ASP B 1 144 ? -20.016 -19.688 -1.385 1 95.75 144 ASP B N 1
ATOM 3520 C CA . ASP B 1 144 ? -21.375 -19.406 -0.939 1 95.75 144 ASP B CA 1
ATOM 3521 C C . ASP B 1 144 ? -22.391 -20.297 -1.65 1 95.75 144 ASP B C 1
ATOM 3523 O O . ASP B 1 144 ? -23.297 -20.844 -1.017 1 95.75 144 ASP B O 1
ATOM 3527 N N . ALA B 1 145 ? -22.203 -20.453 -2.93 1 95 145 ALA B N 1
ATOM 3528 C CA . ALA B 1 145 ? -23.094 -21.297 -3.723 1 95 145 ALA B CA 1
ATOM 3529 C C . ALA B 1 145 ? -23.047 -22.75 -3.26 1 95 145 ALA B C 1
ATOM 3531 O O . ALA B 1 145 ? -24.031 -23.484 -3.363 1 95 145 ALA B O 1
ATOM 3532 N N . MET B 1 146 ? -21.938 -23.172 -2.709 1 96.62 146 MET B N 1
ATOM 3533 C CA . MET B 1 146 ? -21.734 -24.531 -2.234 1 96.62 146 MET B CA 1
ATOM 3534 C C . MET B 1 146 ? -22.109 -24.656 -0.757 1 96.62 146 MET B C 1
ATOM 3536 O O . MET B 1 146 ? -21.953 -25.719 -0.159 1 96.62 146 MET B O 1
ATOM 3540 N N . SER B 1 147 ? -22.5 -23.531 -0.173 1 96.31 147 SER B N 1
ATOM 3541 C CA . SER B 1 147 ? -22.875 -23.469 1.236 1 96.31 147 SER B CA 1
ATOM 3542 C C . SER B 1 147 ? -21.703 -23.828 2.137 1 96.31 147 SER B C 1
ATOM 3544 O O . SER B 1 147 ? -21.875 -24.5 3.15 1 96.31 147 SER B O 1
ATOM 3546 N N . VAL B 1 148 ? -20.531 -23.453 1.72 1 98 148 VAL B N 1
ATOM 3547 C CA . VAL B 1 148 ? -19.344 -23.594 2.545 1 98 148 VAL B CA 1
ATOM 3548 C C . VAL B 1 148 ? -19.375 -22.562 3.678 1 98 148 VAL B C 1
ATOM 3550 O O . VAL B 1 148 ? -19.75 -21.406 3.467 1 98 148 VAL B O 1
ATOM 3553 N N . GLN B 1 149 ? -19.109 -23 4.832 1 98.06 149 GLN B N 1
ATOM 3554 C CA . GLN B 1 149 ? -18.953 -22.078 5.945 1 98.06 149 GLN B CA 1
ATOM 3555 C C . GLN B 1 149 ? -17.578 -21.422 5.91 1 98.06 149 GLN B C 1
ATOM 3557 O O . GLN B 1 149 ? -16.547 -22.109 5.984 1 98.06 149 GLN B O 1
ATOM 3562 N N . ILE B 1 150 ? -17.547 -20.156 5.91 1 98.5 150 ILE B N 1
ATOM 3563 C CA . ILE B 1 150 ? -16.281 -19.438 5.895 1 98.5 150 ILE B CA 1
ATOM 3564 C C . ILE B 1 150 ? -15.672 -19.406 7.297 1 98.5 150 ILE B C 1
ATOM 3566 O O . ILE B 1 150 ? -16.25 -18.828 8.219 1 98.5 150 ILE B O 1
ATOM 3570 N N . THR B 1 151 ? -14.602 -20.109 7.48 1 98.44 151 THR B N 1
ATOM 3571 C CA . THR B 1 151 ? -13.836 -20.078 8.727 1 98.44 151 THR B CA 1
ATOM 3572 C C . THR B 1 151 ? -12.82 -18.938 8.695 1 98.44 151 THR B C 1
ATOM 3574 O O . THR B 1 151 ? -12.555 -18.359 7.645 1 98.44 151 THR B O 1
ATOM 3577 N N . PRO B 1 152 ? -12.25 -18.641 9.82 1 98.44 152 PRO B N 1
ATOM 3578 C CA . PRO B 1 152 ? -11.203 -17.609 9.828 1 98.44 152 PRO B CA 1
ATOM 3579 C C . PRO B 1 152 ? -10.055 -17.938 8.875 1 98.44 152 PRO B C 1
ATOM 3581 O O . PRO B 1 152 ? -9.539 -17.047 8.203 1 98.44 152 PRO B O 1
ATOM 3584 N N . ASP B 1 153 ? -9.719 -19.203 8.773 1 98.56 153 ASP B N 1
ATOM 3585 C CA . ASP B 1 153 ? -8.625 -19.609 7.895 1 98.56 153 ASP B CA 1
ATOM 3586 C C . ASP B 1 153 ? -8.984 -19.406 6.426 1 98.56 153 ASP B C 1
ATOM 3588 O O . ASP B 1 153 ? -8.188 -18.859 5.656 1 98.56 153 ASP B O 1
ATOM 3592 N N . ILE B 1 154 ? -10.227 -19.812 6.074 1 98.81 154 ILE B N 1
ATOM 3593 C CA . ILE B 1 154 ? -10.688 -19.609 4.703 1 98.81 154 ILE B CA 1
ATOM 3594 C C . ILE B 1 154 ? -10.766 -18.125 4.395 1 98.81 154 ILE B C 1
ATOM 3596 O O . ILE B 1 154 ? -10.305 -17.672 3.34 1 98.81 154 ILE B O 1
ATOM 3600 N N . ALA B 1 155 ? -11.273 -17.344 5.363 1 98.88 155 ALA B N 1
ATOM 3601 C CA . ALA B 1 155 ? -11.375 -15.898 5.203 1 98.88 155 ALA B CA 1
ATOM 3602 C C . ALA B 1 155 ? -10 -15.273 4.98 1 98.88 155 ALA B C 1
ATOM 3604 O O . ALA B 1 155 ? -9.844 -14.398 4.125 1 98.88 155 ALA B O 1
ATOM 3605 N N . HIS B 1 156 ? -9.008 -15.734 5.703 1 98.81 156 HIS B N 1
ATOM 3606 C CA . HIS B 1 156 ? -7.637 -15.242 5.582 1 98.81 156 HIS B CA 1
ATOM 3607 C C . HIS B 1 156 ? -7.086 -15.484 4.18 1 98.81 156 HIS B C 1
ATOM 3609 O O . HIS B 1 156 ? -6.504 -14.586 3.574 1 98.81 156 HIS B O 1
ATOM 3615 N N . GLY B 1 157 ? -7.266 -16.672 3.709 1 98.88 157 GLY B N 1
ATOM 3616 C CA . GLY B 1 157 ? -6.805 -16.984 2.363 1 98.88 157 GLY B CA 1
ATOM 3617 C C . GLY B 1 157 ? -7.469 -16.125 1.297 1 98.88 157 GLY B C 1
ATOM 3618 O O . GLY B 1 157 ? -6.797 -15.594 0.411 1 98.88 157 GLY B O 1
ATOM 3619 N N . LEU B 1 158 ? -8.797 -16.016 1.411 1 98.94 158 LEU B N 1
ATOM 3620 C CA . LEU B 1 158 ? -9.555 -15.203 0.464 1 98.94 158 LEU B CA 1
ATOM 3621 C C . LEU B 1 158 ? -9.117 -13.742 0.53 1 98.94 158 LEU B C 1
ATOM 3623 O O . LEU B 1 158 ? -8.898 -13.109 -0.505 1 98.94 158 LEU B O 1
ATOM 3627 N N . TYR B 1 159 ? -8.93 -13.234 1.718 1 98.81 159 TYR B N 1
ATOM 3628 C CA . TYR B 1 159 ? -8.531 -11.844 1.913 1 98.81 159 TYR B CA 1
ATOM 3629 C C . TYR B 1 159 ? -7.133 -11.594 1.366 1 98.81 159 TYR B C 1
ATOM 3631 O O . TYR B 1 159 ? -6.863 -10.539 0.79 1 98.81 159 TYR B O 1
ATOM 3639 N N . ALA B 1 160 ? -6.238 -12.539 1.571 1 98.62 160 ALA B N 1
ATOM 3640 C CA . ALA B 1 160 ? -4.859 -12.406 1.111 1 98.62 160 ALA B CA 1
ATOM 3641 C C . ALA B 1 160 ? -4.805 -12.172 -0.397 1 98.62 160 ALA B C 1
ATOM 3643 O O . ALA B 1 160 ? -4.078 -11.297 -0.872 1 98.62 160 ALA B O 1
ATOM 3644 N N . GLY B 1 161 ? -5.578 -12.961 -1.144 1 98.5 161 GLY B N 1
ATOM 3645 C CA . GLY B 1 161 ? -5.625 -12.773 -2.584 1 98.5 161 GLY B CA 1
ATOM 3646 C C . GLY B 1 161 ? -6.219 -11.438 -2.996 1 98.5 161 GLY B C 1
ATOM 3647 O O . GLY B 1 161 ? -5.664 -10.75 -3.854 1 98.5 161 GLY B O 1
ATOM 3648 N N . LEU B 1 162 ? -7.301 -11.062 -2.348 1 98.56 162 LEU B N 1
ATOM 3649 C CA . LEU B 1 162 ? -7.953 -9.789 -2.631 1 98.56 162 LEU B CA 1
ATOM 3650 C C . LEU B 1 162 ? -7.008 -8.625 -2.361 1 98.56 162 LEU B C 1
ATOM 3652 O O . LEU B 1 162 ? -6.844 -7.746 -3.209 1 98.56 162 LEU B O 1
ATOM 3656 N N . LEU B 1 163 ? -6.406 -8.664 -1.212 1 98 163 LEU B N 1
ATOM 3657 C CA . LEU B 1 163 ? -5.5 -7.613 -0.756 1 98 163 LEU B CA 1
ATOM 3658 C C . LEU B 1 163 ? -4.371 -7.398 -1.759 1 98 163 LEU B C 1
ATOM 3660 O O . LEU B 1 163 ? -4.129 -6.27 -2.195 1 98 163 LEU B O 1
ATOM 3664 N N . THR B 1 164 ? -3.725 -8.461 -2.162 1 95.25 164 THR B N 1
ATOM 3665 C CA . THR B 1 164 ? -2.498 -8.336 -2.943 1 95.25 164 THR B CA 1
ATOM 3666 C C . THR B 1 164 ? -2.816 -8.062 -4.41 1 95.25 164 THR B C 1
ATOM 3668 O O . THR B 1 164 ? -2.143 -7.258 -5.059 1 95.25 164 THR B O 1
ATOM 3671 N N . ASP B 1 165 ? -3.895 -8.664 -4.941 1 94.56 165 ASP B N 1
ATOM 3672 C CA . ASP B 1 165 ? -4.219 -8.492 -6.355 1 94.56 165 ASP B CA 1
ATOM 3673 C C . ASP B 1 165 ? -4.773 -7.094 -6.625 1 94.56 165 ASP B C 1
ATOM 3675 O O . ASP B 1 165 ? -4.754 -6.621 -7.762 1 94.56 165 ASP B O 1
ATOM 3679 N N . THR B 1 166 ? -5.281 -6.465 -5.57 1 96.12 166 THR B N 1
ATOM 3680 C CA . THR B 1 166 ? -5.801 -5.113 -5.742 1 96.12 166 THR B CA 1
ATOM 3681 C C . THR B 1 166 ? -4.766 -4.074 -5.32 1 96.12 166 THR B C 1
ATOM 3683 O O . THR B 1 166 ? -5.07 -2.881 -5.238 1 96.12 166 THR B O 1
ATOM 3686 N N . GLY B 1 167 ? -3.588 -4.531 -4.988 1 92.69 167 GLY B N 1
ATOM 3687 C CA . GLY B 1 167 ? -2.594 -3.598 -4.488 1 92.69 167 GLY B CA 1
ATOM 3688 C C . GLY B 1 167 ? -3.035 -2.877 -3.227 1 92.69 167 GLY B C 1
ATOM 3689 O O . GLY B 1 167 ? -2.855 -1.664 -3.104 1 92.69 167 GLY B O 1
ATOM 3690 N N . CYS B 1 168 ? -3.658 -3.654 -2.326 1 95.31 168 CYS B N 1
ATOM 3691 C CA . CYS B 1 168 ? -4.242 -3.076 -1.12 1 95.31 168 CYS B CA 1
ATOM 3692 C C . CYS B 1 168 ? -5.352 -2.094 -1.469 1 95.31 168 CYS B C 1
ATOM 3694 O O . CYS B 1 168 ? -5.34 -0.949 -1.01 1 95.31 168 CYS B O 1
ATOM 3696 N N . PHE B 1 169 ? -6.18 -2.451 -2.389 1 97.5 169 PHE B N 1
ATOM 3697 C CA . PHE B 1 169 ? -7.418 -1.767 -2.732 1 97.5 169 PHE B CA 1
ATOM 3698 C C . PHE B 1 169 ? -7.133 -0.47 -3.482 1 97.5 169 PHE B C 1
ATOM 3700 O O . PHE B 1 169 ? -7.953 0.449 -3.48 1 97.5 169 PHE B O 1
ATOM 3707 N N . ARG B 1 170 ? -6.031 -0.437 -4.121 1 94.5 170 ARG B N 1
ATOM 3708 C CA . ARG B 1 170 ? -5.672 0.752 -4.887 1 94.5 170 ARG B CA 1
ATOM 3709 C C . ARG B 1 170 ? -6.297 0.718 -6.277 1 94.5 170 ARG B C 1
ATOM 3711 O O . ARG B 1 170 ? -6.312 1.729 -6.98 1 94.5 170 ARG B O 1
ATOM 3718 N N . TRP B 1 171 ? -6.789 -0.447 -6.691 1 92.5 171 TRP B N 1
ATOM 3719 C CA . TRP B 1 171 ? -7.547 -0.59 -7.93 1 92.5 171 TRP B CA 1
ATOM 3720 C C . TRP B 1 171 ? -8.578 -1.707 -7.812 1 92.5 171 TRP B C 1
ATOM 3722 O O . TRP B 1 171 ? -8.414 -2.627 -7.004 1 92.5 171 TRP B O 1
ATOM 3732 N N . GLY B 1 172 ? -9.547 -1.661 -8.578 1 94.81 172 GLY B N 1
ATOM 3733 C CA . GLY B 1 172 ? -10.648 -2.607 -8.539 1 94.81 172 GLY B CA 1
ATOM 3734 C C . GLY B 1 172 ? -12.016 -1.938 -8.5 1 94.81 172 GLY B C 1
ATOM 3735 O O . GLY B 1 172 ? -12.102 -0.708 -8.477 1 94.81 172 GLY B O 1
ATOM 3736 N N . ARG B 1 173 ? -13.086 -2.701 -8.5 1 95.38 173 ARG B N 1
ATOM 3737 C CA . ARG B 1 173 ? -14.461 -2.211 -8.422 1 95.38 173 ARG B CA 1
ATOM 3738 C C . ARG B 1 173 ? -14.898 -2.033 -6.973 1 95.38 173 ARG B C 1
ATOM 3740 O O . ARG B 1 173 ? -14.32 -2.639 -6.066 1 95.38 173 ARG B O 1
ATOM 3747 N N . PRO B 1 174 ? -15.891 -1.244 -6.723 1 96.44 174 PRO B N 1
ATOM 3748 C CA . PRO B 1 174 ? -16.359 -0.984 -5.359 1 96.44 174 PRO B CA 1
ATOM 3749 C C . PRO B 1 174 ? -16.703 -2.262 -4.602 1 96.44 174 PRO B C 1
ATOM 3751 O O . PRO B 1 174 ? -16.547 -2.326 -3.381 1 96.44 174 PRO B O 1
ATOM 3754 N N . VAL B 1 175 ? -17.109 -3.281 -5.246 1 95.69 175 VAL B N 1
ATOM 3755 C CA . VAL B 1 175 ? -17.578 -4.52 -4.637 1 95.69 175 VAL B CA 1
ATOM 3756 C C . VAL B 1 175 ? -16.453 -5.164 -3.828 1 95.69 175 VAL B C 1
ATOM 3758 O O . VAL B 1 175 ? -16.719 -5.883 -2.859 1 95.69 175 VAL B O 1
ATOM 3761 N N . MET B 1 176 ? -15.188 -4.855 -4.156 1 97.56 176 MET B N 1
ATOM 3762 C CA . MET B 1 176 ? -14.07 -5.422 -3.41 1 97.56 176 MET B CA 1
ATOM 3763 C C . MET B 1 176 ? -14.125 -5.008 -1.943 1 97.56 176 MET B C 1
ATOM 3765 O O . MET B 1 176 ? -13.711 -5.766 -1.063 1 97.56 176 MET B O 1
ATOM 3769 N N . HIS B 1 177 ? -14.656 -3.816 -1.715 1 98.5 177 HIS B N 1
ATOM 3770 C CA . HIS B 1 177 ? -14.75 -3.318 -0.347 1 98.5 177 HIS B CA 1
ATOM 3771 C C . HIS B 1 177 ? -15.844 -4.051 0.429 1 98.5 177 HIS B C 1
ATOM 3773 O O . HIS B 1 177 ? -15.719 -4.258 1.639 1 98.5 177 HIS B O 1
ATOM 3779 N N . ASP B 1 178 ? -16.906 -4.477 -0.264 1 98 178 ASP B N 1
ATOM 3780 C CA . ASP B 1 178 ? -17.906 -5.328 0.382 1 98 178 ASP B CA 1
ATOM 3781 C C . ASP B 1 178 ? -17.297 -6.645 0.841 1 98 178 ASP B C 1
ATOM 3783 O O . ASP B 1 178 ? -17.484 -7.066 1.983 1 98 178 ASP B O 1
ATOM 3787 N N . MET B 1 179 ? -16.578 -7.207 -0.037 1 97.94 179 MET B N 1
ATOM 3788 C CA . MET B 1 179 ? -15.945 -8.484 0.278 1 97.94 179 MET B CA 1
ATOM 3789 C C . MET B 1 179 ? -14.953 -8.328 1.428 1 97.94 179 MET B C 1
ATOM 3791 O O . MET B 1 179 ? -14.938 -9.133 2.354 1 97.94 179 MET B O 1
ATOM 3795 N N . ALA B 1 180 ? -14.094 -7.285 1.35 1 98.69 180 ALA B N 1
ATOM 3796 C CA . ALA B 1 180 ? -13.109 -7.043 2.398 1 98.69 180 ALA B CA 1
ATOM 3797 C C . ALA B 1 180 ? -13.781 -6.887 3.758 1 98.69 180 ALA B C 1
ATOM 3799 O O . ALA B 1 180 ? -13.367 -7.512 4.738 1 98.69 180 ALA B O 1
ATOM 3800 N N . LYS B 1 181 ? -14.852 -6.07 3.781 1 98.44 181 LYS B N 1
ATOM 3801 C CA . LYS B 1 181 ? -15.594 -5.848 5.02 1 98.44 181 LYS B CA 1
ATOM 3802 C C . LYS B 1 181 ? -16.141 -7.164 5.574 1 98.44 181 LYS B C 1
ATOM 3804 O O . LYS B 1 181 ? -15.977 -7.453 6.762 1 98.44 181 LYS B O 1
ATOM 3809 N N . GLU B 1 182 ? -16.75 -7.957 4.754 1 98.25 182 GLU B N 1
ATOM 3810 C CA . GLU B 1 182 ? -17.359 -9.219 5.172 1 98.25 182 GLU B CA 1
ATOM 3811 C C . GLU B 1 182 ? -16.297 -10.188 5.699 1 98.25 182 GLU B C 1
ATOM 3813 O O . GLU B 1 182 ? -16.5 -10.836 6.73 1 98.25 182 GLU B O 1
ATOM 3818 N N . LEU B 1 183 ? -15.203 -10.266 4.992 1 98.62 183 LEU B N 1
ATOM 3819 C CA . LEU B 1 183 ? -14.148 -11.188 5.41 1 98.62 183 LEU B CA 1
ATOM 3820 C C . LEU B 1 183 ? -13.547 -10.758 6.742 1 98.62 183 LEU B C 1
ATOM 3822 O O . LEU B 1 183 ? -13.164 -11.594 7.562 1 98.62 183 LEU B O 1
ATOM 3826 N N . MET B 1 184 ? -13.453 -9.453 6.953 1 98.12 184 MET B N 1
ATOM 3827 C CA . MET B 1 184 ? -12.922 -8.93 8.203 1 98.12 184 MET B CA 1
ATOM 3828 C C . MET B 1 184 ? -13.766 -9.383 9.391 1 98.12 184 MET B C 1
ATOM 3830 O O . MET B 1 184 ? -13.258 -9.531 10.5 1 98.12 184 MET B O 1
ATOM 3834 N N . GLU B 1 185 ? -15.023 -9.648 9.156 1 97.12 185 GLU B N 1
ATOM 3835 C CA . GLU B 1 185 ? -15.953 -10.023 10.219 1 97.12 185 GLU B CA 1
ATOM 3836 C C . GLU B 1 185 ? -15.656 -11.422 10.75 1 97.12 185 GLU B C 1
ATOM 3838 O O . GLU B 1 185 ? -16.156 -11.812 11.805 1 97.12 185 GLU B O 1
ATOM 384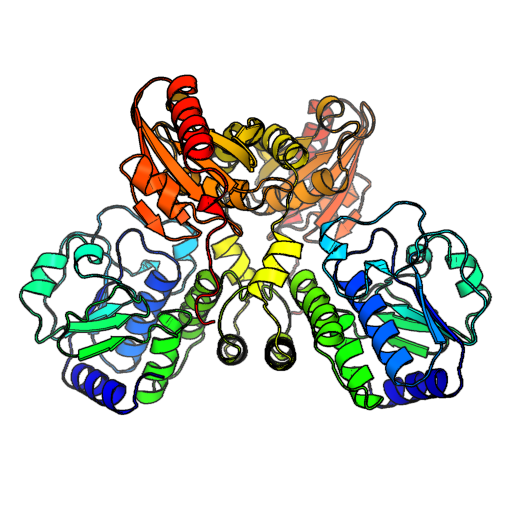3 N N . PHE B 1 186 ? -14.812 -12.125 10.102 1 97.69 186 PHE B N 1
ATOM 3844 C CA . PHE B 1 186 ? -14.445 -13.469 10.547 1 97.69 186 PHE B CA 1
ATOM 3845 C C . PHE B 1 186 ? -13.211 -13.422 11.438 1 97.69 186 PHE B C 1
ATOM 3847 O O . PHE B 1 186 ? -12.508 -14.422 11.578 1 97.69 186 PHE B O 1
ATOM 3854 N N . GLY B 1 187 ? -12.891 -12.242 11.93 1 96.31 187 GLY B N 1
ATOM 3855 C CA . GLY B 1 187 ? -11.875 -12.109 12.953 1 96.31 187 GLY B CA 1
ATOM 3856 C C . GLY B 1 187 ? -10.477 -11.945 12.391 1 96.31 187 GLY B C 1
ATOM 3857 O O . GLY B 1 187 ? -9.492 -12.305 13.039 1 96.31 187 GLY B O 1
ATOM 3858 N N . LEU B 1 188 ? -10.344 -11.391 11.281 1 97.62 188 LEU B N 1
ATOM 3859 C CA . LEU B 1 188 ? -9.039 -11.211 10.656 1 97.62 188 LEU B CA 1
ATOM 3860 C C . LEU B 1 188 ? -8.281 -10.055 11.297 1 97.62 188 LEU B C 1
ATOM 3862 O O . LEU B 1 188 ? -8.859 -8.992 11.547 1 97.62 188 LEU B O 1
ATOM 3866 N N . ASP B 1 189 ? -7.051 -10.273 11.656 1 96.25 189 ASP B N 1
ATOM 3867 C CA . ASP B 1 189 ? -6.117 -9.188 11.938 1 96.25 189 ASP B CA 1
ATOM 3868 C C . ASP B 1 189 ? -5.469 -8.68 10.648 1 96.25 189 ASP B C 1
ATOM 3870 O O . ASP B 1 189 ? -4.367 -9.102 10.297 1 96.25 189 ASP B O 1
ATOM 3874 N N . ILE B 1 190 ? -6.102 -7.754 10.023 1 96.69 190 ILE B N 1
ATOM 3875 C CA . ILE B 1 190 ? -5.719 -7.371 8.672 1 96.69 190 ILE B CA 1
ATOM 3876 C C . ILE B 1 190 ? -4.375 -6.648 8.695 1 96.69 190 ILE B C 1
ATOM 3878 O O . ILE B 1 190 ? -3.625 -6.676 7.719 1 96.69 190 ILE B O 1
ATOM 3882 N N . ARG B 1 191 ? -4.059 -5.965 9.766 1 90.88 191 ARG B N 1
ATOM 3883 C CA . ARG B 1 191 ? -2.748 -5.332 9.891 1 90.88 191 ARG B CA 1
ATOM 3884 C C . ARG B 1 191 ? -1.634 -6.371 9.867 1 90.88 191 ARG B C 1
ATOM 3886 O O . ARG B 1 191 ? -0.649 -6.215 9.141 1 90.88 191 ARG B O 1
ATOM 3893 N N . ALA B 1 192 ? -1.782 -7.398 10.641 1 90.44 192 ALA B N 1
ATOM 3894 C CA . ALA B 1 192 ? -0.796 -8.477 10.688 1 90.44 192 ALA B CA 1
ATOM 3895 C C . ALA B 1 192 ? -0.701 -9.18 9.336 1 90.44 192 ALA B C 1
ATOM 3897 O O . ALA B 1 192 ? 0.396 -9.508 8.875 1 90.44 192 ALA B O 1
ATOM 3898 N N . ILE B 1 193 ? -1.847 -9.43 8.727 1 96.06 193 ILE B N 1
ATOM 3899 C CA . ILE B 1 193 ? -1.891 -10.102 7.438 1 96.06 193 ILE B CA 1
ATOM 3900 C C . ILE B 1 193 ? -1.139 -9.273 6.398 1 96.06 193 ILE B C 1
ATOM 3902 O O . ILE B 1 193 ? -0.291 -9.797 5.672 1 96.06 193 ILE B O 1
ATOM 3906 N N . SER B 1 194 ? -1.408 -7.992 6.348 1 93.88 194 SER B N 1
ATOM 3907 C CA . SER B 1 194 ? -0.762 -7.098 5.395 1 93.88 194 SER B CA 1
ATOM 3908 C C . SER B 1 194 ? 0.743 -7.031 5.633 1 93.88 194 SER B C 1
ATOM 3910 O O . SER B 1 194 ? 1.53 -7.125 4.688 1 93.88 194 SER B O 1
ATOM 3912 N N . SER B 1 195 ? 1.1 -6.871 6.863 1 86.81 195 SER B N 1
ATOM 3913 C CA . SER B 1 195 ? 2.514 -6.773 7.215 1 86.81 195 SER B CA 1
ATOM 3914 C C . SER B 1 195 ? 3.271 -8.031 6.801 1 86.81 195 SER B C 1
ATOM 3916 O O . SER B 1 195 ? 4.355 -7.941 6.215 1 86.81 195 SER B O 1
ATOM 3918 N N . ALA B 1 196 ? 2.719 -9.156 7.062 1 87.69 196 ALA B N 1
ATOM 3919 C CA . ALA B 1 196 ? 3.361 -10.43 6.762 1 87.69 196 ALA B CA 1
ATOM 3920 C C . ALA B 1 196 ? 3.516 -10.625 5.258 1 87.69 196 ALA B C 1
ATOM 3922 O O . ALA B 1 196 ? 4.539 -11.133 4.793 1 87.69 196 ALA B O 1
ATOM 3923 N N . LEU B 1 197 ? 2.541 -10.219 4.52 1 92.19 197 LEU B N 1
ATOM 3924 C CA . LEU B 1 197 ? 2.518 -10.5 3.086 1 92.19 197 LEU B CA 1
ATOM 3925 C C . LEU B 1 197 ? 3.32 -9.453 2.316 1 92.19 197 LEU B C 1
ATOM 3927 O O . LEU B 1 197 ? 3.932 -9.766 1.292 1 92.19 197 LEU B O 1
ATOM 3931 N N . LEU B 1 198 ? 3.287 -8.25 2.861 1 86.31 198 LEU B N 1
ATOM 3932 C CA . LEU B 1 198 ? 3.701 -7.156 1.982 1 86.31 198 LEU B CA 1
ATOM 3933 C C . LEU B 1 198 ? 4.996 -6.52 2.479 1 86.31 198 LEU B C 1
ATOM 3935 O O . LEU B 1 198 ? 5.727 -5.906 1.701 1 86.31 198 LEU B O 1
ATOM 3939 N N . ASP B 1 199 ? 5.188 -6.535 3.701 1 80.75 199 ASP B N 1
ATOM 3940 C CA . ASP B 1 199 ? 6.223 -5.668 4.254 1 80.75 199 ASP B CA 1
ATOM 3941 C C . ASP B 1 199 ? 7.535 -6.426 4.441 1 80.75 199 ASP B C 1
ATOM 3943 O O . ASP B 1 199 ? 8.609 -5.832 4.406 1 80.75 199 ASP B O 1
ATOM 3947 N N . GLN B 1 200 ? 7.445 -7.684 4.609 1 79.94 200 GLN B N 1
ATOM 3948 C CA . GLN B 1 200 ? 8.648 -8.406 5.012 1 79.94 200 GLN B CA 1
ATOM 3949 C C . GLN B 1 200 ? 9.656 -8.484 3.871 1 79.94 200 GLN B C 1
ATOM 3951 O O . GLN B 1 200 ? 9.281 -8.727 2.721 1 79.94 200 GLN B O 1
ATOM 3956 N N . THR B 1 201 ? 10.844 -8.07 4.145 1 83.94 201 THR B N 1
ATOM 3957 C CA . THR B 1 201 ? 11.961 -8.094 3.201 1 83.94 201 THR B CA 1
ATOM 3958 C C . THR B 1 201 ? 13.25 -8.531 3.893 1 83.94 201 THR B C 1
ATOM 3960 O O . THR B 1 201 ? 13.414 -8.312 5.094 1 83.94 201 THR B O 1
ATOM 3963 N N . SER B 1 202 ? 14.047 -9.242 3.186 1 86.81 202 SER B N 1
ATOM 3964 C CA . SER B 1 202 ? 15.328 -9.648 3.762 1 86.81 202 SER B CA 1
ATOM 3965 C C . SER B 1 202 ? 16.344 -8.516 3.691 1 86.81 202 SER B C 1
ATOM 3967 O O . SER B 1 202 ? 16.234 -7.621 2.854 1 86.81 202 SER B O 1
ATOM 3969 N N . VAL B 1 203 ? 17.344 -8.609 4.547 1 89.81 203 VAL B N 1
ATOM 3970 C CA . VAL B 1 203 ? 18.438 -7.637 4.551 1 89.81 203 VAL B CA 1
ATOM 3971 C C . VAL B 1 203 ? 19.172 -7.684 3.213 1 89.81 203 VAL B C 1
ATOM 3973 O O . VAL B 1 203 ? 19.531 -6.641 2.658 1 89.81 203 VAL B O 1
ATOM 3976 N N . ASP B 1 204 ? 19.344 -8.852 2.727 1 90.69 204 ASP B N 1
ATOM 3977 C CA . ASP B 1 204 ? 20.031 -9.016 1.454 1 90.69 204 ASP B CA 1
ATOM 3978 C C . ASP B 1 204 ? 19.25 -8.375 0.312 1 90.69 204 ASP B C 1
ATOM 3980 O O . ASP B 1 204 ? 19.828 -7.711 -0.552 1 90.69 204 ASP B O 1
ATOM 3984 N N . ASP B 1 205 ? 18 -8.586 0.332 1 90.06 205 ASP B N 1
ATOM 3985 C CA . ASP B 1 205 ? 17.156 -8 -0.704 1 90.06 205 ASP B CA 1
ATOM 3986 C C . ASP B 1 205 ? 17.141 -6.48 -0.603 1 90.06 205 ASP B C 1
ATOM 3988 O O . ASP B 1 205 ? 17.203 -5.785 -1.617 1 90.06 205 ASP B O 1
ATOM 3992 N N . LEU B 1 206 ? 17.047 -5.992 0.568 1 91.5 206 LEU B N 1
ATOM 3993 C CA . LEU B 1 206 ? 17.047 -4.551 0.775 1 91.5 206 LEU B CA 1
ATOM 3994 C C . LEU B 1 206 ? 18.359 -3.934 0.304 1 91.5 206 LEU B C 1
ATOM 3996 O O . LEU B 1 206 ? 18.359 -2.879 -0.332 1 91.5 206 LEU B O 1
ATOM 4000 N N . ARG B 1 207 ? 19.422 -4.586 0.6 1 93.81 207 ARG B N 1
ATOM 4001 C CA . ARG B 1 207 ? 20.734 -4.105 0.155 1 93.81 207 ARG B CA 1
ATOM 4002 C C . ARG B 1 207 ? 20.812 -4.086 -1.367 1 93.81 207 ARG B C 1
ATOM 4004 O O . ARG B 1 207 ? 21.344 -3.137 -1.952 1 93.81 207 ARG B O 1
ATOM 4011 N N . LEU B 1 208 ? 20.359 -5.129 -1.898 1 94.25 208 LEU B N 1
ATOM 4012 C CA . LEU B 1 208 ? 20.359 -5.215 -3.355 1 94.25 208 LEU B CA 1
ATOM 4013 C C . LEU B 1 208 ? 19.578 -4.07 -3.973 1 94.25 208 LEU B C 1
ATOM 4015 O O . LEU B 1 208 ? 20.062 -3.385 -4.875 1 94.25 208 LEU B O 1
ATOM 4019 N N . VAL B 1 209 ? 18.375 -3.844 -3.49 1 94.12 209 VAL B N 1
ATOM 4020 C CA . VAL B 1 209 ? 17.531 -2.752 -3.977 1 94.12 209 VAL B CA 1
ATOM 4021 C C . VAL B 1 209 ? 18.266 -1.421 -3.781 1 94.12 209 VAL B C 1
ATOM 4023 O O . VAL B 1 209 ? 18.312 -0.599 -4.699 1 94.12 209 VAL B O 1
ATOM 4026 N N . GLY B 1 210 ? 18.797 -1.249 -2.596 1 95.56 210 GLY B N 1
ATOM 4027 C CA . GLY B 1 210 ? 19.516 -0.02 -2.307 1 95.56 210 GLY B CA 1
ATOM 4028 C C . GLY B 1 210 ? 20.672 0.228 -3.254 1 95.56 210 GLY B C 1
ATOM 4029 O O . GLY B 1 210 ? 20.859 1.345 -3.742 1 95.56 210 GLY B O 1
ATOM 4030 N N . GLN B 1 211 ? 21.422 -0.797 -3.531 1 95.5 211 GLN B N 1
ATOM 4031 C CA . GLN B 1 211 ? 22.578 -0.696 -4.414 1 95.5 211 GLN B CA 1
ATOM 4032 C C . GLN B 1 211 ? 22.156 -0.268 -5.82 1 95.5 211 GLN B C 1
ATOM 4034 O O . GLN B 1 211 ? 22.844 0.54 -6.453 1 95.5 211 GLN B O 1
ATOM 4039 N N . ILE B 1 212 ? 21.109 -0.767 -6.258 1 97 212 ILE B N 1
ATOM 4040 C CA . ILE B 1 212 ? 20.688 -0.495 -7.625 1 97 212 ILE B CA 1
ATOM 4041 C C . ILE B 1 212 ? 20 0.87 -7.691 1 97 212 ILE B C 1
ATOM 4043 O O . ILE B 1 212 ? 20.328 1.689 -8.555 1 97 212 ILE B O 1
ATOM 4047 N N . VAL B 1 213 ? 19.172 1.179 -6.758 1 95.69 213 VAL B N 1
ATOM 4048 C CA . VAL B 1 213 ? 18.344 2.373 -6.781 1 95.69 213 VAL B CA 1
ATOM 4049 C C . VAL B 1 213 ? 19.203 3.611 -6.535 1 95.69 213 VAL B C 1
ATOM 4051 O O . VAL B 1 213 ? 18.891 4.699 -7.031 1 95.69 213 VAL B O 1
ATOM 4054 N N . SER B 1 214 ? 20.297 3.416 -5.824 1 94.81 214 SER B N 1
ATOM 4055 C CA . SER B 1 214 ? 21.172 4.551 -5.551 1 94.81 214 SER B CA 1
ATOM 4056 C C . SER B 1 214 ? 21.797 5.098 -6.832 1 94.81 214 SER B C 1
ATOM 4058 O O . SER B 1 214 ? 22.344 6.195 -6.84 1 94.81 214 SER B O 1
ATOM 4060 N N . ARG B 1 215 ? 21.547 4.402 -7.922 1 94.06 215 ARG B N 1
ATOM 4061 C CA . ARG B 1 215 ? 22.172 4.793 -9.188 1 94.06 215 ARG B CA 1
ATOM 4062 C C . ARG B 1 215 ? 21.125 5.266 -10.188 1 94.06 215 ARG B C 1
ATOM 4064 O O . ARG B 1 215 ? 21.422 5.441 -11.367 1 94.06 215 ARG B O 1
ATOM 4071 N N . ILE B 1 216 ? 19.984 5.48 -9.734 1 95.44 216 ILE B N 1
ATOM 4072 C CA . ILE B 1 216 ? 18.906 5.898 -10.633 1 95.44 216 ILE B CA 1
ATOM 4073 C C . ILE B 1 216 ? 19.281 7.219 -11.305 1 95.44 216 ILE B C 1
ATOM 4075 O O . ILE B 1 216 ? 19.906 8.086 -10.68 1 95.44 216 ILE B O 1
ATOM 4079 N N . GLU B 1 217 ? 18.922 7.332 -12.562 1 93.81 217 GLU B N 1
ATOM 4080 C CA . GLU B 1 217 ? 19.203 8.555 -13.297 1 93.81 217 GLU B CA 1
ATOM 4081 C C . GLU B 1 217 ? 18.031 8.977 -14.164 1 93.81 217 GLU B C 1
ATOM 4083 O O . GLU B 1 217 ? 17.234 8.141 -14.594 1 93.81 217 GLU B O 1
ATOM 4088 N N . LEU B 1 218 ? 17.969 10.266 -14.352 1 95.44 218 LEU B N 1
ATOM 4089 C CA . LEU B 1 218 ? 17.094 10.82 -15.383 1 95.44 218 LEU B CA 1
ATOM 4090 C C . LEU B 1 218 ? 17.875 11.109 -16.656 1 95.44 218 LEU B C 1
ATOM 4092 O O . LEU B 1 218 ? 18.984 11.641 -16.609 1 95.44 218 LEU B O 1
ATOM 4096 N N . ARG B 1 219 ? 17.312 10.664 -17.734 1 95.94 219 ARG B N 1
ATOM 4097 C CA . ARG B 1 219 ? 17.922 10.906 -19.031 1 95.94 219 ARG B CA 1
ATOM 4098 C C . ARG B 1 219 ? 16.922 11.562 -19.984 1 95.94 219 ARG B C 1
ATOM 4100 O O . ARG B 1 219 ? 15.734 11.234 -19.984 1 95.94 219 ARG B O 1
ATOM 4107 N N . GLU B 1 220 ? 17.453 12.445 -20.766 1 95.88 220 GLU B N 1
ATOM 4108 C CA . GLU B 1 220 ? 16.641 12.969 -21.859 1 95.88 220 GLU B CA 1
ATOM 4109 C C . GLU B 1 220 ? 16.531 11.961 -23 1 95.88 220 GLU B C 1
ATOM 4111 O O . GLU B 1 220 ? 17.547 11.391 -23.422 1 95.88 220 GLU B O 1
ATOM 4116 N N . ALA B 1 221 ? 15.367 11.703 -23.391 1 94.88 221 ALA B N 1
ATOM 4117 C CA . ALA B 1 221 ? 15.078 10.812 -24.516 1 94.88 221 ALA B CA 1
ATOM 4118 C C . ALA B 1 221 ? 14.125 11.477 -25.516 1 94.88 221 ALA B C 1
ATOM 4120 O O . ALA B 1 221 ? 12.914 11.258 -25.453 1 94.88 221 ALA B O 1
ATOM 4121 N N . GLY B 1 222 ? 14.805 12.18 -26.484 1 91.81 222 GLY B N 1
ATOM 4122 C CA . GLY B 1 222 ? 13.969 13 -27.344 1 91.81 222 GLY B CA 1
ATOM 4123 C C . GLY B 1 222 ? 13.195 14.062 -26.578 1 91.81 222 GLY B C 1
ATOM 4124 O O . GLY B 1 222 ? 13.773 14.82 -25.812 1 91.81 222 GLY B O 1
ATOM 4125 N N . PRO B 1 223 ? 11.867 14.039 -26.828 1 93.5 223 PRO B N 1
ATOM 4126 C CA . PRO B 1 223 ? 11.039 15.016 -26.125 1 93.5 223 PRO B CA 1
ATOM 4127 C C . PRO B 1 223 ? 10.641 14.547 -24.734 1 93.5 223 PRO B C 1
ATOM 4129 O O . PRO B 1 223 ? 9.859 15.211 -24.047 1 93.5 223 PRO B O 1
ATOM 4132 N N . TYR B 1 224 ? 11.172 13.422 -24.375 1 95.62 224 TYR B N 1
ATOM 4133 C CA . TYR B 1 224 ? 10.695 12.828 -23.125 1 95.62 224 TYR B CA 1
ATOM 4134 C C . TYR B 1 224 ? 11.836 12.703 -22.125 1 95.62 224 TYR B C 1
ATOM 4136 O O . TYR B 1 224 ? 13.008 12.859 -22.469 1 95.62 224 TYR B O 1
ATOM 4144 N N . THR B 1 225 ? 11.469 12.562 -20.875 1 96.19 225 THR B N 1
ATOM 4145 C CA . THR B 1 225 ? 12.391 12.266 -19.797 1 96.19 225 THR B CA 1
ATOM 4146 C C . THR B 1 225 ? 12.266 10.805 -19.359 1 96.19 225 THR B C 1
ATOM 4148 O O . THR B 1 225 ? 11.156 10.32 -19.109 1 96.19 225 THR B O 1
ATOM 4151 N N . LEU B 1 226 ? 13.406 10.188 -19.297 1 96.5 226 LEU B N 1
ATOM 4152 C CA . LEU B 1 226 ? 13.484 8.766 -18.984 1 96.5 226 LEU B CA 1
ATOM 4153 C C . LEU B 1 226 ? 14.133 8.547 -17.625 1 96.5 226 LEU B C 1
ATOM 4155 O O . LEU B 1 226 ? 15.219 9.062 -17.359 1 96.5 226 LEU B O 1
ATOM 4159 N N . ALA B 1 227 ? 13.43 7.879 -16.719 1 96.62 227 ALA B N 1
ATOM 4160 C CA . ALA B 1 227 ? 14.062 7.367 -15.5 1 96.62 227 ALA B CA 1
ATOM 4161 C C . ALA B 1 227 ? 14.656 5.984 -15.734 1 96.62 227 ALA B C 1
ATOM 4163 O O . ALA B 1 227 ? 13.977 5.074 -16.203 1 96.62 227 ALA B O 1
ATOM 4164 N N . VAL B 1 228 ? 15.914 5.809 -15.344 1 97.5 228 VAL B N 1
ATOM 4165 C CA . VAL B 1 228 ? 16.594 4.578 -15.719 1 97.5 228 VAL B CA 1
ATOM 4166 C C . VAL B 1 228 ? 17.266 3.959 -14.5 1 97.5 228 VAL B C 1
ATOM 4168 O O . VAL B 1 228 ? 17.891 4.668 -13.695 1 97.5 228 VAL B O 1
ATOM 4171 N N . LEU B 1 229 ? 17.078 2.684 -14.352 1 97.38 229 LEU B N 1
ATOM 4172 C CA . LEU B 1 229 ? 17.859 1.843 -13.453 1 97.38 229 LEU B CA 1
ATOM 4173 C C . LEU B 1 229 ? 18.562 0.735 -14.219 1 97.38 229 LEU B C 1
ATOM 4175 O O . LEU B 1 229 ? 18 0.174 -15.164 1 97.38 229 LEU B O 1
ATOM 4179 N N . VAL B 1 230 ? 19.797 0.502 -13.805 1 97.44 230 VAL B N 1
ATOM 4180 C CA . VAL B 1 230 ? 20.547 -0.602 -14.391 1 97.44 230 VAL B CA 1
ATOM 4181 C C . VAL B 1 230 ? 20.938 -1.595 -13.297 1 97.44 230 VAL B C 1
ATOM 4183 O O . VAL B 1 230 ? 21.641 -1.235 -12.344 1 97.44 230 VAL B O 1
ATOM 4186 N N . ALA B 1 231 ? 20.438 -2.748 -13.406 1 97.69 231 ALA B N 1
ATOM 4187 C CA . ALA B 1 231 ? 20.844 -3.885 -12.594 1 97.69 231 ALA B CA 1
ATOM 4188 C C . ALA B 1 231 ? 21.859 -4.754 -13.336 1 97.69 231 ALA B C 1
ATOM 4190 O O . ALA B 1 231 ? 21.484 -5.734 -13.984 1 97.69 231 ALA B O 1
ATOM 4191 N N . ASP B 1 232 ? 23.109 -4.457 -13.117 1 97.56 232 ASP B N 1
ATOM 4192 C CA . ASP B 1 232 ? 24.156 -5.098 -13.906 1 97.56 232 ASP B CA 1
ATOM 4193 C C . ASP B 1 232 ? 24.453 -6.5 -13.383 1 97.56 232 ASP B C 1
ATOM 4195 O O . ASP B 1 232 ? 24.094 -6.844 -12.266 1 97.56 232 ASP B O 1
ATOM 4199 N N . PHE B 1 233 ? 25.125 -7.234 -14.125 1 97.12 233 PHE B N 1
ATOM 4200 C CA . PHE B 1 233 ? 25.375 -8.648 -13.883 1 97.12 233 PHE B CA 1
ATOM 4201 C C . PHE B 1 233 ? 26.078 -8.852 -12.539 1 97.12 233 PHE B C 1
ATOM 4203 O O . PHE B 1 233 ? 25.672 -9.703 -11.75 1 97.12 233 PHE B O 1
ATOM 4210 N N . ASP B 1 234 ? 27.109 -8.062 -12.234 1 96.44 234 ASP B N 1
ATOM 4211 C CA . ASP B 1 234 ? 27.891 -8.242 -11.016 1 96.44 234 ASP B CA 1
ATOM 4212 C C . ASP B 1 234 ? 27.047 -7.992 -9.773 1 96.44 234 ASP B C 1
ATOM 4214 O O . ASP B 1 234 ? 27.266 -8.602 -8.727 1 96.44 234 ASP B O 1
ATOM 4218 N N . THR B 1 235 ? 26.125 -7.168 -9.93 1 95.81 235 THR B N 1
ATOM 4219 C CA . THR B 1 235 ? 25.281 -6.789 -8.797 1 95.81 235 THR B CA 1
ATOM 4220 C C . THR B 1 235 ? 24.188 -7.832 -8.562 1 95.81 235 THR B C 1
ATOM 4222 O O . THR B 1 235 ? 23.875 -8.164 -7.418 1 95.81 235 THR B O 1
ATOM 4225 N N . ILE B 1 236 ? 23.594 -8.43 -9.617 1 95.69 236 ILE B N 1
ATOM 4226 C CA . ILE B 1 236 ? 22.344 -9.156 -9.414 1 95.69 236 ILE B CA 1
ATOM 4227 C C . ILE B 1 236 ? 22.594 -10.656 -9.555 1 95.69 236 ILE B C 1
ATOM 4229 O O . ILE B 1 236 ? 21.719 -11.469 -9.227 1 95.69 236 ILE B O 1
ATOM 4233 N N . ASN B 1 237 ? 23.797 -10.992 -10 1 93.25 237 ASN B N 1
ATOM 4234 C CA . ASN B 1 237 ? 24.078 -12.422 -10.148 1 93.25 237 ASN B CA 1
ATOM 4235 C C . ASN B 1 237 ? 23.953 -13.156 -8.812 1 93.25 237 ASN B C 1
ATOM 4237 O O . ASN B 1 237 ? 24.547 -12.75 -7.816 1 93.25 237 ASN B O 1
ATOM 4241 N N . GLY B 1 238 ? 23.172 -14.203 -8.859 1 89.75 238 GLY B N 1
ATOM 4242 C CA . GLY B 1 238 ? 22.984 -14.984 -7.645 1 89.75 238 GLY B CA 1
ATOM 4243 C C . GLY B 1 238 ? 21.984 -14.359 -6.688 1 89.75 238 GLY B C 1
ATOM 4244 O O . GLY B 1 238 ? 21.797 -14.844 -5.566 1 89.75 238 GLY B O 1
ATOM 4245 N N . ARG B 1 239 ? 21.406 -13.359 -7.113 1 90 239 ARG B N 1
ATOM 4246 C CA . ARG B 1 239 ? 20.453 -12.672 -6.246 1 90 239 ARG B CA 1
ATOM 4247 C C . ARG B 1 239 ? 19.016 -12.961 -6.684 1 90 239 ARG B C 1
ATOM 4249 O O . ARG B 1 239 ? 18.797 -13.656 -7.676 1 90 239 ARG B O 1
ATOM 4256 N N . SER B 1 240 ? 18.109 -12.516 -5.898 1 82.69 240 SER B N 1
ATOM 4257 C CA . SER B 1 240 ? 16.688 -12.781 -6.117 1 82.69 240 SER B CA 1
ATOM 4258 C C . SER B 1 240 ? 16.188 -12.117 -7.398 1 82.69 240 SER B C 1
ATOM 4260 O O . SER B 1 240 ? 16.203 -10.891 -7.516 1 82.69 240 SER B O 1
ATOM 4262 N N . ARG B 1 241 ? 15.742 -12.961 -8.266 1 81.5 241 ARG B N 1
ATOM 4263 C CA . ARG B 1 241 ? 15.18 -12.445 -9.508 1 81.5 241 ARG B CA 1
ATOM 4264 C C . ARG B 1 241 ? 13.906 -11.656 -9.25 1 81.5 241 ARG B C 1
ATOM 4266 O O . ARG B 1 241 ? 13.633 -10.664 -9.922 1 81.5 241 ARG B O 1
ATOM 4273 N N . ALA B 1 242 ? 13.125 -12.102 -8.32 1 77.81 242 ALA B N 1
ATOM 4274 C CA . ALA B 1 242 ? 11.875 -11.422 -7.973 1 77.81 242 ALA B CA 1
ATOM 4275 C C . ALA B 1 242 ? 12.133 -9.984 -7.539 1 77.81 242 ALA B C 1
ATOM 4277 O O . ALA B 1 242 ? 11.391 -9.07 -7.914 1 77.81 242 ALA B O 1
ATOM 4278 N N . VAL B 1 243 ? 13.133 -9.789 -6.832 1 84.25 243 VAL B N 1
ATOM 4279 C CA . VAL B 1 243 ? 13.492 -8.461 -6.348 1 84.25 243 VAL B CA 1
ATOM 4280 C C . VAL B 1 243 ? 13.922 -7.582 -7.52 1 84.25 243 VAL B C 1
ATOM 4282 O O . VAL B 1 243 ? 13.5 -6.426 -7.621 1 84.25 243 VAL B O 1
ATOM 4285 N N . VAL B 1 244 ? 14.688 -8.203 -8.383 1 90.75 244 VAL B N 1
ATOM 4286 C CA . VAL B 1 244 ? 15.172 -7.449 -9.539 1 90.75 244 VAL B CA 1
ATOM 4287 C C . VAL B 1 244 ? 14 -7.059 -10.43 1 90.75 244 VAL B C 1
ATOM 4289 O O . VAL B 1 244 ? 13.906 -5.914 -10.875 1 90.75 244 VAL B O 1
ATOM 4292 N N . GLU B 1 245 ? 13.148 -7.949 -10.625 1 86 245 GLU B N 1
ATOM 4293 C CA . GLU B 1 245 ? 11.977 -7.691 -11.469 1 86 245 GLU B CA 1
ATOM 4294 C C . GLU B 1 245 ? 11.078 -6.629 -10.844 1 86 245 GLU B C 1
ATOM 4296 O O . GLU B 1 245 ? 10.398 -5.891 -11.555 1 86 245 GLU B O 1
ATOM 4301 N N . GLY B 1 246 ? 11.07 -6.516 -9.578 1 85.88 246 GLY B N 1
ATOM 4302 C CA . GLY B 1 246 ? 10.227 -5.566 -8.867 1 85.88 246 GLY B CA 1
ATOM 4303 C C . GLY B 1 246 ? 10.711 -4.133 -8.984 1 85.88 246 GLY B C 1
ATOM 4304 O O . GLY B 1 246 ? 9.953 -3.195 -8.727 1 85.88 246 GLY B O 1
ATOM 4305 N N . LEU B 1 247 ? 11.906 -3.92 -9.508 1 91.69 247 LEU B N 1
ATOM 4306 C CA . LEU B 1 247 ? 12.516 -2.598 -9.586 1 91.69 247 LEU B CA 1
ATOM 4307 C C . LEU B 1 247 ? 11.742 -1.697 -10.539 1 91.69 247 LEU B C 1
ATOM 4309 O O . LEU B 1 247 ? 11.805 -0.47 -10.43 1 91.69 247 LEU B O 1
ATOM 4313 N N . ILE B 1 248 ? 10.984 -2.326 -11.422 1 91.12 248 ILE B N 1
ATOM 4314 C CA . ILE B 1 248 ? 10.273 -1.572 -12.453 1 91.12 248 ILE B CA 1
ATOM 4315 C C . ILE B 1 248 ? 9.227 -0.668 -11.797 1 91.12 248 ILE B C 1
ATOM 4317 O O . ILE B 1 248 ? 8.93 0.414 -12.312 1 91.12 248 ILE B O 1
ATOM 4321 N N . GLU B 1 249 ? 8.758 -1.043 -10.656 1 83 249 GLU B N 1
ATOM 4322 C CA . GLU B 1 249 ? 7.758 -0.236 -9.961 1 83 249 GLU B CA 1
ATOM 4323 C C . GLU B 1 249 ? 8.367 1.057 -9.422 1 83 249 GLU B C 1
ATOM 4325 O O . GLU B 1 249 ? 7.684 2.078 -9.328 1 83 249 GLU B O 1
ATOM 4330 N N . MET B 1 250 ? 9.57 1.036 -9.117 1 87.12 250 MET B N 1
ATOM 4331 C CA . MET B 1 250 ? 10.258 2.211 -8.594 1 87.12 250 MET B CA 1
ATOM 4332 C C . MET B 1 250 ? 10.461 3.258 -9.68 1 87.12 250 MET B C 1
ATOM 4334 O O . MET B 1 250 ? 10.281 4.453 -9.438 1 87.12 250 MET B O 1
ATOM 4338 N N . VAL B 1 251 ? 10.742 2.85 -10.875 1 89.75 251 VAL B N 1
ATOM 4339 C CA . VAL B 1 251 ? 11.016 3.809 -11.938 1 89.75 251 VAL B CA 1
ATOM 4340 C C . VAL B 1 251 ? 9.703 4.371 -12.477 1 89.75 251 VAL B C 1
ATOM 4342 O O . VAL B 1 251 ? 9.664 5.492 -12.992 1 89.75 251 VAL B O 1
ATOM 4345 N N . ARG B 1 252 ? 8.688 3.59 -12.375 1 83.44 252 ARG B N 1
ATOM 4346 C CA . ARG B 1 252 ? 7.371 4.023 -12.82 1 83.44 252 ARG B CA 1
ATOM 4347 C C . ARG B 1 252 ? 6.91 5.254 -12.047 1 83.44 252 ARG B C 1
ATOM 4349 O O . ARG B 1 252 ? 6.215 6.113 -12.594 1 83.44 252 ARG B O 1
ATOM 4356 N N . ALA B 1 253 ? 7.359 5.395 -10.891 1 79.19 253 ALA B N 1
ATOM 4357 C CA . ALA B 1 253 ? 6.82 6.375 -9.953 1 79.19 253 ALA B CA 1
ATOM 4358 C C . ALA B 1 253 ? 7.719 7.605 -9.859 1 79.19 253 ALA B C 1
ATOM 4360 O O . ALA B 1 253 ? 7.508 8.477 -9.016 1 79.19 253 ALA B O 1
ATOM 4361 N N . VAL B 1 254 ? 8.648 7.75 -10.711 1 87.94 254 VAL B N 1
ATOM 4362 C CA . VAL B 1 254 ? 9.625 8.828 -10.586 1 87.94 254 VAL B CA 1
ATOM 4363 C C . VAL B 1 254 ? 9.023 10.133 -11.109 1 87.94 254 VAL B C 1
ATOM 4365 O O . VAL B 1 254 ? 8.539 10.188 -12.242 1 87.94 254 VAL B O 1
ATOM 4368 N N . GLU B 1 255 ? 9.086 11.125 -10.266 1 85.44 255 GLU B N 1
ATOM 4369 C CA . GLU B 1 255 ? 8.609 12.453 -10.625 1 85.44 255 GLU B CA 1
ATOM 4370 C C . GLU B 1 255 ? 9.414 13.023 -11.797 1 85.44 255 GLU B C 1
ATOM 4372 O O . GLU B 1 255 ? 10.641 12.93 -11.82 1 85.44 255 GLU B O 1
ATOM 4377 N N . GLY B 1 256 ? 8.664 13.602 -12.727 1 85.06 256 GLY B N 1
ATOM 4378 C CA . GLY B 1 256 ? 9.32 14.289 -13.828 1 85.06 256 GLY B CA 1
ATOM 4379 C C . GLY B 1 256 ? 9.656 13.359 -14.984 1 85.06 256 GLY B C 1
ATOM 4380 O O . GLY B 1 256 ? 10.031 13.82 -16.062 1 85.06 256 GLY B O 1
ATOM 4381 N N . ALA B 1 257 ? 9.57 12.125 -14.758 1 92.38 257 ALA B N 1
ATOM 4382 C CA . ALA B 1 257 ? 9.836 11.172 -15.836 1 92.38 257 ALA B CA 1
ATOM 4383 C C . ALA B 1 257 ? 8.57 10.883 -16.625 1 92.38 257 ALA B C 1
ATOM 4385 O O . ALA B 1 257 ? 7.484 10.766 -16.062 1 92.38 257 ALA B O 1
ATOM 4386 N N . ASP B 1 258 ? 8.727 10.797 -17.953 1 92.88 258 ASP B N 1
ATOM 4387 C CA . ASP B 1 258 ? 7.617 10.414 -18.828 1 92.88 258 ASP B CA 1
ATOM 4388 C C . ASP B 1 258 ? 7.457 8.898 -18.875 1 92.88 258 ASP B C 1
ATOM 4390 O O . ASP B 1 258 ? 6.352 8.391 -19.062 1 92.88 258 ASP B O 1
ATOM 4394 N N . PHE B 1 259 ? 8.531 8.234 -18.781 1 94.56 259 PHE B N 1
ATOM 4395 C CA . PHE B 1 259 ? 8.5 6.781 -18.703 1 94.56 259 PHE B CA 1
ATOM 4396 C C . PHE B 1 259 ? 9.742 6.25 -18 1 94.56 259 PHE B C 1
ATOM 4398 O O . PHE B 1 259 ? 10.695 6.992 -17.781 1 94.56 259 PHE B O 1
ATOM 4405 N N . GLY B 1 260 ? 9.695 5.02 -17.516 1 96.25 260 GLY B N 1
ATOM 4406 C CA . GLY B 1 260 ? 10.789 4.371 -16.812 1 96.25 260 GLY B CA 1
ATOM 4407 C C . GLY B 1 260 ? 11.281 3.109 -17.5 1 96.25 260 GLY B C 1
ATOM 4408 O O . GLY B 1 260 ? 10.523 2.455 -18.219 1 96.25 260 GLY B O 1
ATOM 4409 N N . ALA B 1 261 ? 12.547 2.797 -17.25 1 97.94 261 ALA B N 1
ATOM 4410 C CA . ALA B 1 261 ? 13.164 1.581 -17.781 1 97.94 261 ALA B CA 1
ATOM 4411 C C . ALA B 1 261 ? 14.094 0.944 -16.75 1 97.94 261 ALA B C 1
ATOM 4413 O O . ALA B 1 261 ? 14.812 1.645 -16.047 1 97.94 261 ALA B O 1
ATOM 4414 N N . VAL B 1 262 ? 14.031 -0.334 -16.656 1 97.94 262 VAL B N 1
ATOM 4415 C CA . VAL B 1 262 ? 15.008 -1.096 -15.883 1 97.94 262 VAL B CA 1
ATOM 4416 C C . VAL B 1 262 ? 15.75 -2.07 -16.797 1 97.94 262 VAL B C 1
ATOM 4418 O O . VAL B 1 262 ? 15.125 -2.918 -17.438 1 97.94 262 VAL B O 1
ATOM 4421 N N . PHE B 1 263 ? 17.062 -1.884 -16.844 1 98.19 263 PHE B N 1
ATOM 4422 C CA . PHE B 1 263 ? 17.938 -2.797 -17.562 1 98.19 263 PHE B CA 1
ATOM 4423 C C . PHE B 1 263 ? 18.469 -3.881 -16.641 1 98.19 263 PHE B C 1
ATOM 4425 O O . PHE B 1 263 ? 19.203 -3.588 -15.695 1 98.19 263 PHE B O 1
ATOM 4432 N N . LYS B 1 264 ? 18.141 -5.109 -16.922 1 97.62 264 LYS B N 1
ATOM 4433 C CA . LYS B 1 264 ? 18.547 -6.234 -16.094 1 97.62 264 LYS B CA 1
ATOM 4434 C C . LYS B 1 264 ? 19.5 -7.16 -16.828 1 97.62 264 LYS B C 1
ATOM 4436 O O . LYS B 1 264 ? 19.109 -7.812 -17.812 1 97.62 264 LYS B O 1
ATOM 4441 N N . GLU B 1 265 ? 20.703 -7.254 -16.359 1 97.62 265 GLU B N 1
ATOM 4442 C CA . GLU B 1 265 ? 21.766 -8.008 -17.031 1 97.62 265 GLU B CA 1
ATOM 4443 C C . GLU B 1 265 ? 21.906 -9.406 -16.438 1 97.62 265 GLU B C 1
ATOM 4445 O O . GLU B 1 265 ? 22.859 -9.672 -15.688 1 97.62 265 GLU B O 1
ATOM 4450 N N . TYR B 1 266 ? 21.078 -10.312 -16.828 1 92.75 266 TYR B N 1
ATOM 4451 C CA . TYR B 1 266 ? 21.094 -11.664 -16.297 1 92.75 266 TYR B CA 1
ATOM 4452 C C . TYR B 1 266 ? 22.234 -12.477 -16.906 1 92.75 266 TYR B C 1
ATOM 4454 O O . TYR B 1 266 ? 22.688 -13.461 -16.328 1 92.75 266 TYR B O 1
ATOM 4462 N N . GLU B 1 267 ? 22.531 -12.102 -18.109 1 95.25 267 GLU B N 1
ATOM 4463 C CA . GLU B 1 267 ? 23.719 -12.586 -18.797 1 95.25 267 GLU B CA 1
ATOM 4464 C C . GLU B 1 267 ? 24.609 -11.43 -19.266 1 95.25 267 GLU B C 1
ATOM 4466 O O . GLU B 1 267 ? 24.109 -10.406 -19.734 1 95.25 267 GLU B O 1
ATOM 4471 N N . ARG B 1 268 ? 25.922 -11.688 -19.094 1 96.62 268 ARG B N 1
ATOM 4472 C CA . ARG B 1 268 ? 26.828 -10.594 -19.453 1 96.62 268 ARG B CA 1
ATOM 4473 C C . ARG B 1 268 ? 26.578 -10.125 -20.891 1 96.62 268 ARG B C 1
ATOM 4475 O O . ARG B 1 268 ? 26.594 -10.93 -21.812 1 96.62 268 ARG B O 1
ATOM 4482 N N . GLY B 1 269 ? 26.25 -8.945 -21.016 1 96.81 269 GLY B N 1
ATOM 4483 C CA . GLY B 1 269 ? 26.062 -8.328 -22.312 1 96.81 269 GLY B CA 1
ATOM 4484 C C . GLY B 1 269 ? 24.672 -8.484 -22.875 1 96.81 269 GLY B C 1
ATOM 4485 O O . GLY B 1 269 ? 24.391 -8.07 -24 1 96.81 269 GLY B O 1
ATOM 4486 N N . VAL B 1 270 ? 23.859 -9.109 -22.172 1 97.5 270 VAL B N 1
ATOM 4487 C CA . VAL B 1 270 ? 22.469 -9.273 -22.562 1 97.5 270 VAL B CA 1
ATOM 4488 C C . VAL B 1 270 ? 21.547 -8.648 -21.516 1 97.5 270 VAL B C 1
ATOM 4490 O O . VAL B 1 270 ? 21.562 -9.047 -20.359 1 97.5 270 VAL B O 1
ATOM 4493 N N . TYR B 1 271 ? 20.734 -7.699 -21.906 1 97.44 271 TYR B N 1
ATOM 4494 C CA . TYR B 1 271 ? 19.844 -6.98 -21 1 97.44 271 TYR B CA 1
ATOM 4495 C C . TYR B 1 271 ? 18.375 -7.289 -21.312 1 97.44 271 TYR B C 1
ATOM 4497 O O . TYR B 1 271 ? 17.922 -7.113 -22.438 1 97.44 271 TYR B O 1
ATOM 4505 N N . THR B 1 272 ? 17.688 -7.781 -20.344 1 96.62 272 THR B N 1
ATOM 4506 C CA . THR B 1 272 ? 16.234 -7.75 -20.375 1 96.62 272 THR B CA 1
ATOM 4507 C C . THR B 1 272 ? 15.711 -6.398 -19.906 1 96.62 272 THR B C 1
ATOM 4509 O O . THR B 1 272 ? 15.938 -6.012 -18.75 1 96.62 272 THR B O 1
ATOM 4512 N N . VAL B 1 273 ? 15.016 -5.668 -20.75 1 97.75 273 VAL B N 1
ATOM 4513 C CA . VAL B 1 273 ? 14.609 -4.301 -20.438 1 97.75 273 VAL B CA 1
ATOM 4514 C C . VAL B 1 273 ? 13.109 -4.254 -20.172 1 97.75 273 VAL B C 1
ATOM 4516 O O . VAL B 1 273 ? 12.312 -4.746 -20.984 1 97.75 273 VAL B O 1
ATOM 4519 N N . SER B 1 274 ? 12.711 -3.768 -19.062 1 96.5 274 SER B N 1
ATOM 4520 C CA . SER B 1 274 ? 11.312 -3.514 -18.734 1 96.5 274 SER B CA 1
ATOM 4521 C C . SER B 1 274 ? 10.977 -2.031 -18.844 1 96.5 274 SER B C 1
ATOM 4523 O O . SER B 1 274 ? 11.75 -1.179 -18.406 1 96.5 274 SER B O 1
ATOM 4525 N N . LEU B 1 275 ? 9.875 -1.729 -19.453 1 96 275 LEU B N 1
ATOM 4526 C CA . LEU B 1 275 ? 9.414 -0.361 -19.656 1 96 275 LEU B CA 1
ATOM 4527 C C . LEU B 1 275 ? 8.062 -0.143 -18.969 1 96 275 LEU B C 1
ATOM 4529 O O . LEU B 1 275 ? 7.207 -1.031 -18.984 1 96 275 LEU B O 1
ATOM 4533 N N . ARG B 1 276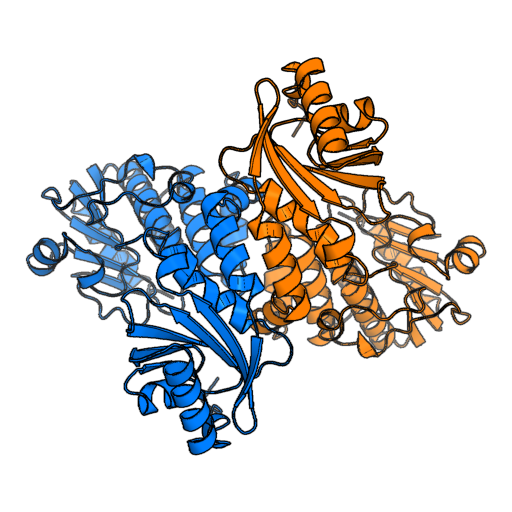 ? 7.891 1.011 -18.375 1 92.5 276 ARG B N 1
ATOM 4534 C CA . ARG B 1 276 ? 6.621 1.416 -17.781 1 92.5 276 ARG B CA 1
ATOM 4535 C C . ARG B 1 276 ? 6.336 2.889 -18.062 1 92.5 276 ARG B C 1
ATOM 4537 O O . ARG B 1 276 ? 7.258 3.707 -18.109 1 92.5 276 ARG B O 1
ATOM 4544 N N . SER B 1 277 ? 5.113 3.201 -18.312 1 90.62 277 SER B N 1
ATOM 4545 C CA . SER B 1 277 ? 4.691 4.594 -18.406 1 90.62 277 SER B CA 1
ATOM 4546 C C . SER B 1 277 ? 3.211 4.75 -18.078 1 90.62 277 SER B C 1
ATOM 4548 O O . SER B 1 277 ? 2.414 3.846 -18.344 1 90.62 277 SER B O 1
ATOM 4550 N N . SER B 1 278 ? 2.869 5.859 -17.547 1 77.69 278 SER B N 1
ATOM 4551 C CA . SER B 1 278 ? 1.467 6.188 -17.312 1 77.69 278 SER B CA 1
ATOM 4552 C C . SER B 1 278 ? 0.91 7.07 -18.422 1 77.69 278 SER B C 1
ATOM 4554 O O . SER B 1 278 ? -0.308 7.191 -18.578 1 77.69 278 SER B O 1
ATOM 4556 N N . ASN B 1 279 ? 1.734 7.543 -19.281 1 80.62 279 ASN B N 1
ATOM 4557 C CA . ASN B 1 279 ? 1.28 8.578 -20.188 1 80.62 279 ASN B CA 1
ATOM 4558 C C . ASN B 1 279 ? 1.677 8.266 -21.641 1 80.62 279 ASN B C 1
ATOM 4560 O O . ASN B 1 279 ? 1.255 8.953 -22.562 1 80.62 279 ASN B O 1
ATOM 4564 N N . LEU B 1 280 ? 2.545 7.285 -21.781 1 87.94 280 LEU B N 1
ATOM 4565 C CA . LEU B 1 280 ? 3.045 6.945 -23.109 1 87.94 280 LEU B CA 1
ATOM 4566 C C . LEU B 1 280 ? 2.787 5.477 -23.422 1 87.94 280 LEU B C 1
ATOM 4568 O O . LEU B 1 280 ? 2.635 4.656 -22.516 1 87.94 280 LEU B O 1
ATOM 4572 N N . SER B 1 281 ? 2.641 5.184 -24.625 1 89.75 281 SER B N 1
ATOM 4573 C CA . SER B 1 281 ? 2.641 3.783 -25.031 1 89.75 281 SER B CA 1
ATOM 4574 C C . SER B 1 281 ? 4.062 3.238 -25.141 1 89.75 281 SER B C 1
ATOM 4576 O O . SER B 1 281 ? 4.711 3.375 -26.172 1 89.75 281 SER B O 1
ATOM 4578 N N . VAL B 1 282 ? 4.496 2.535 -24.234 1 93.44 282 VAL B N 1
ATOM 4579 C CA . VAL B 1 282 ? 5.84 1.969 -24.281 1 93.44 282 VAL B CA 1
ATOM 4580 C C . VAL B 1 282 ? 5.832 0.663 -25.062 1 93.44 282 VAL B C 1
ATOM 4582 O O . VAL B 1 282 ? 6.891 0.12 -25.391 1 93.44 282 VAL B O 1
ATOM 4585 N N . ALA B 1 283 ? 4.621 0.211 -25.406 1 90.56 283 ALA B N 1
ATOM 4586 C CA . ALA B 1 283 ? 4.492 -0.952 -26.281 1 90.56 283 ALA B CA 1
ATOM 4587 C C . ALA B 1 283 ? 5.133 -0.692 -27.641 1 90.56 283 ALA B C 1
ATOM 4589 O O . ALA B 1 283 ? 5.848 -1.546 -28.172 1 90.56 283 ALA B O 1
ATOM 4590 N N . SER B 1 284 ? 4.875 0.418 -28.172 1 91.38 284 SER B N 1
ATOM 4591 C CA . SER B 1 284 ? 5.426 0.78 -29.469 1 91.38 284 SER B CA 1
ATOM 4592 C C . SER B 1 284 ? 6.949 0.815 -29.438 1 91.38 284 SER B C 1
ATOM 4594 O O . SER B 1 284 ? 7.605 0.405 -30.406 1 91.38 284 SER B O 1
ATOM 4596 N N . LEU B 1 285 ? 7.461 1.279 -28.359 1 93.94 285 LEU B N 1
ATOM 4597 C CA . LEU B 1 285 ? 8.906 1.316 -28.188 1 93.94 285 LEU B CA 1
ATOM 4598 C C . LEU B 1 285 ? 9.484 -0.095 -28.156 1 93.94 285 LEU B C 1
ATOM 4600 O O . LEU B 1 285 ? 10.484 -0.379 -28.812 1 93.94 285 LEU B O 1
ATOM 4604 N N . ALA B 1 286 ? 8.883 -0.901 -27.375 1 94.81 286 ALA B N 1
ATOM 4605 C CA . ALA B 1 286 ? 9.344 -2.279 -27.234 1 94.81 286 ALA B CA 1
ATOM 4606 C C . ALA B 1 286 ? 9.273 -3.021 -28.562 1 94.81 286 ALA B C 1
ATOM 4608 O O . ALA B 1 286 ? 10.211 -3.73 -28.938 1 94.81 286 ALA B O 1
ATOM 4609 N N . VAL B 1 287 ? 8.195 -2.869 -29.281 1 92.62 287 VAL B N 1
ATOM 4610 C CA . VAL B 1 287 ? 8.023 -3.523 -30.578 1 92.62 287 VAL B CA 1
ATOM 4611 C C . VAL B 1 287 ? 9.102 -3.045 -31.547 1 92.62 287 VAL B C 1
ATOM 4613 O O . VAL B 1 287 ? 9.703 -3.848 -32.25 1 92.62 287 VAL B O 1
ATOM 4616 N N . HIS B 1 288 ? 9.305 -1.795 -31.578 1 94.56 288 HIS B N 1
ATOM 4617 C CA . HIS B 1 288 ? 10.336 -1.209 -32.438 1 94.56 288 HIS B CA 1
ATOM 4618 C C . HIS B 1 288 ? 11.703 -1.821 -32.125 1 94.56 288 HIS B C 1
ATOM 4620 O O . HIS B 1 288 ? 12.539 -1.931 -33.031 1 94.56 288 HIS B O 1
ATOM 4626 N N . LEU B 1 289 ? 11.906 -2.293 -30.969 1 96.81 289 LEU B N 1
ATOM 4627 C CA . LEU B 1 289 ? 13.211 -2.791 -30.547 1 96.81 289 LEU B CA 1
ATOM 4628 C C . LEU B 1 289 ? 13.211 -4.316 -30.469 1 96.81 289 LEU B C 1
ATOM 4630 O O . LEU B 1 289 ? 14.125 -4.91 -29.891 1 96.81 289 LEU B O 1
ATOM 4634 N N . GLY B 1 290 ? 12.117 -4.949 -30.969 1 94.5 290 GLY B N 1
ATOM 4635 C CA . GLY B 1 290 ? 12.086 -6.398 -31.109 1 94.5 290 GLY B CA 1
ATOM 4636 C C . GLY B 1 290 ? 11.414 -7.094 -29.953 1 94.5 290 GLY B C 1
ATOM 4637 O O . GLY B 1 290 ? 11.555 -8.305 -29.781 1 94.5 290 GLY B O 1
ATOM 4638 N N . GLY B 1 291 ? 10.836 -6.293 -29.094 1 94.56 291 GLY B N 1
ATOM 4639 C CA . GLY B 1 291 ? 10.086 -6.852 -27.969 1 94.56 291 GLY B CA 1
ATOM 4640 C C . GLY B 1 291 ? 8.586 -6.691 -28.125 1 94.56 291 GLY B C 1
ATOM 4641 O O . GLY B 1 291 ? 8.047 -6.844 -29.219 1 94.56 291 GLY B O 1
ATOM 4642 N N . GLY B 1 292 ? 7.93 -6.551 -27 1 87.38 292 GLY B N 1
ATOM 4643 C CA . GLY B 1 292 ? 6.48 -6.41 -26.984 1 87.38 292 GLY B CA 1
ATOM 4644 C C . GLY B 1 292 ? 5.918 -6.156 -25.594 1 87.38 292 GLY B C 1
ATOM 4645 O O . GLY B 1 292 ? 6.672 -5.953 -24.641 1 87.38 292 GLY B O 1
ATOM 4646 N N . GLY B 1 293 ? 4.621 -5.984 -25.625 1 85.25 293 GLY B N 1
ATOM 4647 C CA . GLY B 1 293 ? 3.924 -5.742 -24.375 1 85.25 293 GLY B CA 1
ATOM 4648 C C . GLY B 1 293 ? 2.682 -4.887 -24.531 1 85.25 293 GLY B C 1
ATOM 4649 O O . GLY B 1 293 ? 2.049 -4.898 -25.594 1 85.25 293 GLY B O 1
ATOM 4650 N N . HIS B 1 294 ? 2.299 -4.25 -23.484 1 82.81 294 HIS B N 1
ATOM 4651 C CA . HIS B 1 294 ? 1.098 -3.422 -23.438 1 82.81 294 HIS B CA 1
ATOM 4652 C C . HIS B 1 294 ? 1.45 -1.939 -23.391 1 82.81 294 HIS B C 1
ATOM 4654 O O . HIS B 1 294 ? 2.623 -1.579 -23.266 1 82.81 294 HIS B O 1
ATOM 4660 N N . ILE B 1 295 ? 0.42 -1.19 -23.484 1 79.94 295 ILE B N 1
ATOM 4661 C CA . ILE B 1 295 ? 0.593 0.254 -23.594 1 79.94 295 ILE B CA 1
ATOM 4662 C C . ILE B 1 295 ? 1.371 0.774 -22.375 1 79.94 295 ILE B C 1
ATOM 4664 O O . ILE B 1 295 ? 2.414 1.415 -22.531 1 79.94 295 ILE B O 1
ATOM 4668 N N . PRO B 1 296 ? 1.028 0.481 -21.172 1 84.75 296 PRO B N 1
ATOM 4669 C CA . PRO B 1 296 ? 1.755 1.062 -20.031 1 84.75 296 PRO B CA 1
ATOM 4670 C C . PRO B 1 296 ? 2.945 0.211 -19.594 1 84.75 296 PRO B C 1
ATOM 4672 O O . PRO B 1 296 ? 3.736 0.637 -18.75 1 84.75 296 PRO B O 1
ATOM 4675 N N . ALA B 1 297 ? 3.037 -1.019 -20.125 1 88.75 297 ALA B N 1
ATOM 4676 C CA . ALA B 1 297 ? 4.035 -1.972 -19.641 1 88.75 297 ALA B CA 1
ATOM 4677 C C . ALA B 1 297 ? 4.523 -2.869 -20.781 1 88.75 297 ALA B C 1
ATOM 4679 O O . ALA B 1 297 ? 3.738 -3.625 -21.359 1 88.75 297 ALA B O 1
ATOM 4680 N N . ALA B 1 298 ? 5.801 -2.77 -21.078 1 91.31 298 ALA B N 1
ATOM 4681 C CA . ALA B 1 298 ? 6.387 -3.529 -22.172 1 91.31 298 ALA B CA 1
ATOM 4682 C C . ALA B 1 298 ? 7.855 -3.836 -21.906 1 91.31 298 ALA B C 1
ATOM 4684 O O . ALA B 1 298 ? 8.398 -3.453 -20.875 1 91.31 298 ALA B O 1
ATOM 4685 N N . GLY B 1 299 ? 8.422 -4.711 -22.734 1 94.31 299 GLY B N 1
ATOM 4686 C CA . GLY B 1 299 ? 9.82 -5.066 -22.578 1 94.31 299 GLY B CA 1
ATOM 4687 C C . GLY B 1 299 ? 10.445 -5.613 -23.844 1 94.31 299 GLY B C 1
ATOM 4688 O O . GLY B 1 299 ? 9.75 -5.875 -24.828 1 94.31 299 GLY B O 1
ATOM 4689 N N . TYR B 1 300 ? 11.75 -5.664 -23.844 1 95.25 300 TYR B N 1
ATOM 4690 C CA . TYR B 1 300 ? 12.547 -6.203 -24.938 1 95.25 300 TYR B CA 1
ATOM 4691 C C . TYR B 1 300 ? 13.922 -6.641 -24.438 1 95.25 300 TYR B C 1
ATOM 4693 O O . TYR B 1 300 ? 14.227 -6.523 -23.25 1 95.25 300 TYR B O 1
ATOM 4701 N N . THR B 1 301 ? 14.609 -7.277 -25.328 1 96.69 301 THR B N 1
ATOM 4702 C CA . THR B 1 301 ? 15.977 -7.699 -25.031 1 96.69 301 THR B CA 1
ATOM 4703 C C . THR B 1 301 ? 16.984 -6.863 -25.797 1 96.69 301 THR B C 1
ATOM 4705 O O . THR B 1 301 ? 16.812 -6.617 -27 1 96.69 301 THR B O 1
ATOM 4708 N N . ALA B 1 302 ? 17.938 -6.363 -25.109 1 96.88 302 ALA B N 1
ATOM 4709 C CA . ALA B 1 302 ? 19.016 -5.602 -25.719 1 96.88 302 ALA B CA 1
ATOM 4710 C C . ALA B 1 302 ? 20.359 -6.312 -25.531 1 96.88 302 ALA B C 1
ATOM 4712 O O . ALA B 1 302 ? 20.562 -7 -24.531 1 96.88 302 ALA B O 1
ATOM 4713 N N . ARG B 1 303 ? 21.203 -6.102 -26.438 1 96.31 303 ARG B N 1
ATOM 4714 C CA . ARG B 1 303 ? 22.547 -6.691 -26.375 1 96.31 303 ARG B CA 1
ATOM 4715 C C . ARG B 1 303 ? 23.625 -5.617 -26.453 1 96.31 303 ARG B C 1
ATOM 4717 O O . ARG B 1 303 ? 23.391 -4.543 -27.016 1 96.31 303 ARG B O 1
ATOM 4724 N N . GLY B 1 304 ? 24.828 -5.906 -25.875 1 96.81 304 GLY B N 1
ATOM 4725 C CA . GLY B 1 304 ? 25.953 -4.977 -25.875 1 96.81 304 GLY B CA 1
ATOM 4726 C C . GLY B 1 304 ? 26.281 -4.438 -24.5 1 96.81 304 GLY B C 1
ATOM 4727 O O . GLY B 1 304 ? 25.969 -5.078 -23.484 1 96.81 304 GLY B O 1
ATOM 4728 N N . THR B 1 305 ? 27.016 -3.309 -24.484 1 96.75 305 THR B N 1
ATOM 4729 C CA . THR B 1 305 ? 27.344 -2.662 -23.234 1 96.75 305 THR B CA 1
ATOM 4730 C C . THR B 1 305 ? 26.156 -1.882 -22.672 1 96.75 305 THR B C 1
ATOM 4732 O O . THR B 1 305 ? 25.172 -1.668 -23.391 1 96.75 305 THR B O 1
ATOM 4735 N N . GLU B 1 306 ? 26.25 -1.527 -21.438 1 96.56 306 GLU B N 1
ATOM 4736 C CA . GLU B 1 306 ? 25.219 -0.711 -20.797 1 96.56 306 GLU B CA 1
ATOM 4737 C C . GLU B 1 306 ? 24.938 0.551 -21.609 1 96.56 306 GLU B C 1
ATOM 4739 O O . GLU B 1 306 ? 23.766 0.884 -21.859 1 96.56 306 GLU B O 1
ATOM 4744 N N . ILE B 1 307 ? 25.953 1.212 -22.016 1 96.31 307 ILE B N 1
ATOM 4745 C CA . ILE B 1 307 ? 25.828 2.465 -22.75 1 96.31 307 ILE B CA 1
ATOM 4746 C C . ILE B 1 307 ? 25.141 2.209 -24.094 1 96.31 307 ILE B C 1
ATOM 4748 O O . ILE B 1 307 ? 24.25 2.967 -24.5 1 96.31 307 ILE B O 1
ATOM 4752 N N . GLU B 1 308 ? 25.516 1.116 -24.75 1 97 308 GLU B N 1
ATOM 4753 C CA . GLU B 1 308 ? 24.906 0.769 -26.016 1 97 308 GLU B CA 1
ATOM 4754 C C . GLU B 1 308 ? 23.422 0.467 -25.859 1 97 308 GLU B C 1
ATOM 4756 O O . GLU B 1 308 ? 22.594 0.902 -26.672 1 97 308 GLU B O 1
ATOM 4761 N N . ALA B 1 309 ? 23.125 -0.255 -24.891 1 97.06 309 ALA B N 1
ATOM 4762 C CA . ALA B 1 309 ? 21.734 -0.613 -24.641 1 97.06 309 ALA B CA 1
ATOM 4763 C C . ALA B 1 309 ? 20.891 0.63 -24.375 1 97.06 309 ALA B C 1
ATOM 4765 O O . ALA B 1 309 ? 19.781 0.758 -24.906 1 97.06 309 ALA B O 1
ATOM 4766 N N . LEU B 1 310 ? 21.391 1.502 -23.578 1 96.88 310 LEU B N 1
ATOM 4767 C CA . LEU B 1 310 ? 20.688 2.732 -23.25 1 96.88 310 LEU B CA 1
ATOM 4768 C C . LEU B 1 310 ? 20.531 3.615 -24.484 1 96.88 310 LEU B C 1
ATOM 4770 O O . LEU B 1 310 ? 19.453 4.184 -24.719 1 96.88 310 LEU B O 1
ATOM 4774 N N . ASP B 1 311 ? 21.547 3.719 -25.234 1 96.69 311 ASP B N 1
ATOM 4775 C CA . ASP B 1 311 ? 21.516 4.543 -26.438 1 96.69 311 ASP B CA 1
ATOM 4776 C C . ASP B 1 311 ? 20.469 4.039 -27.422 1 96.69 311 ASP B C 1
ATOM 4778 O O . ASP B 1 311 ? 19.781 4.832 -28.078 1 96.69 311 ASP B O 1
ATOM 4782 N N . THR B 1 312 ? 20.406 2.797 -27.547 1 96.75 312 THR B N 1
ATOM 4783 C CA . THR B 1 312 ? 19.438 2.195 -28.438 1 96.75 312 THR B CA 1
ATOM 4784 C C . THR B 1 312 ? 18.016 2.594 -28.031 1 96.75 312 THR B C 1
ATOM 4786 O O . THR B 1 312 ? 17.188 2.91 -28.891 1 96.75 312 THR B O 1
ATOM 4789 N N . LEU B 1 313 ? 17.734 2.555 -26.766 1 97.25 313 LEU B N 1
ATOM 4790 C CA . LEU B 1 313 ? 16.422 2.941 -26.266 1 97.25 313 LEU B CA 1
ATOM 4791 C C . LEU B 1 313 ? 16.156 4.418 -26.547 1 97.25 313 LEU B C 1
ATOM 4793 O O . LEU B 1 313 ? 15.07 4.785 -27 1 97.25 313 LEU B O 1
ATOM 4797 N N . ILE B 1 314 ? 17.125 5.223 -26.266 1 97.06 314 ILE B N 1
ATOM 4798 C CA . ILE B 1 314 ? 16.984 6.664 -26.438 1 97.06 314 ILE B CA 1
ATOM 4799 C C . ILE B 1 314 ? 16.766 6.98 -27.922 1 97.06 314 ILE B C 1
ATOM 4801 O O . ILE B 1 314 ? 15.898 7.773 -28.266 1 97.06 314 ILE B O 1
ATOM 4805 N N . GLU B 1 315 ? 17.516 6.316 -28.75 1 96.5 315 GLU B N 1
ATOM 4806 C CA . GLU B 1 315 ? 17.391 6.523 -30.188 1 96.5 315 GLU B CA 1
ATOM 4807 C C . GLU B 1 315 ? 16 6.117 -30.688 1 96.5 315 GLU B C 1
ATOM 4809 O O . GLU B 1 315 ? 15.414 6.797 -31.531 1 96.5 315 GLU B O 1
ATOM 4814 N N . ALA B 1 316 ? 15.586 5.027 -30.188 1 96.31 316 ALA B N 1
ATOM 4815 C CA . ALA B 1 316 ? 14.242 4.582 -30.547 1 96.31 316 ALA B CA 1
ATOM 4816 C C . ALA B 1 316 ? 13.188 5.598 -30.109 1 96.31 316 ALA B C 1
ATOM 4818 O O . ALA B 1 316 ? 12.211 5.836 -30.828 1 96.31 316 ALA B O 1
ATOM 4819 N N . THR B 1 317 ? 13.328 6.168 -28.984 1 95.69 317 THR B N 1
ATOM 4820 C CA . THR B 1 317 ? 12.398 7.164 -28.453 1 95.69 317 THR B CA 1
ATOM 4821 C C . THR B 1 317 ? 12.398 8.414 -29.328 1 95.69 317 THR B C 1
ATOM 4823 O O . THR B 1 317 ? 11.344 9 -29.594 1 95.69 317 THR B O 1
ATOM 4826 N N . VAL B 1 318 ? 13.602 8.781 -29.781 1 94.62 318 VAL B N 1
ATOM 4827 C CA . VAL B 1 318 ? 13.742 9.938 -30.656 1 94.62 318 VAL B CA 1
ATOM 4828 C C . VAL B 1 318 ? 13.062 9.656 -32 1 94.62 318 VAL B C 1
ATOM 4830 O O . VAL B 1 318 ? 12.367 10.516 -32.531 1 94.62 318 VAL B O 1
ATOM 4833 N N . THR B 1 319 ? 13.258 8.492 -32.469 1 94.75 319 THR B N 1
ATOM 4834 C CA . THR B 1 319 ? 12.711 8.094 -33.75 1 94.75 319 THR B CA 1
ATOM 4835 C C . THR B 1 319 ? 11.188 8.102 -33.719 1 94.75 319 THR B C 1
ATOM 4837 O O . THR B 1 319 ? 10.539 8.625 -34.625 1 94.75 319 THR B O 1
ATOM 4840 N N . LEU B 1 320 ? 10.641 7.551 -32.656 1 93.5 320 LEU B N 1
ATOM 4841 C CA . LEU B 1 320 ? 9.188 7.438 -32.562 1 93.5 320 LEU B CA 1
ATOM 4842 C C . LEU B 1 320 ? 8.562 8.758 -32.125 1 93.5 320 LEU B C 1
ATOM 4844 O O . LEU B 1 320 ? 7.422 9.062 -32.469 1 93.5 320 LEU B O 1
ATOM 4848 N N . GLY B 1 321 ? 9.297 9.516 -31.359 1 88.44 321 GLY B N 1
ATOM 4849 C CA . GLY B 1 321 ? 8.906 10.859 -30.984 1 88.44 321 GLY B CA 1
ATOM 4850 C C . GLY B 1 321 ? 7.492 10.938 -30.422 1 88.44 321 GLY B C 1
ATOM 4851 O O . GLY B 1 321 ? 7.117 10.156 -29.547 1 88.44 321 GLY B O 1
ATOM 4852 N N . GLU B 1 322 ? 6.699 11.867 -30.984 1 86.31 322 GLU B N 1
ATOM 4853 C CA . GLU B 1 322 ? 5.371 12.211 -30.484 1 86.31 322 GLU B CA 1
ATOM 4854 C C . GLU B 1 322 ? 4.375 11.086 -30.734 1 86.31 322 GLU B C 1
ATOM 4856 O O . GLU B 1 322 ? 3.285 11.07 -30.172 1 86.31 322 GLU B O 1
ATOM 4861 N N . SER B 1 323 ? 4.805 10.156 -31.594 1 85.25 323 SER B N 1
ATOM 4862 C CA . SER B 1 323 ? 3.914 9.031 -31.875 1 85.25 323 SER B CA 1
ATOM 4863 C C . SER B 1 323 ? 3.674 8.195 -30.609 1 85.25 323 SER B C 1
ATOM 4865 O O . SER B 1 323 ? 2.727 7.41 -30.562 1 85.25 323 SER B O 1
ATOM 4867 N N . LEU B 1 324 ? 4.539 8.43 -29.641 1 88.38 324 LEU B N 1
ATOM 4868 C CA . LEU B 1 324 ? 4.402 7.68 -28.391 1 88.38 324 LEU B CA 1
ATOM 4869 C C . LEU B 1 324 ? 3.264 8.242 -27.547 1 88.38 324 LEU B C 1
ATOM 4871 O O . LEU B 1 324 ? 2.795 7.582 -26.609 1 88.38 324 LEU B O 1
ATOM 4875 N N . ARG B 1 325 ? 2.943 9.523 -27.781 1 82.5 325 ARG B N 1
ATOM 4876 C CA . ARG B 1 325 ? 1.821 10.109 -27.062 1 82.5 325 ARG B CA 1
ATOM 4877 C C . ARG B 1 325 ? 0.496 9.516 -27.531 1 82.5 325 ARG B C 1
ATOM 4879 O O . ARG B 1 325 ? -0.542 9.727 -26.906 1 82.5 325 ARG B O 1
ATOM 4886 N N . SER B 1 326 ? 0.459 8.719 -28.5 1 54.53 326 SER B N 1
ATOM 4887 C CA . SER B 1 326 ? -0.743 8.266 -29.188 1 54.53 326 SER B CA 1
ATOM 4888 C C . SER B 1 326 ? -1.953 8.273 -28.266 1 54.53 326 SER B C 1
ATOM 4890 O O . SER B 1 326 ? -1.803 8.258 -27.047 1 54.53 326 SER B O 1
ATOM 4892 N N . SER B 1 327 ? -3.393 8.219 -29.125 1 45.22 327 SER B N 1
ATOM 4893 C CA . SER B 1 327 ? -4.844 8.312 -29.016 1 45.22 327 SER B CA 1
ATOM 4894 C C . SER B 1 327 ? -5.379 7.457 -27.875 1 45.22 327 SER B C 1
ATOM 4896 O O . SER B 1 327 ? -5.715 6.289 -28.062 1 45.22 327 SER B O 1
ATOM 4898 N N . ALA B 1 328 ? -4.891 7.32 -27.016 1 39.25 328 ALA B N 1
ATOM 4899 C CA . ALA B 1 328 ? -5.539 6.512 -25.984 1 39.25 328 ALA B CA 1
ATOM 4900 C C . ALA B 1 328 ? -6.957 7.004 -25.703 1 39.25 328 ALA B C 1
ATOM 4902 O O . ALA B 1 328 ? -7.195 7.723 -24.734 1 39.25 328 ALA B O 1
ATOM 4903 N N . HIS B 1 329 ? -7.562 7.762 -26.469 1 33.75 329 HIS B N 1
ATOM 4904 C CA . HIS B 1 329 ? -9 7.691 -26.25 1 33.75 329 HIS B CA 1
ATOM 4905 C C . HIS B 1 329 ? -9.484 6.246 -26.219 1 33.75 329 HIS B C 1
ATOM 4907 O O . HIS B 1 329 ? -10.141 5.781 -27.156 1 33.75 329 HIS B O 1
ATOM 4913 N N . VAL B 1 330 ? -8.836 5.258 -26.094 1 29.67 330 VAL B N 1
ATOM 4914 C CA . VAL B 1 330 ? -9.664 4.055 -26.031 1 29.67 330 VAL B CA 1
ATOM 4915 C C . VAL B 1 330 ? -10.734 4.207 -24.953 1 29.67 330 VAL B C 1
ATOM 4917 O O . VAL B 1 330 ? -10.555 4.953 -24 1 29.67 330 VAL B O 1
ATOM 4920 N N . ASP B 1 331 ? -11.961 3.648 -25.203 1 27 331 ASP B N 1
ATOM 4921 C CA . ASP B 1 331 ? -13.195 3.496 -24.438 1 27 331 ASP B CA 1
ATOM 4922 C C . ASP B 1 331 ? -12.891 3.125 -22.984 1 27 331 ASP B C 1
ATOM 4924 O O . ASP B 1 331 ? -12.344 2.053 -22.719 1 27 331 ASP B O 1
ATOM 4928 N N . VAL B 1 332 ? -12.672 3.941 -22.234 1 20.3 332 VAL B N 1
ATOM 4929 C CA . VAL B 1 332 ? -13.008 3.613 -20.859 1 20.3 332 VAL B CA 1
ATOM 4930 C C . VAL B 1 332 ? -14.461 3.164 -20.781 1 20.3 332 VAL B C 1
ATOM 4932 O O . VAL B 1 332 ? -15.352 3.795 -21.359 1 20.3 332 VAL B O 1
#

GO terms:
  GO:0004309 exopolyphosphatase activity (F, IMP)

Solvent-accessible surface area (backbone atoms only — not comparable to full-atom values): 33108 Å² total; per-residue (Å²): 124,76,52,73,65,53,49,49,57,49,47,50,53,55,68,75,32,51,35,33,36,27,33,17,20,54,86,55,52,47,33,20,48,13,33,25,26,26,50,28,52,47,38,40,74,72,69,31,54,47,46,29,35,30,23,36,76,70,81,70,66,73,44,53,52,72,36,53,57,35,80,68,44,41,60,27,69,75,75,77,90,50,59,28,36,37,37,31,45,40,45,41,65,74,34,28,39,49,44,30,64,65,48,69,75,37,30,84,36,22,35,32,36,25,22,47,80,72,38,80,63,79,34,63,40,60,51,66,32,62,83,42,62,20,34,17,54,55,46,55,55,44,35,54,76,68,66,48,81,81,42,49,50,37,31,48,7,31,46,43,3,39,36,59,60,16,62,38,70,32,46,73,63,55,64,57,28,55,52,52,30,58,40,43,71,51,70,55,60,51,44,60,53,43,42,46,63,66,46,56,39,45,60,67,56,44,22,51,50,9,57,34,38,40,58,50,41,80,39,80,25,63,95,38,31,32,23,40,36,62,42,44,37,88,76,46,61,94,47,65,61,68,62,59,64,52,49,50,63,61,34,52,23,29,58,84,39,49,31,13,35,30,37,35,22,85,41,89,46,33,26,47,31,41,35,30,22,92,68,32,38,36,16,61,55,16,42,76,56,73,32,38,64,38,47,43,41,16,26,30,65,40,64,50,52,73,69,53,39,51,47,52,54,33,50,49,38,41,73,50,40,72,65,34,56,56,81,66,79,58,86,122,125,76,52,73,65,54,48,50,56,49,48,50,54,56,68,74,33,50,35,33,38,28,35,18,20,53,87,56,49,48,34,19,46,14,33,26,25,26,50,29,52,47,37,39,73,72,70,29,54,47,45,30,34,30,23,36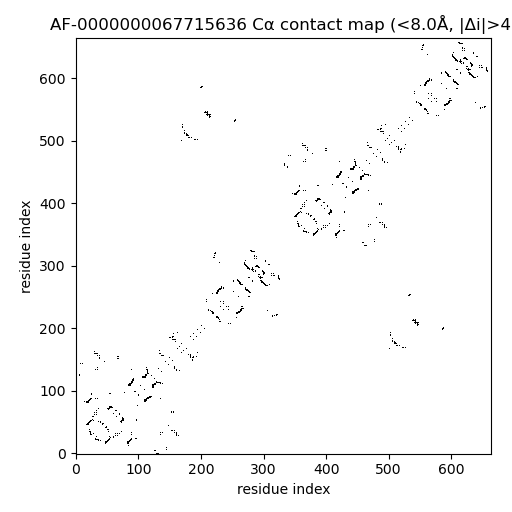,76,70,81,74,65,74,45,54,54,72,35,52,57,36,79,67,43,42,60,28,70,76,77,78,92,49,59,28,37,37,39,32,46,40,45,42,67,73,33,27,40,51,41,31,65,65,47,69,74,37,31,84,36,22,36,32,36,24,23,48,79,74,38,80,64,80,34,63,39,61,52,64,33,61,83,41,61,20,35,17,55,54,46,54,56,44,36,53,76,68,66,47,79,80,41,50,50,37,30,47,8,32,46,42,3,41,36,60,61,17,62,37,69,31,45,73,63,55,64,56,29,55,53,51,31,57,39,43,72,50,70,58,60,52,45,59,53,42,42,46,63,68,46,56,38,43,60,67,56,45,22,52,50,9,58,34,38,39,58,48,41,80,38,79,24,63,94,37,32,31,24,39,34,62,42,45,36,89,76,46,62,93,49,63,62,68,61,58,64,52,50,49,62,60,34,53,23,28,59,85,39,50,30,12,36,31,35,34,23,86,41,90,47,33,26,48,32,42,34,28,22,90,69,31,37,37,16,62,56,16,41,76,56,74,32,38,64,37,48,43,42,16,28,30,63,38,63,50,53,72,68,51,39,49,48,52,53,32,50,50,39,41,72,50,41,74,65,31,55,57,84,71,73,63,86,122

Organism: Corynebacterium glutamicum (strain ATCC 13032 / DSM 20300 / JCM 1318 / BCRC 11384 / CCUG 27702 / LMG 3730 / NBRC 12168 / NCIMB 10025 / NRRL B-2784 / 534) (NCBI:txid196627)